Protein AF-A0A1A8VAW1-F1 (afdb_monomer_lite)

InterPro domains:
  IPR058210 Sacsin/Nov domain [PF25794] (513-558)

pLDDT: mean 86.05, std 13.09, range [35.78, 97.5]

Sequence (567 aa):
MKGSYVTAQSKQALVQTSGPVVPRELPMPDSIIQCVTEADRRLLKLLKLTFLCPAEAGIVLVEKIEKGHCSDGETEKIMTWILQNGNILFSQNQSLKRRCQELRFIKVNGELRKTSGCLDPRVKSFKQIFDSDFFPPPVYTETAQMLESLTDLGLLNKESDLEPGHLLRATTLVEKLQVNSKSDAVNKAQVLLKMLDANDLLSKFSNEQLHHLKMVKWVPCAQPGANNKQTSNDLKEMCFYTPDEIRHTQYDAIVGHVMPLMGNLGDKVSYKLGFKRPPSPEKVIENLSVLKLKARKMHDPDTNMDFKIKLHSIYRHMQENLSSFGKLMDKEPCWLWAHNHFVSPKDLVLNYPANLDLSSYIAKAPMEFLPFKKLLQTFGLRTSLTNEDIVRILHSIQLNVDERKPPVASSDEVKVSIEILNWLWREKQEVNDDIPVPVILKNGHFTLTPRSQALLCDVGINKLTELQFSQEELYILHEEIPIATAEFLQIRFLSNYILAPELVGIEQCGQSEPITLRIKNILKEYDEEGDIFKELIQNAEDAGADACKFLVDFRVHRGPPESLIDP

Foldseek 3Di:
DPDDDDQLQQAAEEEQPDAHHDDPPQPQDPSYHYDDDPVSVVVSVVSVHHYDYPLNSLVRSLVCVVVVVDDLVNLLVSLLSCQLRVVPNCVVDVVSLVSLLVDQNFAAPNDTDGLQQAAQPVAPLCPLQDDPRRHGDCSQVVDPSSSVSSVSSNHHYDLLSDALVSLLVSLVVLLVCCVPDLLSSQSNLVSSQVSCQVRVNLVRDDPVSLVSQQVGQRHWFAQAQDPPPDDPPPSVRIGTGRLVQEAACVCCLQQRRPGTYDHPGDPSVCVSSPNHPDDQLVSSVVVLVVLQVVLVVDPALVPDPSSLSSLQSSLVVCLVVVVRCVVVCVVVQQRADDPSHTHGLQQAEQDEPPQADPCVRGNHRDPSCVVSVSNSVSRHNHHYDDLVRLLVVQVVLQVVLVPDVVSFHDPVSLVNQLSSLVVCLVVVPDDPDQGWAWFAFPVRTIHTDGLAQEAEEPPPPVVVVVDPQPDDTRTYGDPPRDPSSNVSVVRHHPVVQVVPCVNSPNPPPDDDDPPVRVVVVVVVVCVDPCVVVVVVVVVCVVVVHPDDDDDDDPDDDPDDDPDDDDD

Radius of gyration: 53.6 Å; chains: 1; bounding box: 115×62×172 Å

Secondary structure (DSSP, 8-state):
--S----GGG-EEEE-SSSSPPPTTS---TTEEEE-SHHHHHHHHHTTPEEEPHHHHHHHHHHHHHTT-S-HHHHHHHHHHHHHTHHHHHHH-HHHHHHHHH---EEETTEEE-GGGSB-TT-HHHHHHS-GGGS--GGGSSSHHHHHHHHHTT-B-SGGG--HHHHHHHHHHHHHHHHH-HHHHHHHHHHHHHHHHHHTGGGG--HHHHHHHHHS--EEEEPTTS-S---TT-GGGEEEE-GGG-EEGGGHHHHTTTS-EE-SS-HHHHHHHTTTSPPPHHHHHHHHHHHHHHHTT-S-STT-HHHHHHHHHHHHHHHHTHHHHHHHHTT----EEETTEEE-GGGEES-PPTT---TTTSEEPPGGGGGGHHHHHHTT-BSS--HHHHHHHHHHHHHHHHTSSS--B-HHHHHHHHHHHHHHHHTT----S--EEEEE-TTS-EEEEETTTEEE--S-GGGTTT----S---EEEPTTS-HHHHHHTTPEEHHHHHT-TTTTT----S----HHHHHHHHHHH--STTHHHHHHHHHHHHTT-S---PPPP----SS--SSPPP-

Structure (mmCIF, N/CA/C/O backbone):
data_AF-A0A1A8VAW1-F1
#
_entry.id   AF-A0A1A8VAW1-F1
#
loop_
_atom_site.group_PDB
_atom_site.id
_atom_site.type_symbol
_atom_site.label_atom_id
_atom_site.label_alt_id
_atom_site.label_comp_id
_atom_site.label_asym_id
_atom_site.label_entity_id
_atom_site.label_seq_id
_atom_site.pdbx_PDB_ins_code
_atom_site.Cartn_x
_atom_site.Cartn_y
_atom_site.Cartn_z
_atom_site.occupancy
_atom_site.B_iso_or_equiv
_atom_site.auth_seq_id
_atom_site.auth_comp_id
_atom_site.auth_asym_id
_atom_site.auth_atom_id
_atom_site.pdbx_PDB_model_num
ATOM 1 N N . MET A 1 1 ? -36.241 5.317 82.085 1.00 38.38 1 MET A N 1
ATOM 2 C CA . MET A 1 1 ? -36.180 5.801 80.689 1.00 38.38 1 MET A CA 1
ATOM 3 C C . MET A 1 1 ? -35.439 7.131 80.679 1.00 38.38 1 MET A C 1
ATOM 5 O O . MET A 1 1 ? -35.964 8.098 81.208 1.00 38.38 1 MET A O 1
ATOM 9 N N . LYS A 1 2 ? -34.200 7.172 80.173 1.00 39.16 2 LYS A N 1
ATOM 10 C CA . LYS A 1 2 ? -33.499 8.427 79.859 1.00 39.16 2 LYS A CA 1
ATOM 11 C C . LYS A 1 2 ? -33.536 8.575 78.341 1.00 39.16 2 LYS A C 1
ATOM 13 O O . LYS A 1 2 ? -32.784 7.906 77.647 1.00 39.16 2 LYS A O 1
ATOM 18 N N . GLY A 1 3 ? -34.469 9.375 77.849 1.00 43.16 3 GLY A N 1
ATOM 19 C CA . GLY A 1 3 ? -34.629 9.697 76.436 1.00 43.16 3 GLY A CA 1
ATOM 20 C C . GLY A 1 3 ? -35.461 10.966 76.319 1.00 43.16 3 GLY A C 1
ATOM 21 O O . GLY A 1 3 ? -36.363 11.183 77.130 1.00 43.16 3 GLY A O 1
ATOM 22 N N . SER A 1 4 ? -35.128 11.828 75.364 1.00 50.41 4 SER A N 1
ATOM 23 C CA . SER A 1 4 ? -35.952 12.984 75.025 1.00 50.41 4 SER A CA 1
ATOM 24 C C . SER A 1 4 ? -37.290 12.499 74.460 1.00 50.41 4 SER A C 1
ATOM 26 O O . SER A 1 4 ? -37.337 11.636 73.583 1.00 50.41 4 SER A O 1
ATOM 28 N N . TYR A 1 5 ? -38.397 13.027 74.982 1.00 57.50 5 TYR A N 1
ATOM 29 C CA . TYR A 1 5 ? -39.721 12.760 74.430 1.00 57.50 5 TYR A CA 1
ATOM 30 C C . TYR A 1 5 ? -39.850 13.500 73.096 1.00 57.50 5 TYR A C 1
ATOM 32 O O . TYR A 1 5 ? -39.676 14.715 73.038 1.00 57.50 5 TYR A O 1
ATOM 40 N N . VAL A 1 6 ? -40.136 12.765 72.022 1.00 58.44 6 VAL A N 1
ATOM 41 C CA . VAL A 1 6 ? -40.332 13.316 70.675 1.00 58.44 6 VAL A CA 1
ATOM 42 C C . VAL A 1 6 ? -41.786 13.095 70.273 1.00 58.44 6 VAL A C 1
ATOM 44 O O . VAL A 1 6 ? -42.356 12.040 70.555 1.00 58.44 6 VAL A O 1
ATOM 47 N N . THR A 1 7 ? -42.396 14.078 69.619 1.00 62.91 7 THR A N 1
ATOM 48 C CA . THR A 1 7 ? -43.778 14.008 69.135 1.00 62.91 7 THR A CA 1
ATOM 49 C C . THR A 1 7 ? -43.955 12.821 68.184 1.00 62.91 7 THR A C 1
ATOM 51 O O . THR A 1 7 ? -43.259 12.722 67.181 1.00 62.91 7 THR A O 1
ATOM 54 N N . ALA A 1 8 ? -44.907 11.923 68.458 1.00 62.28 8 ALA A N 1
ATOM 55 C CA . ALA A 1 8 ? -45.121 10.716 67.644 1.00 62.28 8 ALA A CA 1
ATOM 56 C C . ALA A 1 8 ? -45.444 11.021 66.164 1.00 62.28 8 ALA A C 1
ATOM 58 O O . ALA A 1 8 ? -45.121 10.227 65.288 1.00 62.28 8 ALA A O 1
ATOM 59 N N . GLN A 1 9 ? -46.025 12.192 65.884 1.00 63.56 9 GLN A N 1
ATOM 60 C CA . GLN A 1 9 ? -46.407 12.641 64.540 1.00 63.56 9 GLN A CA 1
ATOM 61 C C . GLN A 1 9 ? -45.219 12.989 63.629 1.00 63.56 9 GLN A C 1
ATOM 63 O O . GLN A 1 9 ? -45.398 13.049 62.417 1.00 63.56 9 GLN A O 1
ATOM 68 N N . SER A 1 10 ? -44.016 13.211 64.175 1.00 67.06 10 SER A N 1
ATOM 69 C CA . SER A 1 10 ? -42.809 13.454 63.366 1.00 67.06 10 SER A CA 1
ATOM 70 C C . SER A 1 10 ? -42.092 12.166 62.947 1.00 67.06 10 SER A C 1
ATOM 72 O O . SER A 1 10 ? -41.075 12.227 62.256 1.00 67.06 10 SER A O 1
ATOM 74 N N . LYS A 1 11 ? -42.602 11.000 63.366 1.00 78.56 11 LYS A N 1
ATOM 75 C CA . LYS A 1 11 ? -42.022 9.686 63.077 1.00 78.56 11 LYS A CA 1
ATOM 76 C C . LYS A 1 11 ? -42.792 8.957 61.976 1.00 78.56 11 LYS A C 1
ATOM 78 O O . LYS A 1 11 ? -43.991 9.159 61.787 1.00 78.56 11 LYS A O 1
ATOM 83 N N . GLN A 1 12 ? -42.093 8.078 61.265 1.00 84.44 12 GLN A N 1
ATOM 84 C CA . GLN A 1 12 ? -42.662 7.215 60.224 1.00 84.44 12 GLN A CA 1
ATOM 85 C C . GLN A 1 12 ? -42.555 5.746 60.652 1.00 84.44 12 GLN A C 1
ATOM 87 O O . GLN A 1 12 ? -41.730 5.408 61.499 1.00 84.44 12 GLN A O 1
ATOM 92 N N . ALA A 1 13 ? -43.389 4.869 60.100 1.00 84.12 13 ALA A N 1
ATOM 93 C CA . ALA A 1 13 ? -43.464 3.460 60.479 1.00 84.12 13 ALA A CA 1
ATOM 94 C C . ALA A 1 13 ? -43.179 2.538 59.286 1.00 84.12 13 ALA A C 1
ATOM 96 O O . ALA A 1 13 ? -43.953 2.503 58.336 1.00 84.12 13 ALA A O 1
ATOM 97 N N . LEU A 1 14 ? -42.103 1.755 59.334 1.00 84.25 14 LEU A N 1
ATOM 98 C CA . LEU A 1 14 ? -41.752 0.800 58.281 1.00 84.25 14 LEU A CA 1
ATOM 99 C C . LEU A 1 14 ? -42.562 -0.492 58.413 1.00 84.25 14 LEU A C 1
ATOM 101 O O . LEU A 1 14 ? -42.395 -1.229 59.387 1.00 84.25 14 LEU A O 1
ATOM 105 N N . VAL A 1 15 ? -43.401 -0.789 57.422 1.00 81.00 15 VAL A N 1
ATOM 106 C CA . VAL A 1 15 ? -44.228 -2.003 57.386 1.00 81.00 15 VAL A CA 1
ATOM 107 C C . VAL A 1 15 ? -43.402 -3.180 56.873 1.00 81.00 15 VAL A C 1
ATOM 109 O O . VAL A 1 15 ? -43.035 -3.213 55.702 1.00 81.00 15 VAL A O 1
ATOM 112 N N . GLN A 1 16 ? -43.140 -4.172 57.732 1.00 74.81 16 GLN A N 1
ATOM 113 C CA . GLN A 1 16 ? -42.404 -5.386 57.339 1.00 74.81 16 GLN A CA 1
ATOM 114 C C . GLN A 1 16 ? -43.301 -6.534 56.847 1.00 74.81 16 GLN A C 1
ATOM 116 O O . GLN A 1 16 ? -42.799 -7.562 56.406 1.00 74.81 16 GLN A O 1
ATOM 121 N N . THR A 1 17 ? -44.626 -6.382 56.901 1.00 64.50 17 THR A N 1
ATOM 122 C CA . THR A 1 17 ? -45.588 -7.454 56.588 1.00 64.50 17 THR A CA 1
ATOM 123 C C . THR A 1 17 ? -45.960 -7.555 55.105 1.00 64.50 17 THR A C 1
ATOM 125 O O . THR A 1 17 ? -46.762 -8.407 54.729 1.00 64.50 17 THR A O 1
ATOM 128 N N . SER A 1 18 ? -45.435 -6.681 54.242 1.00 63.00 18 SER A N 1
ATOM 129 C CA . SER A 1 18 ? -45.800 -6.612 52.821 1.00 63.00 18 SER A CA 1
ATOM 130 C C . SER A 1 18 ? -44.564 -6.319 51.968 1.00 63.00 18 SER A C 1
ATOM 132 O O . SER A 1 18 ? -44.130 -5.173 51.880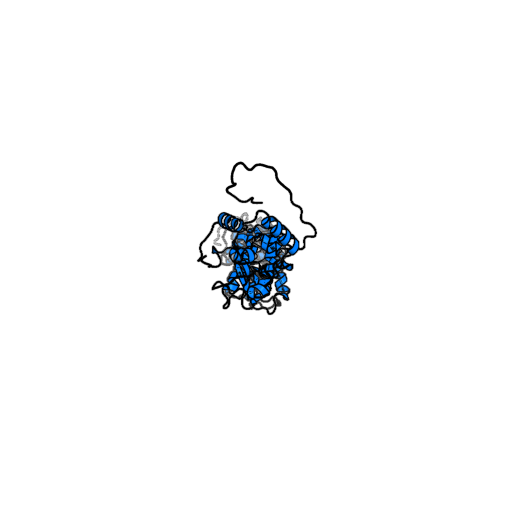 1.00 63.00 18 SER A O 1
ATOM 134 N N . GLY A 1 19 ? -43.999 -7.353 51.337 1.00 73.31 19 GLY A N 1
ATOM 135 C CA . GLY A 1 19 ? -42.811 -7.245 50.481 1.00 73.31 19 GLY A CA 1
ATOM 136 C C . GLY A 1 19 ? -41.519 -7.752 51.140 1.00 73.31 19 GLY A C 1
ATOM 137 O O . GLY A 1 19 ? -41.586 -8.493 52.122 1.00 73.31 19 GLY A O 1
ATOM 138 N N . PRO A 1 20 ? -40.342 -7.411 50.583 1.00 83.06 20 PRO A N 1
ATOM 139 C CA . PRO A 1 20 ? -39.062 -7.882 51.098 1.00 83.06 20 PRO A CA 1
ATOM 140 C C . PRO A 1 20 ? -38.785 -7.299 52.487 1.00 83.06 20 PRO A C 1
ATOM 142 O O . PRO A 1 20 ? -38.931 -6.097 52.717 1.00 83.06 20 PRO A O 1
ATOM 145 N N . VAL A 1 21 ? -38.362 -8.159 53.414 1.00 85.88 21 VAL A N 1
ATOM 146 C CA . VAL A 1 21 ? -38.001 -7.749 54.774 1.00 85.88 21 VAL A CA 1
ATOM 147 C C . VAL A 1 21 ? -36.767 -6.853 54.709 1.00 85.88 21 VAL A C 1
ATOM 149 O O . VAL A 1 21 ? -35.754 -7.228 54.118 1.00 85.88 21 VAL A O 1
ATOM 152 N N . VAL A 1 22 ? -36.851 -5.670 55.320 1.00 85.94 22 VAL A N 1
ATOM 153 C CA . VAL A 1 22 ? -35.713 -4.753 55.461 1.00 85.94 22 VAL A CA 1
ATOM 154 C C . VAL A 1 22 ? -34.837 -5.239 56.628 1.00 85.94 22 VAL A C 1
ATOM 156 O O . VAL A 1 22 ? -35.332 -5.284 57.763 1.00 85.94 22 VAL A O 1
ATOM 159 N N . PRO A 1 23 ? -33.564 -5.616 56.395 1.00 86.44 23 PRO A N 1
ATOM 160 C CA . PRO A 1 23 ? -32.680 -6.113 57.442 1.00 86.44 23 PRO A CA 1
ATOM 161 C C . PRO A 1 23 ? -32.476 -5.087 58.557 1.00 86.44 23 PRO A C 1
ATOM 163 O O . PRO A 1 23 ? -32.299 -3.896 58.304 1.00 86.44 23 PRO A O 1
ATOM 166 N N . ARG A 1 24 ? -32.448 -5.561 59.807 1.00 81.88 24 ARG A N 1
ATOM 167 C CA . ARG A 1 24 ? -32.270 -4.704 60.996 1.00 81.88 24 ARG A CA 1
ATOM 168 C C . ARG A 1 24 ? -30.887 -4.057 61.081 1.00 81.88 24 ARG A C 1
ATOM 170 O O . ARG A 1 24 ? -30.725 -3.079 61.794 1.00 81.88 24 ARG A O 1
ATOM 177 N N . GLU A 1 25 ? -29.914 -4.619 60.373 1.00 84.69 25 GLU A N 1
ATOM 178 C CA . GLU A 1 25 ? -28.537 -4.128 60.311 1.00 84.69 25 GLU A CA 1
ATOM 179 C C . GLU A 1 25 ? -28.366 -2.914 59.394 1.00 84.69 25 GLU A C 1
ATOM 181 O O . GLU A 1 25 ? -27.306 -2.289 59.409 1.00 84.69 25 GLU A O 1
ATOM 186 N N . LEU A 1 26 ? -29.369 -2.593 58.567 1.00 88.44 26 LEU A N 1
ATOM 187 C CA . LEU A 1 26 ? -29.307 -1.409 57.719 1.00 88.44 26 LEU A CA 1
ATOM 188 C C . LEU A 1 26 ? -29.462 -0.151 58.584 1.00 88.44 26 LEU A C 1
ATOM 190 O O . LEU A 1 26 ? -30.307 -0.137 59.483 1.00 88.44 26 LEU A O 1
ATOM 194 N N . PRO A 1 27 ? -28.696 0.922 58.311 1.00 87.81 27 PRO A N 1
ATOM 195 C CA . PRO A 1 27 ? -28.628 2.104 59.166 1.00 87.81 27 PRO A CA 1
ATOM 196 C C . PRO A 1 27 ? -29.862 2.999 58.979 1.00 87.81 27 PRO A C 1
ATOM 198 O O . PRO A 1 27 ? -29.777 4.123 58.476 1.00 87.81 27 PRO A O 1
ATOM 201 N N . MET A 1 28 ? -31.032 2.503 59.371 1.00 87.00 28 MET A N 1
ATOM 202 C CA . MET A 1 28 ? -32.285 3.251 59.344 1.00 87.00 28 MET A CA 1
ATOM 203 C C . MET A 1 28 ? -32.262 4.388 60.383 1.00 87.00 28 MET A C 1
ATOM 205 O O . MET A 1 28 ? -31.786 4.176 61.495 1.00 87.00 28 MET A O 1
ATOM 209 N N . PRO A 1 29 ? -32.759 5.597 60.056 1.00 85.00 29 PRO A N 1
ATOM 210 C CA . PRO A 1 29 ? -32.886 6.688 61.024 1.00 85.00 29 PRO A CA 1
ATOM 211 C C . PRO A 1 29 ? -33.766 6.335 62.235 1.00 85.00 29 PRO A C 1
ATOM 213 O O . PRO A 1 29 ? -34.824 5.732 62.067 1.00 85.00 29 PRO A O 1
ATOM 216 N N . ASP A 1 30 ? -33.422 6.841 63.425 1.00 81.00 30 ASP A N 1
ATOM 217 C CA . ASP A 1 30 ? -34.208 6.678 64.672 1.00 81.00 30 ASP A CA 1
ATOM 218 C C . ASP A 1 30 ? -35.620 7.310 64.620 1.00 81.00 30 ASP A C 1
ATOM 220 O O . ASP A 1 30 ? -36.472 7.111 65.503 1.00 81.00 30 ASP A O 1
ATOM 224 N N . SER A 1 31 ? -35.879 8.118 63.589 1.00 80.62 31 SER A N 1
ATOM 225 C CA . SER A 1 31 ? -37.200 8.655 63.260 1.00 80.62 31 SER A CA 1
ATOM 226 C C . SER A 1 31 ? -38.129 7.617 62.616 1.00 80.62 31 SER A C 1
ATOM 228 O O . SER A 1 31 ? -39.331 7.878 62.522 1.00 80.62 31 SER A O 1
ATOM 230 N N . ILE A 1 32 ? -37.615 6.448 62.213 1.00 83.69 32 ILE A N 1
ATOM 231 C CA . ILE A 1 32 ? -38.381 5.372 61.578 1.00 83.69 32 ILE A CA 1
ATOM 232 C C . ILE A 1 32 ? -38.555 4.202 62.550 1.00 83.69 32 ILE A C 1
ATOM 234 O O . ILE A 1 32 ? -37.601 3.542 62.952 1.00 83.69 32 ILE A O 1
ATOM 238 N N . ILE A 1 33 ? -39.804 3.930 62.920 1.00 85.00 33 ILE A N 1
ATOM 239 C CA . ILE A 1 33 ? -40.197 2.858 63.841 1.00 85.00 33 ILE A CA 1
ATOM 240 C C . ILE A 1 33 ? -40.504 1.586 63.039 1.00 85.00 33 ILE A C 1
ATOM 242 O O . ILE A 1 33 ? -41.158 1.649 62.000 1.00 85.00 33 ILE A O 1
ATOM 246 N N . GLN A 1 34 ? -40.073 0.417 63.516 1.00 83.19 34 GLN A N 1
ATOM 247 C CA . GLN A 1 34 ? -40.417 -0.862 62.884 1.00 83.19 34 GLN A CA 1
ATOM 248 C C . GLN A 1 34 ? -41.857 -1.274 63.224 1.00 83.19 34 GLN A C 1
ATOM 250 O O . GLN A 1 34 ? -42.231 -1.336 64.392 1.00 83.19 34 GLN A O 1
ATOM 255 N N . CYS A 1 35 ? -42.651 -1.588 62.202 1.00 83.88 35 CYS A N 1
ATOM 256 C CA . CYS A 1 35 ? -43.983 -2.173 62.327 1.00 83.88 35 CYS A CA 1
ATOM 257 C C . CYS A 1 35 ? -43.903 -3.649 61.908 1.00 83.88 35 CYS A C 1
ATOM 259 O O . CYS A 1 35 ? -43.989 -3.969 60.717 1.00 83.88 35 CYS A O 1
ATOM 261 N N . VAL A 1 36 ? -43.690 -4.539 62.884 1.00 81.94 36 VAL A N 1
ATOM 262 C CA . VAL A 1 36 ? -43.408 -5.968 62.648 1.00 81.94 36 VAL A CA 1
ATOM 263 C C . VAL A 1 36 ? -44.680 -6.808 62.755 1.00 81.94 36 VAL A C 1
ATOM 265 O O . VAL A 1 36 ? -44.866 -7.750 61.989 1.00 81.94 36 VAL A O 1
ATOM 268 N N . THR A 1 37 ? -45.573 -6.458 63.682 1.00 84.06 37 THR A N 1
ATOM 269 C CA . THR A 1 37 ? -46.804 -7.203 63.965 1.00 84.06 37 THR A CA 1
ATOM 270 C C . THR A 1 37 ? -48.063 -6.414 63.600 1.00 84.06 37 THR A C 1
ATOM 272 O O . THR A 1 37 ? -48.060 -5.188 63.484 1.00 84.06 37 THR A O 1
ATOM 275 N N . GLU A 1 38 ? -49.193 -7.112 63.462 1.00 82.69 38 GLU A N 1
ATOM 276 C CA . GLU A 1 38 ? -50.498 -6.461 63.272 1.00 82.69 38 GLU A CA 1
ATOM 277 C C . GLU A 1 38 ? -50.918 -5.638 64.508 1.00 82.69 38 GLU A C 1
ATOM 279 O O . GLU A 1 38 ? -51.627 -4.639 64.381 1.00 82.69 38 GLU A O 1
ATOM 284 N N . ALA A 1 39 ? -50.439 -6.002 65.704 1.00 84.06 39 ALA A N 1
ATOM 285 C CA . ALA A 1 39 ? -50.624 -5.200 66.912 1.00 84.06 39 ALA A CA 1
ATOM 286 C C . ALA A 1 39 ? -49.882 -3.854 66.810 1.00 84.06 39 ALA A C 1
ATOM 288 O O . ALA A 1 39 ? -50.488 -2.811 67.075 1.00 84.06 39 ALA A O 1
ATOM 289 N N . ASP A 1 40 ? -48.630 -3.861 66.331 1.00 85.62 40 ASP A N 1
ATOM 290 C CA . ASP A 1 40 ? -47.860 -2.636 66.063 1.00 85.62 40 ASP A CA 1
ATOM 291 C C . ASP A 1 40 ? -48.592 -1.764 65.044 1.00 85.62 40 ASP A C 1
ATOM 293 O O . ASP A 1 40 ? -48.774 -0.565 65.251 1.00 85.62 40 ASP A O 1
ATOM 297 N N . ARG A 1 41 ? -49.092 -2.375 63.964 1.00 83.50 41 ARG A N 1
ATOM 298 C CA . ARG A 1 41 ? -49.812 -1.662 62.906 1.00 83.50 41 ARG A CA 1
ATOM 299 C C . ARG A 1 41 ? -51.047 -0.942 63.438 1.00 83.50 41 ARG A C 1
ATOM 301 O O . ARG A 1 41 ? -51.268 0.222 63.101 1.00 83.50 41 ARG A O 1
ATOM 308 N N . ARG A 1 42 ? -51.845 -1.606 64.282 1.00 84.75 42 ARG A N 1
ATOM 309 C CA . ARG A 1 42 ? -53.034 -1.011 64.916 1.00 84.75 42 ARG A CA 1
ATOM 310 C C . ARG A 1 42 ? -52.656 0.157 65.824 1.00 84.75 42 ARG A C 1
ATOM 312 O O . ARG A 1 42 ? -53.270 1.217 65.718 1.00 84.75 42 ARG A O 1
ATOM 319 N N . LEU A 1 43 ? -51.628 -0.008 66.655 1.00 85.94 43 LEU A N 1
ATOM 320 C CA . LEU A 1 43 ? -51.148 1.038 67.561 1.00 85.94 43 LEU A CA 1
ATOM 321 C C . LEU A 1 43 ? -50.610 2.260 66.800 1.00 85.94 43 LEU A C 1
ATOM 323 O O . LEU A 1 43 ? -51.019 3.389 67.067 1.00 85.94 43 LEU A O 1
ATOM 327 N N . LEU A 1 44 ? -49.737 2.050 65.814 1.00 86.19 44 LEU A N 1
ATOM 328 C CA . LEU A 1 44 ? -49.119 3.127 65.032 1.00 86.19 44 LEU A CA 1
ATOM 329 C C . LEU A 1 44 ? -50.151 3.871 64.168 1.00 86.19 44 LEU A C 1
ATOM 331 O O . LEU A 1 44 ? -50.040 5.084 63.978 1.00 86.19 44 LEU A O 1
ATOM 335 N N . LYS A 1 45 ? -51.208 3.177 63.720 1.00 84.69 45 LYS A N 1
ATOM 336 C CA . LYS A 1 45 ? -52.348 3.792 63.028 1.00 84.69 45 LYS A CA 1
ATOM 337 C C . LYS A 1 45 ? -53.170 4.691 63.958 1.00 84.69 45 LYS A C 1
ATOM 339 O O . LYS A 1 45 ? -53.564 5.776 63.536 1.00 84.69 45 LYS A O 1
ATOM 344 N N . LEU A 1 46 ? -53.393 4.289 65.216 1.00 86.25 46 LEU A N 1
ATOM 345 C CA . LEU A 1 46 ? -54.053 5.135 66.227 1.00 86.25 46 LEU A CA 1
ATOM 346 C C . LEU A 1 46 ? -53.242 6.402 66.533 1.00 86.25 46 LEU A C 1
ATOM 348 O O . LEU A 1 46 ? -53.816 7.471 66.728 1.00 86.25 46 LEU A O 1
ATOM 352 N N . LEU A 1 47 ? -51.911 6.297 66.502 1.00 84.38 47 LEU A N 1
ATOM 353 C CA . LEU A 1 47 ? -50.987 7.423 66.665 1.00 84.38 47 LEU A CA 1
ATOM 354 C C . LEU A 1 47 ? -50.855 8.309 65.408 1.00 84.38 47 LEU A C 1
ATOM 356 O O . LEU A 1 47 ? -50.148 9.315 65.450 1.00 84.38 47 LEU A O 1
ATOM 360 N N . LYS A 1 48 ? -51.559 7.975 64.313 1.00 82.88 48 LYS A N 1
ATOM 361 C CA . LYS A 1 48 ? -51.563 8.693 63.024 1.00 82.88 48 LYS A CA 1
ATOM 362 C C . LYS A 1 48 ? -50.180 8.813 62.364 1.00 82.88 48 LYS A C 1
ATOM 364 O O . LYS A 1 48 ? -49.898 9.820 61.718 1.00 82.88 48 LYS A O 1
ATOM 369 N N . LEU A 1 49 ? -49.320 7.802 62.509 1.00 86.00 49 LEU A N 1
ATOM 370 C CA . LEU A 1 49 ? -48.035 7.779 61.802 1.00 86.00 49 LEU A CA 1
ATOM 371 C C . LEU A 1 49 ? -48.222 7.475 60.310 1.00 86.00 49 LEU A C 1
ATOM 373 O O . LEU A 1 49 ? -49.145 6.763 59.909 1.00 86.00 49 LEU A O 1
ATOM 377 N N . THR A 1 50 ? -47.299 7.986 59.494 1.00 84.81 50 THR A N 1
ATOM 378 C CA . THR A 1 50 ? -47.191 7.607 58.080 1.00 84.81 50 THR A CA 1
ATOM 379 C C . THR A 1 50 ? -46.488 6.259 57.963 1.00 84.81 50 THR A C 1
ATOM 381 O O . THR A 1 50 ? -45.473 6.023 58.619 1.00 84.81 50 THR A O 1
ATOM 384 N N . PHE A 1 51 ? -47.039 5.356 57.154 1.00 85.06 51 PHE A N 1
ATOM 385 C CA . PHE A 1 51 ? -46.458 4.038 56.921 1.00 85.06 51 PHE A CA 1
ATOM 386 C C . PHE A 1 51 ? -45.579 4.067 55.674 1.00 85.06 51 PHE A C 1
ATOM 388 O O . PHE A 1 51 ? -46.018 4.559 54.640 1.00 85.06 51 PHE A O 1
ATOM 395 N N . LEU A 1 52 ? -44.372 3.523 55.786 1.00 86.88 52 LEU A N 1
ATOM 396 C CA . LEU A 1 52 ? -43.424 3.351 54.696 1.00 86.88 52 LEU A CA 1
ATOM 397 C C . LEU A 1 52 ? -43.441 1.893 54.243 1.00 86.88 52 LEU A C 1
ATOM 399 O O . LEU A 1 52 ? -43.314 0.977 55.065 1.00 86.88 52 LEU A O 1
ATOM 403 N N . CYS A 1 53 ? -43.566 1.672 52.941 1.00 88.00 53 CYS A N 1
ATOM 404 C CA . CYS A 1 53 ? -43.300 0.373 52.336 1.00 88.00 53 CYS A CA 1
ATOM 405 C C . CYS A 1 53 ? -41.781 0.137 52.186 1.00 88.00 53 CYS A C 1
ATOM 407 O O . CYS A 1 53 ? -40.992 1.086 52.271 1.00 88.00 53 CYS A O 1
ATOM 409 N N . PRO A 1 54 ? -41.333 -1.108 51.931 1.00 89.00 54 PRO A N 1
ATOM 410 C CA . PRO A 1 54 ? -39.911 -1.410 51.752 1.00 89.00 54 PRO A CA 1
ATOM 411 C C . PRO A 1 54 ? -39.220 -0.560 50.673 1.00 89.00 54 PRO A C 1
ATOM 413 O O . PRO A 1 54 ? -38.083 -0.136 50.864 1.00 89.00 54 PRO A O 1
ATOM 416 N N . ALA A 1 55 ? -39.905 -0.242 49.569 1.00 90.06 55 ALA A N 1
ATOM 417 C CA . ALA A 1 55 ? -39.345 0.608 48.518 1.00 90.06 55 ALA A CA 1
ATOM 418 C C . ALA A 1 55 ? -39.138 2.066 48.974 1.00 90.06 55 ALA A C 1
ATOM 420 O O . ALA A 1 55 ? -38.131 2.683 48.634 1.00 90.06 55 ALA A O 1
ATOM 421 N N . GLU A 1 56 ? -40.038 2.614 49.796 1.00 90.62 56 GLU A N 1
ATOM 422 C CA . GLU A 1 56 ? -39.871 3.950 50.388 1.00 90.62 56 GLU A CA 1
ATOM 423 C C . GLU A 1 56 ? -38.758 3.966 51.445 1.00 90.62 56 GLU A C 1
ATOM 425 O O . GLU A 1 56 ? -37.995 4.928 51.515 1.00 90.62 56 GLU A O 1
ATOM 430 N N . ALA A 1 57 ? -38.586 2.879 52.206 1.00 90.19 57 ALA A N 1
ATOM 431 C CA . ALA A 1 57 ? -37.423 2.718 53.081 1.00 90.19 57 ALA A CA 1
ATOM 432 C C . ALA A 1 57 ? -36.109 2.698 52.285 1.00 90.19 57 ALA A C 1
ATOM 434 O O . ALA A 1 57 ? -35.136 3.332 52.692 1.00 90.19 57 ALA A O 1
ATOM 435 N N . GLY A 1 58 ? -36.099 2.046 51.117 1.00 92.00 58 GLY A N 1
ATOM 436 C CA . GLY A 1 58 ? -34.981 2.095 50.176 1.00 92.00 58 GLY A CA 1
ATOM 437 C C . GLY A 1 58 ? -34.614 3.523 49.761 1.00 92.00 58 GLY A C 1
ATOM 438 O O . GLY A 1 58 ? -33.433 3.853 49.726 1.00 92.00 58 GLY A O 1
ATOM 439 N N . ILE A 1 59 ? -35.599 4.402 49.527 1.00 92.75 59 ILE A N 1
ATOM 440 C CA . ILE A 1 59 ? -35.345 5.818 49.195 1.00 92.75 59 ILE A CA 1
ATOM 441 C C . ILE A 1 59 ? -34.634 6.529 50.344 1.00 92.75 59 ILE A C 1
ATOM 443 O O . ILE A 1 59 ? -33.665 7.246 50.101 1.00 92.75 59 ILE A O 1
ATOM 447 N N . VAL A 1 60 ? -35.093 6.322 51.580 1.00 91.81 60 VAL A N 1
ATOM 448 C CA . VAL A 1 60 ? -34.471 6.928 52.766 1.00 91.81 60 VAL A CA 1
ATOM 449 C C . VAL A 1 60 ? -33.022 6.459 52.917 1.00 91.81 60 VAL A C 1
ATOM 451 O O . VAL A 1 60 ? -32.142 7.268 53.201 1.00 91.81 60 VAL A O 1
ATOM 454 N N . LEU A 1 61 ? -32.757 5.170 52.695 1.00 93.12 61 LEU A N 1
ATOM 455 C CA . LEU A 1 61 ? -31.406 4.609 52.756 1.00 93.12 61 LEU A CA 1
ATOM 456 C C . LEU A 1 61 ? -30.497 5.165 51.650 1.00 93.12 61 LEU A C 1
ATOM 458 O O . LEU A 1 61 ? -29.380 5.587 51.941 1.00 93.12 61 LEU A O 1
ATOM 462 N N . VAL A 1 62 ? -30.980 5.234 50.407 1.00 94.31 62 VAL A N 1
ATOM 463 C CA . VAL A 1 62 ? -30.232 5.827 49.285 1.00 94.31 62 VAL A CA 1
ATOM 464 C C . VAL A 1 62 ? -29.943 7.307 49.533 1.00 94.31 62 VAL A C 1
ATOM 466 O O . VAL A 1 62 ? -28.830 7.761 49.293 1.00 94.31 62 VAL A O 1
ATOM 469 N N . GLU A 1 63 ? -30.887 8.053 50.107 1.00 93.50 63 GLU A N 1
ATOM 470 C CA . GLU A 1 63 ? -30.677 9.455 50.475 1.00 93.50 63 GLU A CA 1
ATOM 471 C C . GLU A 1 63 ? -29.573 9.639 51.523 1.00 93.50 63 GLU A C 1
ATOM 473 O O . GLU A 1 63 ? -28.860 10.644 51.497 1.00 93.50 63 GLU A O 1
ATOM 478 N N . LYS A 1 64 ? -29.390 8.675 52.433 1.00 92.25 64 LYS A N 1
ATOM 479 C CA . LYS A 1 64 ? -28.257 8.703 53.366 1.00 92.25 64 LYS A CA 1
ATOM 480 C C . LYS A 1 64 ? -26.923 8.515 52.649 1.00 92.25 64 LYS A C 1
ATOM 482 O O . LYS A 1 64 ? -25.976 9.222 52.993 1.00 92.25 64 LYS A O 1
ATOM 487 N N . ILE A 1 65 ? -26.864 7.623 51.657 1.00 93.38 65 ILE A N 1
ATOM 488 C CA . ILE A 1 65 ? -25.665 7.425 50.830 1.00 93.38 65 ILE A CA 1
ATOM 489 C C . ILE A 1 65 ? -25.357 8.713 50.059 1.00 93.38 65 ILE A C 1
ATOM 491 O O . ILE A 1 65 ? -24.236 9.210 50.116 1.00 93.38 65 ILE A O 1
ATOM 495 N N . GLU A 1 66 ? -26.357 9.306 49.403 1.00 92.31 66 GLU A N 1
ATOM 496 C CA . GLU A 1 66 ? -26.189 10.543 48.628 1.00 92.31 66 GLU A CA 1
ATOM 497 C C . GLU A 1 66 ? -25.701 11.726 49.478 1.00 92.31 66 GLU A C 1
ATOM 499 O O . GLU A 1 66 ? -24.909 12.540 49.007 1.00 92.31 66 GLU A O 1
ATOM 504 N N . LYS A 1 67 ? -26.142 11.815 50.739 1.00 90.94 67 LYS A N 1
ATOM 505 C CA . LYS A 1 67 ? -25.701 12.852 51.686 1.00 90.94 67 LYS A CA 1
ATOM 506 C C . LYS A 1 67 ? -24.344 12.559 52.341 1.00 90.94 67 LYS A C 1
ATOM 508 O O . LYS A 1 67 ? -23.890 13.369 53.143 1.00 90.94 67 LYS A O 1
ATOM 513 N N . GLY A 1 68 ? -23.705 11.426 52.039 1.00 87.62 68 GLY A N 1
ATOM 514 C CA . GLY A 1 68 ? -22.420 11.038 52.630 1.00 87.62 68 GLY A CA 1
ATOM 515 C C . GLY A 1 68 ? -22.506 10.626 54.104 1.00 87.62 68 GLY A C 1
ATOM 516 O O . GLY A 1 68 ? -21.512 10.681 54.819 1.00 87.62 68 GLY A O 1
ATOM 517 N N . HIS A 1 69 ? -23.687 10.219 54.577 1.00 89.62 69 HIS A N 1
ATOM 518 C CA . HIS A 1 69 ? -23.915 9.788 55.963 1.00 89.62 69 HIS A CA 1
ATOM 519 C C . HIS A 1 69 ? -23.760 8.270 56.166 1.00 89.62 69 HIS A C 1
ATOM 521 O O . HIS A 1 69 ? -24.202 7.745 57.189 1.00 89.62 69 HIS A O 1
ATOM 527 N N . CYS A 1 70 ? -23.200 7.560 55.187 1.00 88.44 70 CYS A N 1
ATOM 528 C CA . CYS A 1 70 ? -22.950 6.123 55.240 1.00 88.44 70 CYS A CA 1
ATOM 529 C C . CYS A 1 70 ? -21.463 5.852 55.007 1.00 88.44 70 CYS A C 1
ATOM 531 O O . CYS A 1 70 ? -20.855 6.433 54.111 1.00 88.44 70 CYS A O 1
ATOM 533 N N . SER A 1 71 ? -20.896 4.943 55.795 1.00 90.56 71 SER A N 1
ATOM 534 C CA . SER A 1 71 ? -19.589 4.344 55.521 1.00 90.56 71 SER A CA 1
ATOM 535 C C . SER A 1 71 ? -19.637 3.437 54.284 1.00 90.56 71 SER A C 1
ATOM 537 O O . SER A 1 71 ? -20.713 3.042 53.821 1.00 90.56 71 SER A O 1
ATOM 539 N N . ASP A 1 72 ? -18.467 3.059 53.762 1.00 87.56 72 ASP A N 1
ATOM 540 C CA . ASP A 1 72 ? -18.356 2.139 52.621 1.00 87.56 72 ASP A CA 1
ATOM 541 C C . ASP A 1 72 ? -19.067 0.801 52.899 1.00 87.56 72 ASP A C 1
ATOM 543 O O . ASP A 1 72 ? -19.839 0.325 52.070 1.00 87.56 72 ASP A O 1
ATOM 547 N N . GLY A 1 73 ? -18.882 0.233 54.098 1.00 90.25 73 GLY A N 1
ATOM 548 C CA . GLY A 1 73 ? -19.520 -1.029 54.487 1.00 90.25 73 GLY A CA 1
ATOM 549 C C . GLY A 1 73 ? -21.039 -0.921 54.660 1.00 90.25 73 GLY A C 1
ATOM 550 O O . GLY A 1 73 ? -21.770 -1.856 54.342 1.00 90.25 73 GLY A O 1
ATOM 551 N N . GLU A 1 74 ? -21.547 0.223 55.124 1.00 92.19 74 GLU A N 1
ATOM 552 C CA . GLU A 1 74 ? -22.994 0.468 55.185 1.00 92.19 74 GLU A CA 1
ATOM 553 C C . GLU A 1 74 ? -23.599 0.628 53.789 1.00 92.19 74 GLU A C 1
ATOM 555 O O . GLU A 1 74 ? -24.660 0.069 53.515 1.00 92.19 74 GLU A O 1
ATOM 560 N N . THR A 1 75 ? -22.913 1.354 52.904 1.00 93.12 75 THR A N 1
ATOM 561 C CA . THR A 1 75 ? -23.317 1.531 51.503 1.00 93.12 75 THR A CA 1
ATOM 562 C C . THR A 1 75 ? -23.411 0.185 50.797 1.00 93.12 75 THR A C 1
ATOM 564 O O . THR A 1 75 ? -24.412 -0.089 50.135 1.00 93.12 75 THR A O 1
ATOM 567 N N . GLU A 1 76 ? -22.414 -0.677 50.999 1.00 93.69 76 GLU A N 1
ATOM 568 C CA . GLU A 1 76 ? -22.400 -2.037 50.470 1.00 93.69 76 GLU A CA 1
ATOM 569 C C . GLU A 1 76 ? -23.612 -2.836 50.953 1.00 93.69 76 GLU A C 1
ATOM 571 O O . GLU A 1 76 ? -24.400 -3.296 50.132 1.00 93.69 76 GLU A O 1
ATOM 576 N N . LYS A 1 77 ? -23.853 -2.912 52.268 1.00 94.44 77 LYS A N 1
ATOM 577 C CA . LYS A 1 77 ? -25.013 -3.634 52.822 1.00 94.44 77 LYS A CA 1
ATOM 578 C C . LYS A 1 77 ? -26.351 -3.123 52.283 1.00 94.44 77 LYS A C 1
ATOM 580 O O . LYS A 1 77 ? -27.225 -3.927 51.950 1.00 94.44 77 LYS A O 1
ATOM 585 N N . ILE A 1 78 ? -26.518 -1.800 52.197 1.00 95.06 78 ILE A N 1
ATOM 586 C CA . ILE A 1 78 ? -27.731 -1.175 51.651 1.00 95.06 78 ILE A CA 1
ATOM 587 C C . ILE A 1 78 ? -27.920 -1.599 50.196 1.00 95.06 78 ILE A C 1
ATOM 589 O O . ILE A 1 78 ? -28.989 -2.092 49.832 1.00 95.06 78 ILE A O 1
ATOM 593 N N . MET A 1 79 ? -26.890 -1.425 49.367 1.00 95.94 79 MET A N 1
ATOM 594 C CA . MET A 1 79 ? -26.991 -1.689 47.937 1.00 95.94 79 MET A CA 1
ATOM 595 C C . MET A 1 79 ? -27.126 -3.179 47.636 1.00 95.94 79 MET A C 1
ATOM 597 O O . MET A 1 79 ? -27.928 -3.534 46.781 1.00 95.94 79 MET A O 1
ATOM 601 N N . THR A 1 80 ? -26.463 -4.060 48.383 1.00 95.44 80 THR A N 1
ATOM 602 C CA . THR A 1 80 ? -26.639 -5.516 48.285 1.00 95.44 80 THR A CA 1
ATOM 603 C C . THR A 1 80 ? -28.088 -5.917 48.554 1.00 95.44 80 THR A C 1
ATOM 605 O O . THR A 1 80 ? -28.672 -6.666 47.770 1.00 95.44 80 THR A O 1
ATOM 608 N N . TRP A 1 81 ? -28.724 -5.369 49.597 1.00 95.44 81 TRP A N 1
ATOM 609 C CA . TRP A 1 81 ? -30.144 -5.626 49.863 1.00 95.44 81 TRP A CA 1
ATOM 610 C C . TRP A 1 81 ? -31.056 -5.087 48.751 1.00 95.44 81 TRP A C 1
ATOM 612 O O . TRP A 1 81 ? -31.969 -5.797 48.317 1.00 95.44 81 TRP A O 1
ATOM 622 N N . ILE A 1 82 ? -30.801 -3.865 48.268 1.00 95.38 82 ILE A N 1
ATOM 623 C CA . ILE A 1 82 ? -31.579 -3.261 47.176 1.00 95.38 82 ILE A CA 1
ATOM 624 C C . ILE A 1 82 ? -31.459 -4.107 45.904 1.00 95.38 82 ILE A C 1
ATOM 626 O O . ILE A 1 82 ? -32.476 -4.439 45.302 1.00 95.38 82 ILE A O 1
ATOM 630 N N . LEU A 1 83 ? -30.244 -4.492 45.509 1.00 96.50 83 LEU A N 1
ATOM 631 C CA . LEU A 1 83 ? -29.984 -5.273 44.298 1.00 96.50 83 LEU A CA 1
ATOM 632 C C . LEU A 1 83 ? -30.545 -6.694 44.397 1.00 96.50 83 LEU A C 1
ATOM 634 O O . LEU A 1 83 ? -31.091 -7.202 43.419 1.00 96.50 83 LEU A O 1
ATOM 638 N N . GLN A 1 84 ? -30.485 -7.320 45.572 1.00 95.88 84 GLN A N 1
ATOM 639 C CA . GLN A 1 84 ? -31.067 -8.646 45.788 1.00 95.88 84 GLN A CA 1
ATOM 640 C C . GLN A 1 84 ? -32.598 -8.652 45.624 1.00 95.88 84 GLN A C 1
ATOM 642 O O . GLN A 1 84 ? -33.169 -9.683 45.271 1.00 95.88 84 GLN A O 1
ATOM 647 N N . ASN A 1 85 ? -33.261 -7.515 45.864 1.00 94.69 85 ASN A N 1
ATOM 648 C CA . ASN A 1 85 ? -34.722 -7.374 45.836 1.00 94.69 85 ASN A CA 1
ATOM 649 C C . ASN A 1 85 ? -35.215 -6.382 44.763 1.00 94.69 85 ASN A C 1
ATOM 651 O O . ASN A 1 85 ? -36.357 -5.914 44.822 1.00 94.69 85 ASN A O 1
ATOM 655 N N . GLY A 1 86 ? -34.365 -6.023 43.796 1.00 92.38 86 GLY A N 1
ATOM 656 C CA . GLY A 1 86 ? -34.622 -4.917 42.868 1.00 92.38 86 GLY A CA 1
ATOM 657 C C . GLY A 1 86 ? -35.841 -5.140 41.975 1.00 92.38 86 GLY A C 1
ATOM 658 O O . GLY A 1 86 ? -36.594 -4.200 41.732 1.00 92.38 86 GLY A O 1
ATOM 659 N N . ASN A 1 87 ? -36.117 -6.385 41.582 1.00 91.25 87 ASN A N 1
ATOM 660 C CA . ASN A 1 87 ? -37.312 -6.760 40.817 1.00 91.25 87 ASN A CA 1
ATOM 661 C C . ASN A 1 87 ? -38.628 -6.309 41.482 1.00 91.25 87 ASN A C 1
ATOM 663 O O . ASN A 1 87 ? -39.560 -5.917 40.784 1.00 91.25 87 ASN A O 1
ATOM 667 N N . ILE A 1 88 ? -38.695 -6.335 42.817 1.00 92.06 88 ILE A N 1
ATOM 668 C CA . ILE A 1 88 ? -39.860 -5.900 43.596 1.00 92.06 88 ILE A CA 1
ATOM 669 C C . ILE A 1 88 ? -39.744 -4.411 43.943 1.00 92.06 88 ILE A C 1
ATOM 671 O O . ILE A 1 88 ? -40.701 -3.652 43.794 1.00 92.06 88 ILE A O 1
ATOM 675 N N . LEU A 1 89 ? -38.577 -3.972 44.421 1.00 93.00 89 LEU A N 1
ATOM 676 C CA . LEU A 1 89 ? -38.392 -2.604 44.912 1.00 93.00 89 LEU A CA 1
ATOM 677 C C . LEU A 1 89 ? -38.522 -1.566 43.788 1.00 93.00 89 LEU A C 1
ATOM 679 O O . LEU A 1 89 ? -39.190 -0.545 43.959 1.00 93.00 89 LEU A O 1
ATOM 683 N N . PHE A 1 90 ? -37.928 -1.831 42.623 1.00 94.19 90 PHE A N 1
ATOM 684 C CA . PHE A 1 90 ? -37.966 -0.914 41.486 1.00 94.19 90 PHE A CA 1
ATOM 685 C C . PHE A 1 90 ? -39.324 -0.906 40.786 1.00 94.19 90 PHE A C 1
ATOM 687 O O . PHE A 1 90 ? -39.734 0.142 40.287 1.00 94.19 90 PHE A O 1
ATOM 694 N N . SER A 1 91 ? -40.056 -2.026 40.782 1.00 91.06 91 SER A N 1
ATOM 695 C CA . SER A 1 91 ? -41.421 -2.061 40.247 1.00 91.06 91 SER A CA 1
ATOM 696 C C . SER A 1 91 ? -42.391 -1.274 41.131 1.00 91.06 91 SER A C 1
ATOM 698 O O . SER A 1 91 ? -43.277 -0.596 40.615 1.00 91.06 91 SER A O 1
ATOM 700 N N . GLN A 1 92 ? -42.204 -1.326 42.455 1.00 90.75 92 GLN A N 1
ATOM 701 C CA . GLN A 1 92 ? -43.010 -0.581 43.424 1.00 90.75 92 GLN A CA 1
ATOM 702 C C . GLN A 1 92 ? -42.695 0.918 43.432 1.00 90.75 92 GLN A C 1
ATOM 704 O O . GLN A 1 92 ? -43.588 1.720 43.703 1.00 90.75 92 GLN A O 1
ATOM 709 N N . ASN A 1 93 ? -41.449 1.317 43.147 1.00 91.12 93 ASN A N 1
ATOM 710 C CA . ASN A 1 93 ? -41.057 2.722 43.187 1.00 91.12 93 ASN A CA 1
ATOM 711 C C . ASN A 1 93 ? -40.017 3.105 42.115 1.00 91.12 93 ASN A C 1
ATOM 713 O O . ASN A 1 93 ? -38.814 2.889 42.261 1.00 91.12 93 ASN A O 1
ATOM 717 N N . GLN A 1 94 ? -40.477 3.795 41.067 1.00 93.94 94 GLN A N 1
ATOM 718 C CA . GLN A 1 94 ? -39.617 4.288 39.980 1.00 93.94 94 GLN A CA 1
ATOM 719 C C . GLN A 1 94 ? -38.672 5.425 40.403 1.00 93.94 94 GLN A C 1
ATOM 721 O O . GLN A 1 94 ? -37.668 5.681 39.736 1.00 93.94 94 GLN A O 1
ATOM 726 N N . SER A 1 95 ? -38.976 6.137 41.494 1.00 94.56 95 SER A N 1
ATOM 727 C CA . SER A 1 95 ? -38.073 7.155 42.043 1.00 94.56 95 SER A CA 1
ATOM 728 C C . SER A 1 95 ? -36.830 6.503 42.646 1.00 94.56 95 SER A C 1
ATOM 730 O O . SER A 1 95 ? -35.717 6.938 42.360 1.00 94.56 95 SER A O 1
ATOM 732 N N . LEU A 1 96 ? -37.009 5.402 43.390 1.00 94.75 96 LEU A N 1
ATOM 733 C CA . LEU A 1 96 ? -35.897 4.601 43.907 1.00 94.75 96 LEU A CA 1
ATOM 734 C C . LEU A 1 96 ? -34.994 4.118 42.766 1.00 94.75 96 LEU A C 1
ATOM 736 O O . LEU A 1 96 ? -33.788 4.339 42.823 1.00 94.75 96 LEU A O 1
ATOM 740 N N . LYS A 1 97 ? -35.581 3.541 41.706 1.00 95.50 97 LYS A N 1
ATOM 741 C CA . LYS A 1 97 ? -34.830 3.084 40.523 1.00 95.50 97 LYS A CA 1
ATOM 742 C C . LYS A 1 97 ? -33.968 4.205 39.934 1.00 95.50 97 LYS A C 1
ATOM 744 O O . LYS A 1 97 ? -32.766 4.019 39.775 1.00 95.50 97 LYS A O 1
ATOM 749 N N . ARG A 1 98 ? -34.555 5.379 39.668 1.00 95.25 98 ARG A N 1
ATOM 750 C CA . ARG A 1 98 ? -33.825 6.535 39.112 1.00 95.25 98 ARG A CA 1
ATOM 751 C C . ARG A 1 98 ? -32.705 7.028 40.026 1.00 95.25 98 ARG A C 1
ATOM 753 O O . ARG A 1 98 ? -31.614 7.302 39.539 1.00 95.25 98 ARG A O 1
ATOM 760 N N . ARG A 1 99 ? -32.932 7.105 41.342 1.00 95.44 99 ARG A N 1
ATOM 761 C CA . ARG A 1 99 ? -31.868 7.488 42.289 1.00 95.44 99 ARG A CA 1
ATOM 762 C C . ARG A 1 99 ? -30.729 6.471 42.286 1.00 95.44 99 ARG A C 1
ATOM 764 O O . ARG A 1 99 ? -29.576 6.865 42.179 1.00 95.44 99 ARG A O 1
ATOM 771 N N . CYS A 1 100 ? -31.038 5.173 42.299 1.00 95.38 100 CYS A N 1
ATOM 772 C CA . CYS A 1 100 ? -30.028 4.115 42.213 1.00 95.38 100 CYS A CA 1
ATOM 773 C C . CYS A 1 100 ? -29.255 4.110 40.880 1.00 95.38 100 CYS A C 1
ATOM 775 O O . CYS A 1 100 ? -28.081 3.753 40.881 1.00 95.38 100 CYS A O 1
ATOM 777 N N . GLN A 1 101 ? -29.876 4.509 39.762 1.00 95.06 101 GLN A N 1
ATOM 778 C CA . GLN A 1 101 ? -29.205 4.652 38.458 1.00 95.06 101 GLN A CA 1
ATOM 779 C C . GLN A 1 101 ? -28.156 5.773 38.472 1.00 95.06 101 GLN A C 1
ATOM 781 O O . GLN A 1 101 ? -27.061 5.622 37.928 1.00 95.06 101 GLN A O 1
ATOM 786 N N . GLU A 1 102 ? -28.477 6.893 39.119 1.00 95.06 102 GLU A N 1
ATOM 787 C CA . GLU A 1 102 ? -27.588 8.054 39.206 1.00 95.06 102 GLU A CA 1
ATOM 788 C C . GLU A 1 102 ? -26.539 7.934 40.322 1.00 95.06 102 GLU A C 1
ATOM 790 O O . GLU A 1 102 ? -25.516 8.630 40.296 1.00 95.06 102 GLU A O 1
ATOM 795 N N . LEU A 1 103 ? -26.761 7.034 41.281 1.00 95.12 103 LEU A N 1
ATOM 796 C CA . LEU A 1 103 ? -25.896 6.829 42.433 1.00 95.12 103 LEU A CA 1
ATOM 797 C C . LEU A 1 103 ? -24.540 6.231 42.036 1.00 95.12 103 LEU A C 1
ATOM 799 O O . LEU A 1 103 ? -24.443 5.221 41.338 1.00 95.12 103 LEU A O 1
ATOM 803 N N . ARG A 1 104 ? -23.463 6.821 42.561 1.00 94.69 104 ARG A N 1
ATOM 804 C CA . ARG A 1 104 ? -22.100 6.289 42.441 1.00 94.69 104 ARG A CA 1
ATOM 805 C C . ARG A 1 104 ? -21.772 5.434 43.664 1.00 94.69 104 ARG A C 1
ATOM 807 O O . ARG A 1 104 ? -21.187 5.938 44.614 1.00 94.69 104 ARG A O 1
ATOM 814 N N . PHE A 1 105 ? -22.168 4.164 43.648 1.00 94.75 105 PHE A N 1
ATOM 815 C CA . PHE A 1 105 ? -21.966 3.240 44.778 1.00 94.75 105 PHE A CA 1
ATOM 816 C C . PHE A 1 105 ? -20.998 2.087 44.472 1.00 94.75 105 PHE A C 1
ATOM 818 O O . PHE A 1 105 ? -20.538 1.399 45.381 1.00 94.75 105 PHE A O 1
ATOM 825 N N . ILE A 1 106 ? -20.680 1.856 43.196 1.00 93.38 106 ILE A N 1
ATOM 826 C CA . ILE A 1 106 ? -19.809 0.756 42.787 1.00 93.38 106 ILE A CA 1
ATOM 827 C C . ILE A 1 106 ? -18.360 1.225 42.896 1.00 93.38 106 ILE A C 1
ATOM 829 O O . ILE A 1 106 ? -17.916 2.055 42.104 1.00 93.38 106 ILE A O 1
ATOM 833 N N . LYS A 1 107 ? -17.623 0.715 43.884 1.00 90.62 107 LYS A N 1
ATOM 834 C CA . LYS A 1 107 ? -16.218 1.071 44.106 1.00 90.62 107 LYS A CA 1
ATOM 835 C C . LYS A 1 107 ? -15.302 0.127 43.333 1.00 90.62 107 LYS A C 1
ATOM 837 O O . LYS A 1 107 ? -15.282 -1.069 43.606 1.00 90.62 107 LYS A O 1
ATOM 842 N N . VAL A 1 108 ? -14.524 0.665 42.396 1.00 86.44 108 VAL A N 1
ATOM 843 C CA . VAL A 1 108 ? -13.546 -0.095 41.604 1.00 86.44 108 VAL A CA 1
ATOM 844 C C . VAL A 1 108 ? -12.229 0.672 41.573 1.00 86.44 108 VAL A C 1
ATOM 846 O O . VAL A 1 108 ? -12.213 1.851 41.228 1.00 86.44 108 VAL A O 1
ATOM 849 N N . ASN A 1 109 ? -11.130 0.035 41.989 1.00 82.06 109 ASN A N 1
ATOM 850 C CA . ASN A 1 109 ? -9.817 0.674 42.185 1.00 82.06 109 ASN A CA 1
ATOM 851 C C . ASN A 1 109 ? -9.852 1.958 43.030 1.00 82.06 109 ASN A C 1
ATOM 853 O O . ASN A 1 109 ? -9.142 2.921 42.759 1.00 82.06 109 ASN A O 1
ATOM 857 N N . GLY A 1 110 ? -10.706 1.989 44.053 1.00 81.56 110 GLY A N 1
ATOM 858 C CA . GLY A 1 110 ? -10.853 3.150 44.932 1.00 81.56 110 GLY A CA 1
ATOM 859 C C . GLY A 1 110 ? -11.756 4.261 44.387 1.00 81.56 110 GLY A C 1
ATOM 860 O O . GLY A 1 110 ? -12.137 5.136 45.160 1.00 81.56 110 GLY A O 1
ATOM 861 N N . GLU A 1 111 ? -12.172 4.205 43.120 1.00 88.19 111 GLU A N 1
ATOM 862 C CA . GLU A 1 111 ? -13.090 5.177 42.522 1.00 88.19 111 GLU A CA 1
ATOM 863 C C . GLU A 1 111 ? -14.541 4.686 42.552 1.00 88.19 111 GLU A C 1
ATOM 865 O O . GLU A 1 111 ? -14.839 3.547 42.191 1.00 88.19 111 GLU A O 1
ATOM 870 N N . LEU A 1 112 ? -15.469 5.572 42.922 1.00 91.31 112 LEU A N 1
ATOM 871 C CA . LEU A 1 112 ? -16.905 5.298 42.867 1.00 91.31 112 LEU A CA 1
ATOM 872 C C . LEU A 1 112 ? -17.461 5.545 41.461 1.00 91.31 112 LEU A C 1
ATOM 874 O O . LEU A 1 112 ? -17.302 6.629 40.887 1.00 91.31 112 LEU A O 1
ATOM 878 N N . ARG A 1 113 ? -18.177 4.565 40.913 1.00 92.19 113 ARG A N 1
ATOM 879 C CA . ARG A 1 113 ? -18.803 4.607 39.587 1.00 92.19 113 ARG A CA 1
ATOM 880 C C . ARG A 1 113 ? -20.307 4.372 39.673 1.00 92.19 113 ARG A C 1
ATOM 882 O O . ARG A 1 113 ? -20.808 3.767 40.621 1.00 92.19 113 ARG A O 1
ATOM 889 N N . LYS A 1 114 ? -21.013 4.889 38.666 1.00 94.12 114 LYS A N 1
ATOM 890 C CA . LYS A 1 114 ? -22.407 4.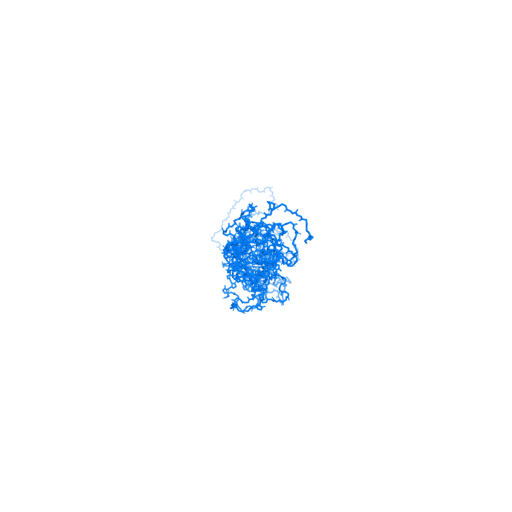527 38.387 1.00 94.12 114 LYS A CA 1
ATOM 891 C C . LYS A 1 114 ? -22.449 3.141 37.753 1.00 94.12 114 LYS A C 1
ATOM 893 O O . LYS A 1 114 ? -21.473 2.727 37.125 1.00 94.12 114 LYS A O 1
ATOM 898 N N . THR A 1 115 ? -23.601 2.486 37.819 1.00 93.69 115 THR A N 1
ATOM 899 C CA . THR A 1 115 ? -23.820 1.186 37.171 1.00 93.69 115 THR A CA 1
ATOM 900 C C . THR A 1 115 ? -23.583 1.227 35.658 1.00 93.69 115 THR A C 1
ATOM 902 O O . THR A 1 115 ? -22.985 0.306 35.112 1.00 93.69 115 THR A O 1
ATOM 905 N N . SER A 1 116 ? -23.938 2.334 34.995 1.00 92.00 116 SER A N 1
ATOM 906 C CA . SER A 1 116 ? -23.693 2.558 33.559 1.00 92.00 116 SER A CA 1
ATOM 907 C C . SER A 1 116 ? -22.224 2.711 33.161 1.00 92.00 116 SER A C 1
ATOM 909 O O . SER A 1 116 ? -21.900 2.665 31.978 1.00 92.00 116 SER A O 1
ATOM 911 N N . GLY A 1 117 ? -21.322 2.873 34.131 1.00 90.12 117 GLY A N 1
ATOM 912 C CA . GLY A 1 117 ? -19.874 2.871 33.910 1.00 90.12 117 GLY A CA 1
ATOM 913 C C . GLY A 1 117 ? -19.221 1.495 34.073 1.00 90.12 117 GLY A C 1
ATOM 914 O O . GLY A 1 117 ? -17.992 1.414 34.059 1.00 90.12 117 GLY A O 1
ATOM 915 N N . CYS A 1 118 ? -20.014 0.441 34.285 1.00 94.12 118 CYS A N 1
ATOM 916 C CA . CYS A 1 118 ? -19.551 -0.924 34.507 1.00 94.12 118 CYS A CA 1
ATOM 917 C C . CYS A 1 118 ? -20.077 -1.873 33.423 1.00 94.12 118 CYS A C 1
ATOM 919 O O . CYS A 1 118 ? -21.146 -1.667 32.844 1.00 94.12 118 CYS A O 1
ATOM 921 N N . LEU A 1 119 ? -19.314 -2.934 33.176 1.00 95.31 119 LEU A N 1
ATOM 922 C CA . LEU A 1 119 ? -19.614 -3.971 32.195 1.00 95.31 119 LEU A CA 1
ATOM 923 C C . LEU A 1 119 ? -20.232 -5.195 32.867 1.00 95.31 119 LEU A C 1
ATOM 925 O O . LEU A 1 119 ? -19.877 -5.547 33.993 1.00 95.31 119 LEU A O 1
ATOM 929 N N . ASP A 1 120 ? -21.132 -5.873 32.162 1.00 94.94 120 ASP A N 1
ATOM 930 C CA . ASP A 1 120 ? -21.754 -7.102 32.641 1.00 94.94 120 ASP A CA 1
ATOM 931 C C . ASP A 1 120 ? -20.776 -8.291 32.552 1.00 94.94 120 ASP A C 1
ATOM 933 O O . ASP A 1 120 ? -20.359 -8.672 31.451 1.00 94.94 120 ASP A O 1
ATOM 937 N N . PRO A 1 121 ? -20.425 -8.940 33.680 1.00 93.75 121 PRO A N 1
ATOM 938 C CA . PRO A 1 121 ? -19.524 -10.089 33.681 1.00 93.75 121 PRO A CA 1
ATOM 939 C C . PRO A 1 121 ? -20.128 -11.339 33.016 1.00 93.75 121 PRO A C 1
ATOM 941 O O . PRO A 1 121 ? -19.416 -12.319 32.794 1.00 93.75 121 PRO A O 1
ATOM 944 N N . ARG A 1 122 ? -21.422 -11.379 32.693 1.00 93.56 122 ARG A N 1
ATOM 945 C CA . ARG A 1 122 ? -22.029 -12.502 31.954 1.00 93.56 122 ARG A CA 1
ATOM 946 C C . ARG A 1 122 ? -21.663 -12.481 30.468 1.00 93.56 122 ARG A C 1
ATOM 948 O O . ARG A 1 122 ? -21.713 -13.525 29.815 1.00 93.56 122 ARG A O 1
ATOM 955 N N . VAL A 1 123 ? -21.253 -11.328 29.940 1.00 94.19 123 VAL A N 1
ATOM 956 C CA . VAL A 1 123 ? -20.875 -11.164 28.533 1.00 94.19 123 VAL A CA 1
ATOM 957 C C . VAL A 1 123 ? -19.446 -11.670 28.319 1.00 94.19 123 VAL A C 1
ATOM 959 O O . VAL A 1 123 ? -18.474 -11.115 28.834 1.00 94.19 123 VAL A O 1
ATOM 962 N N . LYS A 1 124 ? -19.308 -12.752 27.541 1.00 94.00 124 LYS A N 1
ATOM 963 C CA . LYS A 1 124 ? -18.020 -13.438 27.327 1.00 94.00 124 LYS A CA 1
ATOM 964 C C . LYS A 1 124 ? -16.963 -12.541 26.677 1.00 94.00 124 LYS A C 1
ATOM 966 O O . LYS A 1 124 ? -15.815 -12.563 27.109 1.00 94.00 124 LYS A O 1
ATOM 971 N N . SER A 1 125 ? -17.341 -11.755 25.672 1.00 93.88 125 SER A N 1
ATOM 972 C CA . SER A 1 125 ? -16.431 -10.838 24.973 1.00 93.88 125 SER A CA 1
ATOM 973 C C . SER A 1 125 ? -15.887 -9.754 25.902 1.00 93.88 125 SER A C 1
ATOM 975 O O . SER A 1 125 ? -14.687 -9.487 25.882 1.00 93.88 125 SER A O 1
ATOM 977 N N . PHE A 1 126 ? -16.716 -9.201 26.796 1.00 94.94 126 PHE A N 1
ATOM 978 C CA . PHE A 1 126 ? -16.258 -8.232 27.793 1.00 94.94 126 PHE A CA 1
ATOM 979 C C . PHE A 1 126 ? -15.206 -8.839 28.713 1.00 94.94 126 PHE A C 1
ATOM 981 O O . PHE A 1 126 ? -14.147 -8.244 28.880 1.00 94.94 126 PHE A O 1
ATOM 988 N N . LYS A 1 127 ? -15.443 -10.045 29.241 1.00 93.19 127 LYS A N 1
ATOM 989 C CA . LYS A 1 127 ? -14.464 -10.758 30.082 1.00 93.19 127 LYS A CA 1
ATOM 990 C C . LYS A 1 127 ? -13.147 -11.069 29.370 1.00 93.19 127 LYS A C 1
ATOM 992 O O . LYS A 1 127 ? -12.114 -11.155 30.020 1.00 93.19 127 LYS A O 1
ATOM 997 N N . GLN A 1 128 ? -13.179 -11.271 28.055 1.00 93.06 128 GLN A N 1
ATOM 998 C CA . GLN A 1 128 ? -11.972 -11.508 27.259 1.00 93.06 128 GLN A CA 1
ATOM 999 C C . GLN A 1 128 ? -11.195 -10.212 26.975 1.00 93.06 128 GLN A C 1
ATOM 1001 O O . GLN A 1 128 ? -9.978 -10.256 26.799 1.00 93.06 128 GLN A O 1
ATOM 1006 N N . ILE A 1 129 ? -11.881 -9.064 26.923 1.00 93.25 129 ILE A N 1
ATOM 1007 C CA . ILE A 1 129 ? -11.292 -7.771 26.552 1.00 93.25 129 ILE A CA 1
ATOM 1008 C C . ILE A 1 129 ? -10.859 -6.932 27.752 1.00 93.25 129 ILE A C 1
ATOM 1010 O O . ILE A 1 129 ? -9.807 -6.288 27.710 1.00 93.25 129 ILE A O 1
ATOM 1014 N N . PHE A 1 130 ? -11.654 -6.905 28.809 1.00 93.06 130 PHE A N 1
ATOM 1015 C CA . PHE A 1 130 ? -11.476 -5.995 29.929 1.00 93.06 130 PHE A CA 1
ATOM 1016 C C . PHE A 1 130 ? -11.016 -6.742 31.174 1.00 93.06 130 PHE A C 1
ATOM 1018 O O . PHE A 1 130 ? -11.354 -7.905 31.380 1.00 93.06 130 PHE A O 1
ATOM 1025 N N . ASP A 1 131 ? -10.243 -6.051 32.002 1.00 90.38 131 ASP A N 1
ATOM 1026 C CA . ASP A 1 131 ? -9.759 -6.595 33.267 1.00 90.38 131 ASP A CA 1
ATOM 1027 C C . ASP A 1 131 ? -10.833 -6.421 34.360 1.00 90.38 131 ASP A C 1
ATOM 1029 O O . ASP A 1 131 ? -11.870 -5.790 34.127 1.00 90.38 131 ASP A O 1
ATOM 1033 N N . SER A 1 132 ? -10.594 -6.950 35.567 1.00 89.31 132 SER A N 1
ATOM 1034 C CA . SER A 1 132 ? -11.540 -6.904 36.702 1.00 89.31 132 SER A CA 1
ATOM 1035 C C . SER A 1 132 ? -12.098 -5.508 36.991 1.00 89.31 132 SER A C 1
ATOM 1037 O O . SER A 1 132 ? -13.236 -5.368 37.428 1.00 89.31 132 SER A O 1
ATOM 1039 N N . ASP A 1 133 ? -11.326 -4.473 36.674 1.00 89.62 133 ASP A N 1
ATOM 1040 C CA . ASP A 1 133 ? -11.579 -3.084 37.055 1.00 89.62 133 ASP A CA 1
ATOM 1041 C C . ASP A 1 133 ? -12.671 -2.392 36.213 1.00 89.62 133 ASP A C 1
ATOM 1043 O O . ASP A 1 133 ? -12.953 -1.193 36.357 1.00 89.62 133 ASP A O 1
ATOM 1047 N N . PHE A 1 134 ? -13.277 -3.135 35.291 1.00 91.69 134 PHE A N 1
ATOM 1048 C CA . PHE A 1 134 ? -14.420 -2.701 34.493 1.00 91.69 134 PHE A CA 1
ATOM 1049 C C . PHE A 1 134 ? -15.730 -3.349 34.948 1.00 91.69 134 PHE A C 1
ATOM 1051 O O . PHE A 1 134 ? -16.796 -2.928 34.501 1.00 91.69 134 PHE A O 1
ATOM 1058 N N . PHE A 1 135 ? -15.670 -4.333 35.846 1.00 94.38 135 PHE A N 1
ATOM 1059 C CA . PHE A 1 135 ? -16.827 -5.091 36.309 1.00 94.38 135 PHE A CA 1
ATOM 1060 C C . PHE A 1 135 ? -17.229 -4.672 37.730 1.00 94.38 135 PHE A C 1
ATOM 1062 O O . PHE A 1 135 ? -16.388 -4.194 38.498 1.00 94.38 135 PHE A O 1
ATOM 1069 N N . PRO A 1 136 ? -18.507 -4.837 38.111 1.00 94.25 136 PRO A N 1
ATOM 1070 C CA . PRO A 1 136 ? -18.920 -4.664 39.496 1.00 94.25 136 PRO A CA 1
ATOM 1071 C C . PRO A 1 136 ? -18.184 -5.652 40.427 1.00 94.25 136 PRO A C 1
ATOM 1073 O O . PRO A 1 136 ? -17.932 -6.790 40.019 1.00 94.25 136 PRO A O 1
ATOM 1076 N N . PRO A 1 137 ? -17.861 -5.257 41.674 1.00 92.81 137 PRO A N 1
ATOM 1077 C CA . PRO A 1 137 ? -17.276 -6.142 42.675 1.00 92.81 137 PRO A CA 1
ATOM 1078 C C . PRO A 1 137 ? -18.116 -7.403 42.937 1.00 92.81 137 PRO A C 1
ATOM 1080 O O . PRO A 1 137 ? -19.346 -7.337 42.840 1.00 92.81 137 PRO A O 1
ATOM 1083 N N . PRO A 1 138 ? -17.485 -8.517 43.364 1.00 91.88 138 PRO A N 1
ATOM 1084 C CA . PRO A 1 138 ? -18.165 -9.789 43.603 1.00 91.88 138 PRO A CA 1
ATOM 1085 C C . PRO A 1 138 ? -19.415 -9.685 44.481 1.00 91.88 138 PRO A C 1
ATOM 1087 O O . PRO A 1 138 ? -20.425 -10.282 44.125 1.00 91.88 138 PRO A O 1
ATOM 1090 N N . VAL A 1 139 ? -19.382 -8.848 45.527 1.00 92.69 139 VAL A N 1
ATOM 1091 C CA . VAL A 1 139 ? -20.495 -8.613 46.469 1.00 92.69 139 VAL A CA 1
ATOM 1092 C C . VAL A 1 139 ? -21.802 -8.197 45.778 1.00 92.69 139 VAL A C 1
ATOM 1094 O O . VAL A 1 139 ? -22.885 -8.537 46.243 1.00 92.69 139 VAL A O 1
ATOM 1097 N N . TYR A 1 140 ? -21.729 -7.496 44.642 1.00 94.44 140 TYR A N 1
ATOM 1098 C CA . TYR A 1 140 ? -22.915 -7.079 43.883 1.00 94.44 140 TYR A CA 1
ATOM 1099 C C . TYR A 1 140 ? -23.279 -8.043 42.747 1.00 94.44 140 TYR A C 1
ATOM 1101 O O . TYR A 1 140 ? -24.161 -7.748 41.944 1.00 94.44 140 TYR A O 1
ATOM 1109 N N . THR A 1 141 ? -22.586 -9.175 42.630 1.00 93.31 141 THR A N 1
ATOM 1110 C CA . THR A 1 141 ? -22.738 -10.125 41.515 1.00 93.31 141 THR A CA 1
ATOM 1111 C C . THR A 1 141 ? -22.924 -11.572 41.976 1.00 93.31 141 THR A C 1
ATOM 1113 O O . THR A 1 141 ? -22.880 -12.482 41.151 1.00 93.31 141 THR A O 1
ATOM 1116 N N . GLU A 1 142 ? -23.147 -11.795 43.275 1.00 92.94 142 GLU A N 1
ATOM 1117 C CA . GLU A 1 142 ? -23.256 -13.133 43.874 1.00 92.94 142 GLU A CA 1
ATOM 1118 C C . GLU A 1 142 ? -24.479 -13.911 43.375 1.00 92.94 142 GLU A C 1
ATOM 1120 O O . GLU A 1 142 ? -24.423 -15.132 43.223 1.00 92.94 142 GLU A O 1
ATOM 1125 N N . THR A 1 143 ? -25.585 -13.214 43.099 1.00 93.94 143 THR A N 1
ATOM 1126 C CA . THR A 1 143 ? -26.842 -13.831 42.661 1.00 93.94 143 THR A CA 1
ATOM 1127 C C . THR A 1 143 ? -27.277 -13.340 41.284 1.00 93.94 143 THR A C 1
ATOM 1129 O O . THR A 1 143 ? -26.967 -12.225 40.854 1.00 93.94 143 THR A O 1
ATOM 1132 N N . ALA A 1 144 ? -28.052 -14.172 40.580 1.00 93.06 144 ALA A N 1
ATOM 1133 C CA . ALA A 1 144 ? -28.637 -13.799 39.293 1.00 93.06 144 ALA A CA 1
ATOM 1134 C C . ALA A 1 144 ? -29.556 -12.571 39.422 1.00 93.06 144 ALA A C 1
ATOM 1136 O O . ALA A 1 144 ? -29.528 -11.697 38.557 1.00 93.06 144 ALA A O 1
ATOM 1137 N N . GLN A 1 145 ? -30.294 -12.465 40.533 1.00 93.69 145 GLN A N 1
ATOM 1138 C CA . GLN A 1 145 ? -31.174 -11.332 40.824 1.00 93.69 145 GLN A CA 1
ATOM 1139 C C . GLN A 1 145 ? -30.401 -10.019 40.961 1.00 93.69 145 GLN A C 1
ATOM 1141 O O . GLN A 1 145 ? -30.855 -8.998 40.453 1.00 93.69 145 GLN A O 1
ATOM 1146 N N . MET A 1 146 ? -29.223 -10.025 41.594 1.00 95.56 146 MET A N 1
ATOM 1147 C CA . MET A 1 146 ? -28.399 -8.816 41.677 1.00 95.56 146 MET A CA 1
ATOM 1148 C C . MET A 1 146 ? -27.943 -8.349 40.292 1.00 95.56 146 MET A C 1
ATOM 1150 O O . MET A 1 146 ? -28.018 -7.159 39.995 1.00 95.56 146 MET A O 1
ATOM 1154 N N . LEU A 1 147 ? -27.524 -9.273 39.422 1.00 95.00 147 LEU A N 1
ATOM 1155 C CA . LEU A 1 147 ? -27.111 -8.952 38.052 1.00 95.00 147 LEU A CA 1
ATOM 1156 C C . LEU A 1 147 ? -28.279 -8.452 37.190 1.00 95.00 147 LEU A C 1
ATOM 1158 O O . LEU A 1 147 ? -28.096 -7.531 36.392 1.00 95.00 147 LEU A O 1
ATOM 1162 N N . GLU A 1 148 ? -29.477 -9.016 37.354 1.00 95.19 148 GLU A N 1
ATOM 1163 C CA . GLU A 1 148 ? -30.704 -8.502 36.729 1.00 95.19 148 GLU A CA 1
ATOM 1164 C C . GLU A 1 148 ? -31.025 -7.089 37.220 1.00 95.19 148 GLU A C 1
ATOM 1166 O O . GLU A 1 148 ? -31.208 -6.188 36.406 1.00 95.19 148 GLU A O 1
ATOM 1171 N N . SER A 1 149 ? -30.977 -6.854 38.531 1.00 96.19 149 SER A N 1
ATOM 1172 C CA . SER A 1 149 ? -31.170 -5.525 39.113 1.00 96.19 149 SER A CA 1
ATOM 1173 C C . SER A 1 149 ? -30.129 -4.516 38.622 1.00 96.19 149 SER A C 1
ATOM 1175 O O . SER A 1 149 ? -30.486 -3.395 38.277 1.00 96.19 149 SER A O 1
ATOM 1177 N N . LEU A 1 150 ? -28.849 -4.894 38.535 1.00 96.44 150 LEU A N 1
ATOM 1178 C CA . LEU A 1 150 ? -27.799 -4.037 37.974 1.00 96.44 150 LEU A CA 1
ATOM 1179 C C . LEU A 1 150 ? -28.049 -3.736 36.491 1.00 96.44 150 LEU A C 1
ATOM 1181 O O . LEU A 1 150 ? -27.865 -2.600 36.060 1.00 96.44 150 LEU A O 1
ATOM 1185 N N . THR A 1 151 ? -28.513 -4.721 35.720 1.00 95.31 151 THR A N 1
ATOM 1186 C CA . THR A 1 151 ? -28.929 -4.522 34.321 1.00 95.31 151 THR A CA 1
ATOM 1187 C C . THR A 1 151 ? -30.046 -3.486 34.229 1.00 95.31 151 THR A C 1
ATOM 1189 O O . THR A 1 151 ? -29.962 -2.548 33.439 1.00 95.31 151 THR A O 1
ATOM 1192 N N . ASP A 1 152 ? -31.044 -3.589 35.104 1.00 94.00 152 ASP A N 1
ATOM 1193 C CA . ASP A 1 152 ? -32.147 -2.636 35.234 1.00 94.00 152 ASP A CA 1
ATOM 1194 C C . ASP A 1 152 ? -31.686 -1.217 35.610 1.00 94.00 152 ASP A C 1
ATOM 1196 O O . ASP A 1 152 ? -32.325 -0.223 35.240 1.00 94.00 152 ASP A O 1
ATOM 1200 N N . LEU A 1 153 ? -30.568 -1.116 36.332 1.00 95.44 153 LEU A N 1
ATOM 1201 C CA . LEU A 1 153 ? -29.905 0.136 36.690 1.00 95.44 153 LEU A CA 1
ATOM 1202 C C . LEU A 1 153 ? -28.922 0.646 35.618 1.00 95.44 153 LEU A C 1
ATOM 1204 O O . LEU A 1 153 ? -28.296 1.685 35.822 1.00 95.44 153 LEU A O 1
ATOM 1208 N N . GLY A 1 154 ? -28.798 -0.038 34.477 1.00 93.94 154 GLY A N 1
ATOM 1209 C CA . GLY A 1 154 ? -28.004 0.410 33.332 1.00 93.94 154 GLY A CA 1
ATOM 1210 C C . GLY A 1 154 ? -26.636 -0.254 33.178 1.00 93.94 154 GLY A C 1
ATOM 1211 O O . GLY A 1 154 ? -25.793 0.308 32.487 1.00 93.94 154 GLY A O 1
ATOM 1212 N N . LEU A 1 155 ? -26.393 -1.415 33.799 1.00 95.38 155 LEU A N 1
ATOM 1213 C CA . LEU A 1 155 ? -25.174 -2.201 33.565 1.00 95.38 155 LEU A CA 1
ATOM 1214 C C . LEU A 1 155 ? -25.056 -2.548 32.076 1.00 95.38 155 LEU A C 1
ATOM 1216 O O . LEU A 1 155 ? -25.985 -3.111 31.493 1.00 95.38 155 LEU A O 1
ATOM 1220 N N . LEU A 1 156 ? -23.911 -2.235 31.467 1.00 95.00 156 LEU A N 1
ATOM 1221 C CA . LEU A 1 156 ? -23.706 -2.453 30.037 1.00 95.00 156 LEU A CA 1
ATOM 1222 C C . LEU A 1 156 ? -23.640 -3.953 29.744 1.00 95.00 156 LEU A C 1
ATOM 1224 O O . LEU A 1 156 ? -22.697 -4.625 30.158 1.00 95.00 156 LEU A O 1
ATOM 1228 N N . ASN A 1 157 ? -24.630 -4.472 29.016 1.00 93.75 157 ASN A N 1
ATOM 1229 C CA . ASN A 1 157 ? -24.783 -5.904 28.732 1.00 93.75 157 ASN A CA 1
ATOM 1230 C C . ASN A 1 157 ? -24.797 -6.253 27.232 1.00 93.75 157 ASN A C 1
ATOM 1232 O O . ASN A 1 157 ? -24.876 -7.429 26.878 1.00 93.75 157 ASN A O 1
ATOM 1236 N N . LYS A 1 158 ? -24.699 -5.253 26.348 1.00 93.25 158 LYS A N 1
ATOM 1237 C CA . LYS A 1 158 ? -24.605 -5.426 24.894 1.00 93.25 158 LYS A CA 1
ATOM 1238 C C . LYS A 1 158 ? -23.347 -4.765 24.360 1.00 93.25 158 LYS A C 1
ATOM 1240 O O . LYS A 1 158 ? -23.008 -3.649 24.740 1.00 93.25 158 LYS A O 1
ATOM 1245 N N . GLU A 1 159 ? -22.686 -5.438 23.425 1.00 93.25 159 GLU A N 1
ATOM 1246 C CA . GLU A 1 159 ? -21.476 -4.931 22.767 1.00 93.25 159 GLU A CA 1
ATOM 1247 C C . GLU A 1 159 ? -21.722 -3.623 22.005 1.00 93.25 159 GLU A C 1
ATOM 1249 O O . GLU A 1 159 ? -20.872 -2.736 22.024 1.00 93.25 159 GLU A O 1
ATOM 1254 N N . SER A 1 160 ? -22.908 -3.470 21.404 1.00 92.31 160 SER A N 1
ATOM 1255 C CA . SER A 1 160 ? -23.349 -2.260 20.697 1.00 92.31 160 SER A CA 1
ATOM 1256 C C . SER A 1 160 ? -23.377 -1.006 21.567 1.00 92.31 160 SER A C 1
ATOM 1258 O O . SER A 1 160 ? -23.313 0.104 21.040 1.00 92.31 160 SER A O 1
ATOM 1260 N N . ASP A 1 161 ? -23.466 -1.163 22.886 1.00 91.50 161 ASP A N 1
ATOM 1261 C CA . ASP A 1 161 ? -23.635 -0.059 23.834 1.00 91.50 161 ASP A CA 1
ATOM 1262 C C . ASP A 1 161 ? -22.284 0.445 24.361 1.00 91.50 161 ASP A C 1
ATOM 1264 O O . ASP A 1 161 ? -22.222 1.403 25.126 1.00 91.50 161 ASP A O 1
ATOM 1268 N N . LEU A 1 162 ? -21.173 -0.153 23.913 1.00 93.06 162 LEU A N 1
ATOM 1269 C CA . LEU A 1 162 ? -19.844 0.330 24.255 1.00 93.06 162 LEU A CA 1
ATOM 1270 C C . LEU A 1 162 ? -19.579 1.713 23.652 1.00 93.06 162 LEU A C 1
ATOM 1272 O O . LEU A 1 162 ? -19.752 1.956 22.455 1.00 93.06 162 LEU A O 1
ATOM 1276 N N . GLU A 1 163 ? -19.096 2.600 24.515 1.00 92.81 163 GLU A N 1
ATOM 1277 C CA . GLU A 1 163 ? -18.594 3.921 24.141 1.00 92.81 163 GLU A CA 1
ATOM 1278 C C . GLU A 1 163 ? -17.125 3.898 23.671 1.00 92.81 163 GLU A C 1
ATOM 1280 O O . GLU A 1 163 ? -16.344 3.056 24.138 1.00 92.81 163 GLU A O 1
ATOM 1285 N N . PRO A 1 164 ? -16.695 4.859 22.823 1.00 94.12 164 PRO A N 1
ATOM 1286 C CA . PRO A 1 164 ? -15.322 4.942 22.309 1.00 94.12 164 PRO A CA 1
ATOM 1287 C C . PRO A 1 164 ? -14.239 4.888 23.393 1.00 94.12 164 PRO A C 1
ATOM 1289 O O . PRO A 1 164 ? -13.193 4.267 23.205 1.00 94.12 164 PRO A O 1
ATOM 1292 N N . GLY A 1 165 ? -14.500 5.478 24.564 1.00 92.62 165 GLY A N 1
ATOM 1293 C CA . GLY A 1 165 ? -13.571 5.461 25.695 1.00 92.62 165 GLY A CA 1
ATOM 1294 C C . GLY A 1 165 ? -13.259 4.056 26.223 1.00 92.62 165 GLY A C 1
ATOM 1295 O O . GLY A 1 165 ? -12.125 3.803 26.631 1.00 92.62 165 GLY A O 1
ATOM 1296 N N . HIS A 1 166 ? -14.217 3.123 26.177 1.00 93.06 166 HIS A N 1
ATOM 1297 C CA . HIS A 1 166 ? -13.975 1.727 26.555 1.00 93.06 166 HIS A CA 1
ATOM 1298 C C . HIS A 1 166 ? -13.051 1.047 25.545 1.00 93.06 166 HIS A C 1
ATOM 1300 O O . HIS A 1 166 ? -12.094 0.378 25.921 1.00 93.06 166 HIS A O 1
ATOM 1306 N N . LEU A 1 167 ? -13.300 1.271 24.257 1.00 94.50 167 LEU A N 1
ATOM 1307 C CA . LEU A 1 167 ? -12.547 0.659 23.166 1.00 94.50 167 LEU A CA 1
ATOM 1308 C C . LEU A 1 167 ? -11.100 1.166 23.123 1.00 94.50 167 LEU A C 1
ATOM 1310 O O . LEU A 1 167 ? -10.181 0.370 22.963 1.00 94.50 167 LEU A O 1
ATOM 1314 N N . LEU A 1 168 ? -10.877 2.462 23.364 1.00 95.12 168 LEU A N 1
ATOM 1315 C CA . LEU A 1 168 ? -9.526 3.016 23.499 1.00 95.12 168 LEU A CA 1
ATOM 1316 C C . LEU A 1 168 ? -8.772 2.375 24.670 1.00 95.12 168 LEU A C 1
ATOM 1318 O O . LEU A 1 168 ? -7.652 1.900 24.487 1.00 95.12 168 LEU A O 1
ATOM 1322 N N . ARG A 1 169 ? -9.404 2.254 25.846 1.00 93.38 169 ARG A N 1
ATOM 1323 C CA . ARG A 1 169 ? -8.795 1.544 26.985 1.00 93.38 169 ARG A CA 1
ATOM 1324 C C . ARG A 1 169 ? -8.483 0.088 26.643 1.00 93.38 169 ARG A C 1
ATOM 1326 O O . ARG A 1 169 ? -7.402 -0.378 26.984 1.00 93.38 169 ARG A O 1
ATOM 1333 N N . ALA A 1 170 ? -9.376 -0.606 25.936 1.00 94.31 170 ALA A N 1
ATOM 1334 C CA . ALA A 1 170 ? -9.136 -1.972 25.476 1.00 94.31 170 ALA A CA 1
ATOM 1335 C C . ALA A 1 170 ? -7.885 -2.072 24.588 1.00 94.31 170 ALA A C 1
ATOM 1337 O O . ALA A 1 170 ? -7.073 -2.973 24.793 1.00 94.31 170 ALA A O 1
ATOM 1338 N N . THR A 1 171 ? -7.671 -1.125 23.666 1.00 95.19 171 THR A N 1
ATOM 1339 C CA . THR A 1 171 ? -6.440 -1.097 22.853 1.00 95.19 171 THR A CA 1
ATOM 1340 C C . THR A 1 171 ? -5.183 -0.863 23.685 1.00 95.19 171 THR A C 1
ATOM 1342 O O . THR A 1 171 ? -4.179 -1.535 23.465 1.00 95.19 171 THR A O 1
ATOM 1345 N N . THR A 1 172 ? -5.244 -0.004 24.707 1.00 92.75 172 THR A N 1
ATOM 1346 C CA . THR A 1 172 ? -4.132 0.199 25.647 1.00 92.75 172 THR A CA 1
ATOM 1347 C C . THR A 1 172 ? -3.843 -1.056 26.473 1.00 92.75 172 THR A C 1
ATOM 1349 O O . THR A 1 172 ? -2.685 -1.353 26.759 1.00 92.75 172 THR A O 1
ATOM 1352 N N . LEU A 1 173 ? -4.875 -1.813 26.863 1.00 92.56 173 LEU A N 1
ATOM 1353 C CA . LEU A 1 173 ? -4.695 -3.094 27.551 1.00 92.56 173 LEU A CA 1
ATOM 1354 C C . LEU A 1 173 ? -4.015 -4.119 26.643 1.00 92.56 173 LEU A C 1
ATOM 1356 O O . LEU A 1 173 ? -3.105 -4.805 27.098 1.00 92.56 173 LEU A O 1
ATOM 1360 N N . VAL A 1 174 ? -4.421 -4.199 25.370 1.00 94.19 174 VAL A N 1
ATOM 1361 C CA . VAL A 1 174 ? -3.745 -5.044 24.374 1.00 94.19 174 VAL A CA 1
ATOM 1362 C C . VAL A 1 174 ? -2.275 -4.652 24.269 1.00 94.19 174 VAL A C 1
ATOM 1364 O O . VAL A 1 174 ? -1.425 -5.521 24.407 1.00 94.19 174 VAL A O 1
ATOM 1367 N N . GLU A 1 175 ? -1.971 -3.367 24.079 1.00 92.56 175 GLU A N 1
ATOM 1368 C CA . GLU A 1 175 ? -0.599 -2.863 23.940 1.00 92.56 175 GLU A CA 1
ATOM 1369 C C . GLU A 1 175 ? 0.278 -3.196 25.154 1.00 92.56 175 GLU A C 1
ATOM 1371 O O . GLU A 1 175 ? 1.374 -3.733 25.001 1.00 92.56 175 GLU A O 1
ATOM 1376 N N . LYS A 1 176 ? -0.232 -2.986 26.373 1.00 91.25 176 LYS A N 1
ATOM 1377 C CA . LYS A 1 176 ? 0.477 -3.349 27.611 1.00 91.25 176 LYS A CA 1
ATOM 1378 C C . LYS A 1 176 ? 0.691 -4.856 27.753 1.00 91.25 176 LYS A C 1
ATOM 1380 O O . LYS A 1 176 ? 1.733 -5.284 28.247 1.00 91.25 176 LYS A O 1
ATOM 1385 N N . LEU A 1 177 ? -0.283 -5.665 27.335 1.00 91.38 177 LEU A N 1
ATOM 1386 C CA . LEU A 1 177 ? -0.235 -7.120 27.484 1.00 91.38 177 LEU A CA 1
ATOM 1387 C C . LEU A 1 177 ? 0.783 -7.774 26.542 1.00 91.38 177 LEU A C 1
ATOM 1389 O O . LEU A 1 177 ? 1.272 -8.856 26.853 1.00 91.38 177 LEU A O 1
ATOM 1393 N N . GLN A 1 178 ? 1.168 -7.109 25.447 1.00 87.50 178 GLN A N 1
ATOM 1394 C CA . GLN A 1 178 ? 2.149 -7.628 24.482 1.00 87.50 178 GLN A CA 1
ATOM 1395 C C . GLN A 1 178 ? 3.495 -7.986 25.112 1.00 87.50 178 GLN A C 1
ATOM 1397 O O . GLN A 1 178 ? 4.135 -8.934 24.661 1.00 87.50 178 GLN A O 1
ATOM 1402 N N . VAL A 1 179 ? 3.913 -7.248 26.145 1.00 82.62 179 VAL A N 1
ATOM 1403 C CA . VAL A 1 179 ? 5.184 -7.478 26.849 1.00 82.62 179 VAL A CA 1
ATOM 1404 C C . VAL A 1 179 ? 5.131 -8.749 27.698 1.00 82.62 179 VAL A C 1
ATOM 1406 O O . VAL A 1 179 ? 6.118 -9.471 27.794 1.00 82.62 179 VAL A O 1
ATOM 1409 N N . ASN A 1 180 ? 3.971 -9.035 28.291 1.00 84.19 180 ASN A N 1
ATOM 1410 C CA . ASN A 1 180 ? 3.818 -10.085 29.297 1.00 84.19 180 ASN A CA 1
ATOM 1411 C C . ASN A 1 180 ? 3.295 -11.400 28.705 1.00 84.19 180 ASN A C 1
ATOM 1413 O O . ASN A 1 180 ? 3.732 -12.474 29.108 1.00 84.19 180 ASN A O 1
ATOM 1417 N N . SER A 1 181 ? 2.349 -11.328 27.764 1.00 89.19 181 SER A N 1
ATOM 1418 C CA . SER A 1 181 ? 1.728 -12.495 27.133 1.00 89.19 181 SER A CA 1
ATOM 1419 C C . SER A 1 181 ? 1.248 -12.171 25.718 1.00 89.19 181 SER A C 1
ATOM 1421 O O . SER A 1 181 ? 0.179 -11.596 25.493 1.00 89.19 181 SER A O 1
ATOM 1423 N N . LYS A 1 182 ? 2.042 -12.584 24.728 1.00 87.38 182 LYS A N 1
ATOM 1424 C CA . LYS A 1 182 ? 1.746 -12.346 23.310 1.00 87.38 182 LYS A CA 1
ATOM 1425 C C . LYS A 1 182 ? 0.476 -13.072 22.848 1.00 87.38 182 LYS A C 1
ATOM 1427 O O . LYS A 1 182 ? -0.316 -12.490 22.112 1.00 87.38 182 LYS A O 1
ATOM 1432 N N . SER A 1 183 ? 0.259 -14.316 23.282 1.00 88.38 183 SER A N 1
ATOM 1433 C CA . SER A 1 183 ? -0.927 -15.104 22.910 1.00 88.38 183 SER A CA 1
ATOM 1434 C C . SER A 1 183 ? -2.218 -14.476 23.425 1.00 88.38 183 SER A C 1
ATOM 1436 O O . SER A 1 183 ? -3.192 -14.373 22.680 1.00 88.38 183 SER A O 1
ATOM 1438 N N . ASP A 1 184 ? -2.218 -13.998 24.670 1.00 89.75 184 ASP A N 1
ATOM 1439 C CA . ASP A 1 184 ? -3.408 -13.395 25.269 1.00 89.75 184 ASP A CA 1
ATOM 1440 C C . ASP A 1 184 ? -3.705 -12.031 24.647 1.00 89.75 184 ASP A C 1
ATOM 1442 O O . ASP A 1 184 ? -4.864 -11.718 24.380 1.00 89.75 184 ASP A O 1
ATOM 1446 N N . ALA A 1 185 ? -2.665 -11.254 24.323 1.00 92.44 185 ALA A N 1
ATOM 1447 C CA . ALA A 1 185 ? -2.812 -10.009 23.575 1.00 92.44 185 ALA A CA 1
ATOM 1448 C C . ALA A 1 185 ? -3.435 -10.247 22.188 1.00 92.44 185 ALA A C 1
ATOM 1450 O O . ALA A 1 185 ? -4.323 -9.495 21.782 1.00 92.44 185 ALA A O 1
ATOM 1451 N N . VAL A 1 186 ? -3.021 -11.307 21.477 1.00 92.62 186 VAL A N 1
ATOM 1452 C CA . VAL A 1 186 ? -3.589 -11.654 20.162 1.00 92.62 186 VAL A CA 1
ATOM 1453 C C . VAL A 1 186 ? -5.056 -12.048 20.306 1.00 92.62 186 VAL A C 1
ATOM 1455 O O . VAL A 1 186 ? -5.897 -11.510 19.586 1.00 92.62 186 VAL A O 1
ATOM 1458 N N . ASN A 1 187 ? -5.384 -12.920 21.264 1.00 91.44 187 ASN A N 1
ATOM 1459 C CA . ASN A 1 187 ? -6.766 -13.318 21.537 1.00 91.44 187 ASN A CA 1
ATOM 1460 C C . ASN A 1 187 ? -7.640 -12.098 21.867 1.00 91.44 187 ASN A C 1
ATOM 1462 O O . ASN A 1 187 ? -8.693 -11.907 21.256 1.00 91.44 187 ASN A O 1
ATOM 1466 N N . LYS A 1 188 ? -7.175 -11.228 22.774 1.00 94.44 188 LYS A N 1
ATOM 1467 C CA . LYS A 1 188 ? -7.870 -9.998 23.176 1.00 94.44 188 LYS A CA 1
ATOM 1468 C C . LYS A 1 188 ? -8.130 -9.078 21.976 1.00 94.44 188 LYS A C 1
ATOM 1470 O O . LYS A 1 188 ? -9.257 -8.623 21.774 1.00 94.44 188 LYS A O 1
ATOM 1475 N N . ALA A 1 189 ? -7.116 -8.848 21.143 1.00 95.19 189 ALA A N 1
ATOM 1476 C CA . ALA A 1 189 ? -7.234 -8.000 19.962 1.00 95.19 189 ALA A CA 1
ATOM 1477 C C . ALA A 1 189 ? -8.163 -8.585 18.888 1.00 95.19 189 ALA A C 1
ATOM 1479 O O . ALA A 1 189 ? -8.932 -7.848 18.274 1.00 95.19 189 ALA A O 1
ATOM 1480 N N . GLN A 1 190 ? -8.148 -9.904 18.678 1.00 93.81 190 GLN A N 1
ATOM 1481 C CA . GLN A 1 190 ? -9.053 -10.566 17.735 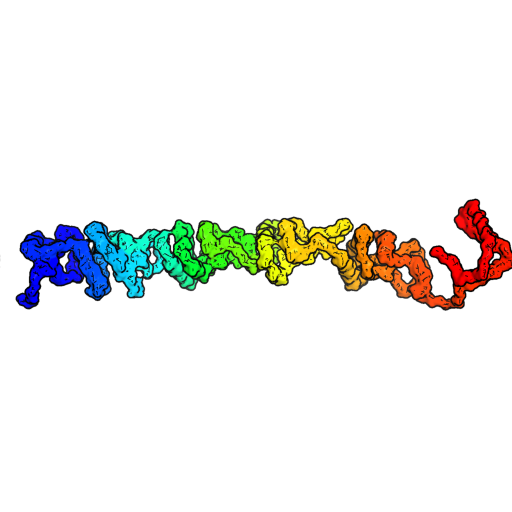1.00 93.81 190 GLN A CA 1
ATOM 1482 C C . GLN A 1 190 ? -10.521 -10.450 18.163 1.00 93.81 190 GLN A C 1
ATOM 1484 O O . GLN A 1 190 ? -11.382 -10.204 17.318 1.00 93.81 190 GLN A O 1
ATOM 1489 N N . VAL A 1 191 ? -10.818 -10.604 19.458 1.00 94.94 191 VAL A N 1
ATOM 1490 C CA . VAL A 1 191 ? -12.182 -10.412 19.986 1.00 94.94 191 VAL A CA 1
ATOM 1491 C C . VAL A 1 191 ? -12.608 -8.952 19.816 1.00 94.94 191 VAL A C 1
ATOM 1493 O O . VAL A 1 191 ? -13.714 -8.698 19.346 1.00 94.94 191 VAL A O 1
ATOM 1496 N N . LEU A 1 192 ? -11.714 -7.997 20.100 1.00 95.62 192 LEU A N 1
ATOM 1497 C CA . LEU A 1 192 ? -11.970 -6.570 19.888 1.00 95.62 192 LEU A CA 1
ATOM 1498 C C . LEU A 1 192 ? -12.267 -6.247 18.414 1.00 95.62 192 LEU A C 1
ATOM 1500 O O . LEU A 1 192 ? -13.247 -5.564 18.131 1.00 95.62 192 LEU A O 1
ATOM 1504 N N . LEU A 1 193 ? -11.479 -6.769 17.471 1.00 94.94 193 LEU A N 1
ATOM 1505 C CA . LEU A 1 193 ? -11.710 -6.581 16.034 1.00 94.94 193 LEU A CA 1
ATOM 1506 C C . LEU A 1 193 ? -13.066 -7.133 15.586 1.00 94.94 193 LEU A C 1
ATOM 1508 O O . LEU A 1 193 ? -13.806 -6.433 14.897 1.00 94.94 193 LEU A O 1
ATOM 1512 N N . LYS A 1 194 ? -13.415 -8.354 16.012 1.00 93.50 194 LYS A N 1
ATOM 1513 C CA . LYS A 1 194 ? -14.723 -8.962 15.714 1.00 93.50 194 LYS A CA 1
ATOM 1514 C C . LYS A 1 194 ? -15.872 -8.120 16.260 1.00 93.50 194 LYS A C 1
ATOM 1516 O O . LYS A 1 194 ? -16.864 -7.916 15.569 1.00 93.50 194 LYS A O 1
ATOM 1521 N N . MET A 1 195 ? -15.721 -7.603 17.476 1.00 94.00 195 MET A N 1
ATOM 1522 C CA . MET A 1 195 ? -16.726 -6.764 18.122 1.00 94.00 195 MET A CA 1
ATOM 1523 C C . MET A 1 195 ? -16.912 -5.424 17.394 1.00 94.00 195 MET A C 1
ATOM 1525 O O . MET A 1 195 ? -18.047 -4.983 17.215 1.00 94.00 195 MET A O 1
ATOM 1529 N N . LEU A 1 196 ? -15.820 -4.792 16.945 1.00 93.75 196 LEU A N 1
ATOM 1530 C CA . LEU A 1 196 ? -15.874 -3.564 16.143 1.00 93.75 196 LEU A CA 1
ATOM 1531 C C . LEU A 1 196 ? -16.589 -3.786 14.804 1.00 93.75 196 LEU A C 1
ATOM 1533 O O . LEU A 1 196 ? -17.366 -2.926 14.392 1.00 93.75 196 LEU A O 1
ATOM 1537 N N . ASP A 1 197 ? -16.333 -4.921 14.152 1.00 93.00 197 ASP A N 1
ATOM 1538 C CA . ASP A 1 197 ? -16.914 -5.267 12.851 1.00 93.00 197 ASP A CA 1
ATOM 1539 C C . ASP A 1 197 ? -18.399 -5.634 12.942 1.00 93.00 197 ASP A C 1
ATOM 1541 O O . ASP A 1 197 ? -19.204 -5.175 12.133 1.00 93.00 197 ASP A O 1
ATOM 1545 N N . ALA A 1 198 ? -18.791 -6.380 13.977 1.00 92.81 198 ALA A N 1
ATOM 1546 C CA . ALA A 1 198 ? -20.173 -6.817 14.163 1.00 92.81 198 ALA A CA 1
ATOM 1547 C C . ALA A 1 198 ? -21.134 -5.691 14.591 1.00 92.81 198 ALA A C 1
ATOM 1549 O O . ALA A 1 198 ? -22.322 -5.759 14.281 1.00 92.81 198 ALA A O 1
ATOM 1550 N N . ASN A 1 199 ? -20.645 -4.667 15.303 1.00 91.31 199 ASN A N 1
ATOM 1551 C CA . ASN A 1 199 ? -21.502 -3.696 15.999 1.00 91.31 199 ASN A CA 1
ATOM 1552 C C . ASN A 1 199 ? -21.381 -2.239 15.491 1.00 91.31 199 ASN A C 1
ATOM 1554 O O . ASN A 1 199 ? -21.916 -1.336 16.127 1.00 91.31 199 ASN A O 1
ATOM 1558 N N . ASP A 1 200 ? -20.669 -1.981 14.383 1.00 87.06 200 ASP A N 1
ATOM 1559 C CA . ASP A 1 200 ? -20.459 -0.637 13.789 1.00 87.06 200 ASP A CA 1
ATOM 1560 C C . ASP A 1 200 ? -19.995 0.433 14.811 1.00 87.06 200 ASP A C 1
ATOM 1562 O O . ASP A 1 200 ? -20.341 1.615 14.738 1.00 87.06 200 ASP A O 1
ATOM 1566 N N . LEU A 1 201 ? -19.191 0.024 15.802 1.00 91.44 201 LEU A N 1
ATOM 1567 C CA . LEU A 1 201 ? -18.813 0.865 16.950 1.00 91.44 201 LEU A CA 1
ATOM 1568 C C . LEU A 1 201 ? -17.945 2.066 16.557 1.00 91.44 201 LEU A C 1
ATOM 1570 O O . LEU A 1 201 ? -17.945 3.090 17.237 1.00 91.44 201 LEU A O 1
ATOM 1574 N N . LEU A 1 202 ? -17.229 1.967 15.434 1.00 92.50 202 LEU A N 1
ATOM 1575 C CA . LEU A 1 202 ? -16.399 3.050 14.900 1.00 92.50 202 LEU A CA 1
ATOM 1576 C C . LEU A 1 202 ? -17.221 4.243 14.390 1.00 92.50 202 LEU A C 1
ATOM 1578 O O . LEU A 1 202 ? -16.661 5.320 14.179 1.00 92.50 202 LEU A O 1
ATOM 1582 N N . SER A 1 203 ? -18.533 4.081 14.195 1.00 91.50 203 SER A N 1
ATOM 1583 C CA . SER A 1 203 ? -19.433 5.186 13.846 1.00 91.50 203 SER A CA 1
ATOM 1584 C C . SER A 1 203 ? -19.593 6.206 14.981 1.00 91.50 203 SER A C 1
ATOM 1586 O O . SER A 1 203 ? -19.797 7.385 14.699 1.00 91.50 203 SER A O 1
ATOM 1588 N N . LYS A 1 204 ? -19.423 5.779 16.242 1.00 93.19 204 LYS A N 1
ATOM 1589 C CA . LYS A 1 204 ? -19.544 6.624 17.443 1.00 93.19 204 LYS A CA 1
ATOM 1590 C C . LYS A 1 204 ? -18.300 7.470 17.748 1.00 93.19 204 LYS A C 1
ATOM 1592 O O . LYS A 1 204 ? -18.347 8.327 18.623 1.00 93.19 204 LYS A O 1
ATOM 1597 N N . PHE A 1 205 ? -17.170 7.209 17.089 1.00 95.31 205 PHE A N 1
ATOM 1598 C CA . PHE A 1 205 ? -15.900 7.874 17.397 1.00 95.31 205 PHE A CA 1
ATOM 1599 C C . PHE A 1 205 ? -15.861 9.303 16.855 1.00 95.31 205 PHE A C 1
ATOM 1601 O O . PHE A 1 205 ? -16.202 9.546 15.695 1.00 95.31 205 PHE A O 1
ATOM 1608 N N . SER A 1 206 ? -15.329 10.229 17.657 1.00 95.75 206 SER A N 1
ATOM 1609 C CA . SER A 1 206 ? -14.874 11.523 17.143 1.00 95.75 206 SER A CA 1
ATOM 1610 C C . SER A 1 206 ? -13.616 11.358 16.278 1.00 95.75 206 SER A C 1
ATOM 1612 O O . SER A 1 206 ? -12.910 10.348 16.354 1.00 95.75 206 SER A O 1
ATOM 1614 N N . ASN A 1 207 ? -13.291 12.369 15.466 1.00 94.19 207 ASN A N 1
ATOM 1615 C CA . ASN A 1 207 ? -12.082 12.344 14.634 1.00 94.19 207 ASN A CA 1
ATOM 1616 C C . ASN A 1 207 ? -10.798 12.205 15.472 1.00 94.19 207 ASN A C 1
ATOM 1618 O O . ASN A 1 207 ? -9.905 11.452 15.092 1.00 94.19 207 ASN A O 1
ATOM 1622 N N . GLU A 1 208 ? -10.724 12.875 16.625 1.00 95.25 208 GLU A N 1
ATOM 1623 C CA . GLU A 1 208 ? -9.580 12.803 17.545 1.00 95.25 208 GLU A CA 1
ATOM 1624 C C . GLU A 1 208 ? -9.436 11.413 18.173 1.00 95.25 208 GLU A C 1
ATOM 1626 O O . GLU A 1 208 ? -8.343 10.850 18.211 1.00 95.25 208 GLU A O 1
ATOM 1631 N N . GLN A 1 209 ? -10.550 10.817 18.610 1.00 95.81 209 GLN A N 1
ATOM 1632 C CA . GLN A 1 209 ? -10.556 9.467 19.175 1.00 95.81 209 GLN A CA 1
ATOM 1633 C C . GLN A 1 209 ? -10.162 8.425 18.127 1.00 95.81 209 GLN A C 1
ATOM 1635 O O . GLN A 1 209 ? -9.388 7.514 18.418 1.00 95.81 209 GLN A O 1
ATOM 1640 N N . LEU A 1 210 ? -10.675 8.557 16.900 1.00 94.94 210 LEU A N 1
ATOM 1641 C CA . LEU A 1 210 ? -10.333 7.653 15.807 1.00 94.94 210 LEU A CA 1
ATOM 1642 C C . LEU A 1 210 ? -8.861 7.802 15.412 1.00 94.94 210 LEU A C 1
ATOM 1644 O O . LEU A 1 210 ? -8.206 6.804 15.128 1.00 94.94 210 LEU A O 1
ATOM 1648 N N . HIS A 1 211 ? -8.329 9.026 15.419 1.00 94.12 211 HIS A N 1
ATOM 1649 C CA . HIS A 1 211 ? -6.904 9.266 15.220 1.00 94.12 211 HIS A CA 1
ATOM 1650 C C . HIS A 1 211 ? -6.073 8.585 16.314 1.00 94.12 211 HIS A C 1
ATOM 1652 O O . HIS A 1 211 ? -5.137 7.860 15.998 1.00 94.12 211 HIS A O 1
ATOM 1658 N N . HIS A 1 212 ? -6.448 8.728 17.588 1.00 94.56 212 HIS A N 1
ATOM 1659 C CA . HIS A 1 212 ? -5.754 8.046 18.682 1.00 94.56 212 HIS A CA 1
ATOM 1660 C C . HIS A 1 212 ? -5.777 6.517 18.518 1.00 94.56 212 HIS A C 1
ATOM 1662 O O . HIS A 1 212 ? -4.729 5.884 18.598 1.00 94.56 212 HIS A O 1
ATOM 1668 N N . LEU A 1 213 ? -6.933 5.934 18.176 1.00 95.19 213 LEU A N 1
ATOM 1669 C CA . LEU A 1 213 ? -7.071 4.498 17.894 1.00 95.19 213 LEU A CA 1
ATOM 1670 C C . LEU A 1 213 ? -6.118 4.018 16.782 1.00 95.19 213 LEU A C 1
ATOM 1672 O O . LEU A 1 213 ? -5.619 2.893 16.835 1.00 95.19 213 LEU A O 1
ATOM 1676 N N . LYS A 1 214 ? -5.874 4.865 15.774 1.00 94.88 214 LYS A N 1
ATOM 1677 C CA . LYS A 1 214 ? -4.978 4.574 14.646 1.00 94.88 214 LYS A CA 1
ATOM 1678 C C . LYS A 1 214 ? -3.499 4.657 14.986 1.00 94.88 214 LYS A C 1
ATOM 1680 O O . LYS A 1 214 ? -2.708 4.118 14.225 1.00 94.88 214 LYS A O 1
ATOM 1685 N N . MET A 1 215 ? -3.130 5.295 16.092 1.00 93.12 215 MET A N 1
ATOM 1686 C CA . MET A 1 215 ? -1.732 5.475 16.501 1.00 93.12 215 MET A CA 1
ATOM 1687 C C . MET A 1 215 ? -1.244 4.409 17.492 1.00 93.12 215 MET A C 1
ATOM 1689 O O . MET A 1 215 ? -0.047 4.317 17.745 1.00 93.12 215 MET A O 1
ATOM 1693 N N . VAL A 1 216 ? -2.147 3.598 18.051 1.00 94.62 216 VAL A N 1
ATOM 1694 C CA . VAL A 1 216 ? -1.813 2.535 19.014 1.00 94.62 216 VAL A CA 1
ATOM 1695 C C . VAL A 1 216 ? -1.483 1.237 18.275 1.00 94.62 216 VAL A C 1
ATOM 1697 O O . VAL A 1 216 ? -2.185 0.857 17.333 1.00 94.62 216 VAL A O 1
ATOM 1700 N N . LYS A 1 217 ? -0.444 0.513 18.709 1.00 94.88 217 LYS A N 1
ATOM 1701 C CA . LYS A 1 217 ? -0.060 -0.776 18.110 1.00 94.88 217 LYS A CA 1
ATOM 1702 C C . LYS A 1 217 ? -0.876 -1.908 18.711 1.00 94.88 217 LYS A C 1
ATOM 1704 O O . LYS A 1 217 ? -0.397 -2.608 19.590 1.00 94.88 217 LYS A O 1
ATOM 1709 N N . TRP A 1 218 ? -2.111 -2.104 18.263 1.00 95.50 218 TRP A N 1
ATOM 1710 C CA . TRP A 1 218 ? -3.010 -3.110 18.853 1.00 95.50 218 TRP A CA 1
ATOM 1711 C C . TRP A 1 218 ? -3.554 -4.135 17.856 1.00 95.50 218 TRP A C 1
ATOM 1713 O O . TRP A 1 218 ? -4.159 -5.117 18.283 1.00 95.50 218 TRP A O 1
ATOM 1723 N N . VAL A 1 219 ? -3.339 -3.952 16.550 1.00 95.25 219 VAL A N 1
ATOM 1724 C CA . VAL A 1 219 ? -3.887 -4.851 15.528 1.00 95.25 219 VAL A CA 1
ATOM 1725 C C . VAL A 1 219 ? -2.883 -5.967 15.219 1.00 95.25 219 VAL A C 1
ATOM 1727 O O . VAL A 1 219 ? -1.774 -5.666 14.773 1.00 95.25 219 VAL A O 1
ATOM 1730 N N . PRO A 1 220 ? -3.235 -7.248 15.439 1.00 93.75 220 PRO A N 1
ATOM 1731 C CA . PRO A 1 220 ? -2.358 -8.365 15.130 1.00 93.75 220 PRO A CA 1
ATOM 1732 C C . PRO A 1 220 ? -2.426 -8.707 13.636 1.00 93.75 220 PRO A C 1
ATOM 1734 O O . PRO A 1 220 ? -3.489 -9.050 13.118 1.00 93.75 220 PRO A O 1
ATOM 1737 N N . CYS A 1 221 ? -1.280 -8.689 12.959 1.00 91.44 221 CYS A N 1
ATOM 1738 C CA . CYS A 1 221 ? -1.134 -9.130 11.570 1.00 91.44 221 CYS A CA 1
ATOM 1739 C C . CYS A 1 221 ? 0.100 -10.026 11.410 1.00 91.44 221 CYS A C 1
ATOM 1741 O O . CYS A 1 221 ? 1.026 -9.975 12.220 1.00 91.44 221 CYS A O 1
ATOM 1743 N N . ALA A 1 222 ? 0.120 -10.845 10.359 1.00 87.62 222 ALA A N 1
ATOM 1744 C CA . ALA A 1 222 ? 1.319 -11.586 9.980 1.00 87.62 222 ALA A CA 1
ATOM 1745 C C . ALA A 1 222 ? 2.442 -10.623 9.563 1.00 87.62 222 ALA A C 1
ATOM 1747 O O . ALA A 1 222 ? 2.176 -9.525 9.060 1.00 87.62 222 ALA A O 1
ATOM 1748 N N . GLN A 1 223 ? 3.694 -11.038 9.765 1.00 86.69 223 GLN A N 1
ATOM 1749 C CA . GLN A 1 223 ? 4.833 -10.262 9.290 1.00 86.69 223 GLN A CA 1
ATOM 1750 C C . GLN A 1 223 ? 4.839 -10.178 7.753 1.00 86.69 223 GLN A C 1
ATOM 1752 O O . GLN A 1 223 ? 4.584 -11.185 7.083 1.00 86.69 223 GLN A O 1
ATOM 1757 N N . PRO A 1 224 ? 5.154 -9.004 7.174 1.00 86.50 224 PRO A N 1
ATOM 1758 C CA . PRO A 1 224 ? 5.254 -8.855 5.727 1.00 86.50 224 PRO A CA 1
ATOM 1759 C C . PRO A 1 224 ? 6.260 -9.839 5.128 1.00 86.50 224 PRO A C 1
ATOM 1761 O O . PRO A 1 224 ? 7.340 -10.053 5.676 1.00 86.50 224 PRO A O 1
ATOM 1764 N N . GLY A 1 225 ? 5.918 -10.433 3.985 1.00 73.25 225 GLY A N 1
ATOM 1765 C CA . GLY A 1 225 ? 6.815 -11.350 3.280 1.00 73.25 225 GLY A CA 1
ATOM 1766 C C . GLY A 1 225 ? 6.945 -12.759 3.872 1.00 73.25 225 GLY A C 1
ATOM 1767 O O . GLY A 1 225 ? 7.627 -13.576 3.247 1.00 73.25 225 GLY A O 1
ATOM 1768 N N . ALA A 1 226 ? 6.278 -13.080 4.988 1.00 65.88 226 ALA A N 1
ATOM 1769 C CA . ALA A 1 226 ? 6.074 -14.468 5.400 1.00 65.88 226 ALA A CA 1
ATOM 1770 C C . ALA A 1 226 ? 5.310 -15.209 4.286 1.00 65.88 226 ALA A C 1
ATOM 1772 O O . ALA A 1 226 ? 4.362 -14.675 3.710 1.00 65.88 226 ALA A O 1
ATOM 1773 N N . ASN A 1 227 ? 5.759 -16.407 3.903 1.00 54.97 227 ASN A N 1
ATOM 1774 C CA . ASN A 1 227 ? 5.150 -17.140 2.794 1.00 54.97 227 ASN A CA 1
ATOM 1775 C C . ASN A 1 227 ? 3.651 -17.358 3.073 1.00 54.97 227 ASN A C 1
ATOM 1777 O O . ASN A 1 227 ? 3.305 -17.993 4.065 1.00 54.97 227 ASN A O 1
ATOM 1781 N N . ASN A 1 228 ? 2.786 -16.907 2.153 1.00 47.38 228 ASN A N 1
ATOM 1782 C CA . ASN A 1 228 ? 1.311 -16.986 2.182 1.00 47.38 228 ASN A CA 1
ATOM 1783 C C . ASN A 1 228 ? 0.726 -18.425 2.243 1.00 47.38 228 ASN A C 1
ATOM 1785 O O . ASN A 1 228 ? -0.435 -18.643 1.912 1.00 47.38 228 ASN A O 1
ATOM 1789 N N . LYS A 1 229 ? 1.505 -19.432 2.657 1.00 44.09 229 LYS A N 1
ATOM 1790 C CA . LYS A 1 229 ? 1.063 -20.813 2.907 1.00 44.09 229 LYS A CA 1
ATOM 1791 C C . LYS A 1 229 ? 0.662 -21.064 4.368 1.00 44.09 229 LYS A C 1
ATOM 1793 O O . LYS A 1 229 ? 0.686 -22.209 4.810 1.00 44.09 229 LYS A O 1
ATOM 1798 N N . GLN A 1 23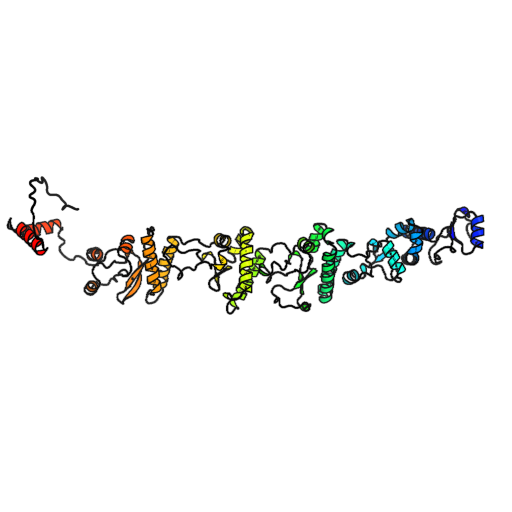0 ? 0.310 -20.034 5.136 1.00 45.31 230 GLN A N 1
ATOM 1799 C CA . GLN A 1 230 ? -0.044 -20.221 6.542 1.00 45.31 230 GLN A CA 1
ATOM 1800 C C . GLN A 1 230 ? -1.527 -20.519 6.735 1.00 45.31 230 GLN A C 1
ATOM 1802 O O . GLN A 1 230 ? -2.404 -19.669 6.594 1.00 45.31 230 GLN A O 1
ATOM 1807 N N . THR A 1 231 ? -1.774 -21.768 7.118 1.00 38.38 231 THR A N 1
ATOM 1808 C CA . THR A 1 231 ? -2.917 -22.190 7.922 1.00 38.38 231 THR A CA 1
ATOM 1809 C C . THR A 1 231 ? -2.999 -21.357 9.203 1.00 38.38 231 THR A C 1
ATOM 1811 O O . THR A 1 231 ? -1.978 -21.019 9.794 1.00 38.38 231 THR A O 1
ATOM 1814 N N . SER A 1 232 ? -4.218 -21.084 9.656 1.00 44.81 232 SER A N 1
ATOM 1815 C CA . SER A 1 232 ? -4.640 -20.207 10.762 1.00 44.81 232 SER A CA 1
ATOM 1816 C C . SER A 1 232 ? -4.012 -20.405 12.159 1.00 44.81 232 SER A C 1
ATOM 1818 O O . SER A 1 232 ? -4.507 -19.807 13.111 1.00 44.81 232 SER A O 1
ATOM 1820 N N . ASN A 1 233 ? -2.979 -21.234 12.332 1.00 42.56 233 ASN A N 1
ATOM 1821 C CA . ASN A 1 233 ? -2.600 -21.774 13.642 1.00 42.56 233 ASN A CA 1
ATOM 1822 C C . ASN A 1 233 ? -1.220 -21.360 14.183 1.00 42.56 233 ASN A C 1
ATOM 1824 O O . ASN A 1 233 ? -0.957 -21.631 15.354 1.00 42.56 233 ASN A O 1
ATOM 1828 N N . ASP A 1 234 ? -0.372 -20.647 13.436 1.00 54.06 234 ASP A N 1
ATOM 1829 C CA . ASP A 1 234 ? 0.933 -20.211 13.961 1.00 54.06 234 ASP A CA 1
ATOM 1830 C C . ASP A 1 234 ? 0.874 -18.809 14.587 1.00 54.06 234 ASP A C 1
ATOM 1832 O O . ASP A 1 234 ? 1.419 -17.825 14.089 1.00 54.06 234 ASP A O 1
ATOM 1836 N N . LEU A 1 235 ? 0.256 -18.732 15.773 1.00 56.47 235 LEU A N 1
ATOM 1837 C CA . LEU A 1 235 ? 0.236 -17.543 16.650 1.00 56.47 235 LEU A CA 1
ATOM 1838 C C . LEU A 1 235 ? 1.638 -16.953 16.928 1.00 56.47 235 LEU A C 1
ATOM 1840 O O . LEU A 1 235 ? 1.758 -15.798 17.341 1.00 56.47 235 LEU A O 1
ATOM 1844 N N . LYS A 1 236 ? 2.709 -17.732 16.716 1.00 55.66 236 LYS A N 1
ATOM 1845 C CA . LYS A 1 236 ? 4.099 -17.317 16.950 1.00 55.66 236 LYS A CA 1
ATOM 1846 C C . LYS A 1 236 ? 4.557 -16.201 16.002 1.00 55.66 236 LYS A C 1
ATOM 1848 O O . LYS A 1 236 ? 5.345 -15.355 16.434 1.00 55.66 236 LYS A O 1
ATOM 1853 N N . GLU A 1 237 ? 4.014 -16.127 14.787 1.00 69.75 237 GLU A N 1
ATOM 1854 C CA . GLU A 1 237 ? 4.462 -15.177 13.754 1.00 69.75 237 GLU A CA 1
ATOM 1855 C C . GLU A 1 237 ? 3.671 -13.862 13.687 1.00 69.75 237 GLU A C 1
ATOM 1857 O O . GLU A 1 237 ? 4.049 -12.950 12.953 1.00 69.75 237 GLU A O 1
ATOM 1862 N N . MET A 1 238 ? 2.602 -13.704 14.475 1.00 83.56 238 MET A N 1
ATOM 1863 C CA . MET A 1 238 ? 1.838 -12.452 14.461 1.00 83.56 238 MET A CA 1
ATOM 1864 C C . MET A 1 238 ? 2.610 -11.318 15.145 1.00 83.56 238 MET A C 1
ATOM 1866 O O . MET A 1 238 ? 3.174 -11.498 16.223 1.00 83.56 238 MET A O 1
ATOM 1870 N N . CYS A 1 239 ? 2.605 -10.131 14.555 1.00 89.38 239 CYS A N 1
ATOM 1871 C CA . CYS A 1 239 ? 3.122 -8.895 15.135 1.00 89.38 239 CYS A CA 1
ATOM 1872 C C . CYS A 1 239 ? 1.993 -7.874 15.289 1.00 89.38 239 CYS A C 1
ATOM 1874 O O . CYS A 1 239 ? 0.965 -7.967 14.620 1.00 89.38 239 CYS A O 1
ATOM 1876 N N . PHE A 1 240 ? 2.181 -6.911 16.189 1.00 93.50 240 PHE A N 1
ATOM 1877 C CA . PHE A 1 240 ? 1.214 -5.845 16.420 1.00 93.50 240 PHE A CA 1
ATOM 1878 C C . PHE A 1 240 ? 1.623 -4.587 15.672 1.00 93.50 240 PHE A C 1
ATOM 1880 O O . PHE A 1 240 ? 2.765 -4.133 15.772 1.00 93.50 240 PHE A O 1
ATOM 1887 N N . TYR A 1 241 ? 0.662 -4.027 14.951 1.00 95.06 241 TYR A N 1
ATOM 1888 C CA . TYR A 1 241 ? 0.842 -2.846 14.127 1.00 95.06 241 TYR A CA 1
ATOM 1889 C C . TYR A 1 241 ? -0.208 -1.799 14.472 1.00 95.06 241 TYR A C 1
ATOM 1891 O O . TYR A 1 241 ? -1.287 -2.096 15.005 1.00 95.06 241 TYR A O 1
ATOM 1899 N N . THR A 1 242 ? 0.128 -0.555 14.164 1.00 95.94 242 THR A N 1
ATOM 1900 C CA . THR A 1 242 ? -0.854 0.521 14.107 1.00 95.94 242 THR A CA 1
ATOM 1901 C C . THR A 1 242 ? -1.766 0.318 12.895 1.00 95.94 242 THR A C 1
ATOM 1903 O O . THR A 1 242 ? -1.318 -0.186 11.860 1.00 95.94 242 THR A O 1
ATOM 1906 N N . PRO A 1 243 ? -3.046 0.720 12.963 1.00 95.75 243 PRO A N 1
ATOM 1907 C CA . PRO A 1 243 ? -3.916 0.651 11.798 1.00 95.75 243 PRO A CA 1
ATOM 1908 C C . PRO A 1 243 ? -3.381 1.348 10.534 1.00 95.75 243 PRO A C 1
ATOM 1910 O O . PRO A 1 243 ? -3.627 0.862 9.430 1.00 95.75 243 PRO A O 1
ATOM 1913 N N . ASP A 1 244 ? -2.625 2.442 10.672 1.00 92.94 244 ASP A N 1
ATOM 1914 C CA . ASP A 1 244 ? -2.060 3.172 9.526 1.00 92.94 244 ASP A CA 1
ATOM 1915 C C . ASP A 1 244 ? -0.888 2.433 8.844 1.00 92.94 244 ASP A C 1
ATOM 1917 O O . ASP A 1 244 ? -0.637 2.656 7.653 1.00 92.94 244 ASP A O 1
ATOM 1921 N N . GLU A 1 245 ? -0.217 1.506 9.538 1.00 94.81 245 GLU A N 1
ATOM 1922 C CA . GLU A 1 245 ? 0.815 0.626 8.965 1.00 94.81 245 GLU A CA 1
ATOM 1923 C C . GLU A 1 245 ? 0.224 -0.526 8.131 1.00 94.81 245 GLU A C 1
ATOM 1925 O O . GLU A 1 245 ? 0.947 -1.149 7.356 1.00 94.81 245 GLU A O 1
ATOM 1930 N N . ILE A 1 246 ? -1.076 -0.808 8.254 1.00 95.75 246 ILE A N 1
ATOM 1931 C CA . ILE A 1 246 ? -1.738 -1.966 7.635 1.00 95.75 246 ILE A CA 1
ATOM 1932 C C . ILE A 1 246 ? -2.448 -1.573 6.341 1.00 95.75 246 ILE A C 1
ATOM 1934 O O . ILE A 1 246 ? -3.006 -0.479 6.203 1.00 95.75 246 ILE A O 1
ATOM 1938 N N . ARG A 1 247 ? -2.474 -2.493 5.374 1.00 96.25 247 ARG A N 1
ATOM 1939 C CA . ARG A 1 247 ? -3.281 -2.364 4.156 1.00 96.25 247 ARG A CA 1
ATOM 1940 C C . ARG A 1 247 ? -4.206 -3.550 3.948 1.00 96.25 247 ARG A C 1
ATOM 1942 O O . ARG A 1 247 ? -4.039 -4.617 4.523 1.00 96.25 247 ARG A O 1
ATOM 1949 N N . HIS A 1 248 ? -5.233 -3.346 3.138 1.00 96.19 248 HIS A N 1
ATOM 1950 C CA . HIS A 1 248 ? -6.150 -4.411 2.778 1.00 96.19 248 HIS A CA 1
ATOM 1951 C C . HIS A 1 248 ? -5.444 -5.432 1.876 1.00 96.19 248 HIS A C 1
ATOM 1953 O O . HIS A 1 248 ? -4.605 -5.048 1.059 1.00 96.19 248 HIS A O 1
ATOM 1959 N N . THR A 1 249 ? -5.809 -6.713 1.966 1.00 94.31 249 THR A N 1
ATOM 1960 C CA . THR A 1 249 ? -5.212 -7.806 1.162 1.00 94.31 249 THR A CA 1
ATOM 1961 C C . THR A 1 249 ? -5.300 -7.582 -0.349 1.00 94.31 249 THR A C 1
ATOM 1963 O O . THR A 1 249 ? -4.492 -8.119 -1.098 1.00 94.31 249 THR A O 1
ATOM 1966 N N . GLN A 1 250 ? -6.206 -6.714 -0.809 1.00 94.12 250 GLN A N 1
ATOM 1967 C CA . GLN A 1 250 ? -6.269 -6.260 -2.208 1.00 94.12 250 GLN A CA 1
ATOM 1968 C C . GLN A 1 250 ? -4.959 -5.621 -2.708 1.00 94.12 250 GLN A C 1
ATOM 1970 O O . GLN A 1 250 ? -4.716 -5.582 -3.909 1.00 94.12 250 GLN A O 1
ATOM 1975 N N . TYR A 1 251 ? -4.124 -5.107 -1.800 1.00 95.69 251 TYR A N 1
ATOM 1976 C CA . TYR A 1 251 ? -2.835 -4.499 -2.119 1.00 95.69 251 TYR A CA 1
ATOM 1977 C C . TYR A 1 251 ? -1.657 -5.484 -1.994 1.00 95.69 251 TYR A C 1
ATOM 1979 O O . TYR A 1 251 ? -0.510 -5.052 -2.109 1.00 95.69 251 TYR A O 1
ATOM 1987 N N . ASP A 1 252 ? -1.899 -6.791 -1.800 1.00 93.94 252 ASP A N 1
ATOM 1988 C CA . ASP A 1 252 ? -0.834 -7.807 -1.677 1.00 93.94 252 ASP A CA 1
ATOM 1989 C C . ASP A 1 252 ? 0.158 -7.762 -2.839 1.00 93.94 252 ASP A C 1
ATOM 1991 O O . ASP A 1 252 ? 1.374 -7.795 -2.643 1.00 93.94 252 ASP A O 1
ATOM 1995 N N . ALA A 1 253 ? -0.356 -7.605 -4.057 1.00 95.06 253 ALA A N 1
ATOM 1996 C CA . ALA A 1 253 ? 0.483 -7.578 -5.241 1.00 95.06 253 ALA A CA 1
ATOM 1997 C C . ALA A 1 253 ? 1.440 -6.369 -5.279 1.00 95.06 253 ALA A C 1
ATOM 1999 O O . ALA A 1 253 ? 2.488 -6.438 -5.915 1.00 95.06 253 ALA A O 1
ATOM 2000 N N . ILE A 1 254 ? 1.097 -5.280 -4.580 1.00 96.69 254 ILE A N 1
ATOM 2001 C CA . ILE A 1 254 ? 1.792 -3.989 -4.648 1.00 96.69 254 ILE A CA 1
ATOM 2002 C C . ILE A 1 254 ? 2.703 -3.767 -3.430 1.00 96.69 254 ILE A C 1
ATOM 2004 O O . ILE A 1 254 ? 3.767 -3.174 -3.580 1.00 96.69 254 ILE A O 1
ATOM 2008 N N . VAL A 1 255 ? 2.314 -4.240 -2.238 1.00 96.44 255 VAL A N 1
ATOM 2009 C CA . VAL A 1 255 ? 3.060 -4.019 -0.979 1.00 96.44 255 VAL A CA 1
ATOM 2010 C C . VAL A 1 255 ? 3.157 -5.241 -0.059 1.00 96.44 255 VAL A C 1
ATOM 2012 O O . VAL A 1 255 ? 3.652 -5.122 1.060 1.00 96.44 255 VAL A O 1
ATOM 2015 N N . GLY A 1 256 ? 2.712 -6.425 -0.486 1.00 93.50 256 GLY A N 1
ATOM 2016 C CA . GLY A 1 256 ? 2.606 -7.599 0.392 1.00 93.50 256 GLY A CA 1
ATOM 2017 C C . GLY A 1 256 ? 3.929 -8.131 0.958 1.00 93.50 256 GLY A C 1
ATOM 2018 O O . GLY A 1 256 ? 3.920 -8.911 1.909 1.00 93.50 256 GLY A O 1
ATOM 2019 N N . HIS A 1 257 ? 5.086 -7.714 0.432 1.00 93.44 257 HIS A N 1
ATOM 2020 C CA . HIS A 1 257 ? 6.379 -8.068 1.028 1.00 93.44 257 HIS A CA 1
ATOM 2021 C C . HIS A 1 257 ? 6.871 -7.085 2.093 1.00 93.44 257 HIS A C 1
ATOM 2023 O O . HIS A 1 257 ? 7.818 -7.415 2.799 1.00 93.44 257 HIS A O 1
ATOM 2029 N N . VAL A 1 258 ? 6.256 -5.906 2.219 1.00 95.00 258 VAL A N 1
ATOM 2030 C CA . VAL A 1 258 ? 6.774 -4.806 3.058 1.00 95.00 258 VAL A CA 1
ATOM 2031 C C . VAL A 1 258 ? 5.729 -4.177 3.980 1.00 95.00 258 VAL A C 1
ATOM 2033 O O . VAL A 1 258 ? 6.092 -3.444 4.900 1.00 95.00 258 VAL A O 1
ATOM 2036 N N . MET A 1 259 ? 4.440 -4.453 3.764 1.00 95.25 259 MET A N 1
ATOM 2037 C CA . MET A 1 259 ? 3.347 -4.002 4.627 1.00 95.25 259 MET A CA 1
ATOM 2038 C C . MET A 1 259 ? 2.516 -5.182 5.148 1.00 95.25 259 MET A C 1
ATOM 2040 O O . MET A 1 259 ? 2.265 -6.125 4.395 1.00 95.25 259 MET A O 1
ATOM 2044 N N . PRO A 1 260 ? 2.063 -5.139 6.414 1.00 94.62 260 PRO A N 1
ATOM 2045 C CA . PRO A 1 260 ? 1.124 -6.116 6.947 1.00 94.62 260 PRO A CA 1
ATOM 2046 C C . PRO A 1 260 ? -0.245 -5.958 6.276 1.00 94.62 260 PRO A C 1
ATOM 2048 O O . PRO A 1 260 ? -0.693 -4.839 5.997 1.00 94.62 260 PRO A O 1
ATOM 2051 N N . LEU A 1 261 ? -0.916 -7.086 6.032 1.00 94.06 261 LEU A N 1
ATOM 2052 C CA . LEU A 1 261 ? -2.183 -7.124 5.304 1.00 94.06 261 LEU A CA 1
ATOM 2053 C C . LEU A 1 261 ? -3.333 -7.674 6.151 1.00 94.06 261 LEU A C 1
ATOM 2055 O O . LEU A 1 261 ? -3.155 -8.626 6.909 1.00 94.06 261 LEU A O 1
ATOM 2059 N N . MET A 1 262 ? -4.525 -7.102 5.971 1.00 92.31 262 MET A N 1
ATOM 2060 C CA . MET A 1 262 ? -5.753 -7.508 6.660 1.00 92.31 262 MET A CA 1
ATOM 2061 C C . MET A 1 262 ? -6.939 -7.545 5.692 1.00 92.31 262 MET A C 1
ATOM 2063 O O . MET A 1 262 ? -7.186 -6.573 4.987 1.00 92.31 262 MET A O 1
ATOM 2067 N N . GLY A 1 263 ? -7.673 -8.658 5.637 1.00 88.62 263 GLY A N 1
ATOM 2068 C CA . GLY A 1 263 ? -8.753 -8.849 4.650 1.00 88.62 263 GLY A CA 1
ATOM 2069 C C . GLY A 1 263 ? -10.010 -9.540 5.174 1.00 88.62 263 GLY A C 1
ATOM 2070 O O . GLY A 1 263 ? -10.908 -9.840 4.400 1.00 88.62 263 GLY A O 1
ATOM 2071 N N . ASN A 1 264 ? -10.075 -9.829 6.471 1.00 88.31 264 ASN A N 1
ATOM 2072 C CA . ASN A 1 264 ? -11.170 -10.567 7.109 1.00 88.31 264 ASN A CA 1
ATOM 2073 C C . ASN A 1 264 ? -12.166 -9.658 7.856 1.00 88.31 264 ASN A C 1
ATOM 2075 O O . ASN A 1 264 ? -12.945 -10.167 8.658 1.00 88.31 264 ASN A O 1
ATOM 2079 N N . LEU A 1 265 ? -12.120 -8.342 7.631 1.00 91.12 265 LEU A N 1
ATOM 2080 C CA . LEU A 1 265 ? -13.044 -7.373 8.226 1.00 91.12 265 LEU A CA 1
ATOM 2081 C C . LEU A 1 265 ? -13.979 -6.807 7.163 1.00 91.12 265 LEU A C 1
ATOM 2083 O O . LEU A 1 265 ? -13.588 -6.642 6.006 1.00 91.12 265 LEU A O 1
ATOM 2087 N N . GLY A 1 266 ? -15.181 -6.424 7.580 1.00 92.31 266 GLY A N 1
ATOM 2088 C CA . GLY A 1 266 ? -16.133 -5.715 6.745 1.00 92.31 266 GLY A CA 1
ATOM 2089 C C . GLY A 1 266 ? -15.595 -4.390 6.196 1.00 92.31 266 GLY A C 1
ATOM 2090 O O . GLY A 1 266 ? -14.705 -3.730 6.750 1.00 92.31 266 GLY A O 1
ATOM 2091 N N . ASP A 1 267 ? -16.184 -3.962 5.080 1.00 92.56 267 ASP A N 1
ATOM 2092 C CA . ASP A 1 267 ? -15.759 -2.770 4.345 1.00 92.56 267 ASP A CA 1
ATOM 2093 C C . ASP A 1 267 ? -15.829 -1.495 5.188 1.00 92.56 267 ASP A C 1
ATOM 2095 O O . ASP A 1 267 ? -14.892 -0.697 5.175 1.00 92.56 267 ASP A O 1
ATOM 2099 N N . LYS A 1 268 ? -16.906 -1.318 5.964 1.00 91.94 268 LYS A N 1
ATOM 2100 C CA . LYS A 1 268 ? -17.108 -0.135 6.814 1.00 91.94 268 LYS A CA 1
ATOM 2101 C C . LYS A 1 268 ? -15.948 0.072 7.791 1.00 91.94 268 LYS A C 1
ATOM 2103 O O . LYS A 1 268 ? -15.375 1.164 7.850 1.00 91.94 268 LYS A O 1
ATOM 2108 N N . VAL A 1 269 ? -15.578 -0.982 8.521 1.00 94.00 269 VAL A N 1
ATOM 2109 C CA . VAL A 1 269 ? -14.470 -0.953 9.482 1.00 94.00 269 VAL A CA 1
ATOM 2110 C C . VAL A 1 269 ? -13.142 -0.773 8.762 1.00 94.00 269 VAL A C 1
ATOM 2112 O O . VAL A 1 269 ? -12.356 0.092 9.148 1.00 94.00 269 VAL A O 1
ATOM 2115 N N . SER A 1 270 ? -12.923 -1.496 7.663 1.00 94.75 270 SER A N 1
ATOM 2116 C CA . SER A 1 270 ? -11.701 -1.388 6.859 1.00 94.75 270 SER A CA 1
ATOM 2117 C C . SER A 1 270 ? -11.464 0.031 6.322 1.00 94.75 270 SER A C 1
ATOM 2119 O O . SER A 1 270 ? -10.333 0.523 6.348 1.00 94.75 270 SER A O 1
ATOM 2121 N N . TYR A 1 271 ? -12.513 0.735 5.881 1.00 94.06 271 TYR A N 1
ATOM 2122 C CA . TYR A 1 271 ? -12.418 2.141 5.470 1.00 94.06 271 TYR A CA 1
ATOM 2123 C C . TYR A 1 271 ? -12.133 3.073 6.653 1.00 94.06 271 TYR A C 1
ATOM 2125 O O . TYR A 1 271 ? -11.256 3.935 6.553 1.00 94.06 271 TYR A O 1
ATOM 2133 N N . LYS A 1 272 ? -12.838 2.901 7.780 1.00 94.19 272 LYS A N 1
ATOM 2134 C CA . LYS A 1 272 ? -12.660 3.741 8.976 1.00 94.19 272 LYS A CA 1
ATOM 2135 C C . LYS A 1 272 ? -11.264 3.598 9.575 1.00 94.19 272 LYS A C 1
ATOM 2137 O O . LYS A 1 272 ? -10.649 4.620 9.880 1.00 94.19 272 LYS A O 1
ATOM 2142 N N . LEU A 1 273 ? -10.741 2.376 9.678 1.00 94.50 273 LEU A N 1
ATOM 2143 C CA . LEU A 1 273 ? -9.382 2.100 10.155 1.00 94.50 273 LEU A CA 1
ATOM 2144 C C . LEU A 1 273 ? -8.305 2.500 9.140 1.00 94.50 273 LEU A C 1
ATOM 2146 O O . LEU A 1 273 ? -7.204 2.840 9.547 1.00 94.50 273 LEU A O 1
ATOM 2150 N N . GLY A 1 274 ? -8.643 2.587 7.851 1.00 94.19 274 GLY A N 1
ATOM 2151 C CA . GLY A 1 274 ? -7.743 3.079 6.806 1.00 94.19 274 GLY A CA 1
ATOM 2152 C C . GLY A 1 274 ? -7.069 1.987 5.977 1.00 94.19 274 GLY A C 1
ATOM 2153 O O . GLY A 1 274 ? -6.285 2.316 5.094 1.00 94.19 274 GLY A O 1
ATOM 2154 N N . PHE A 1 275 ? -7.418 0.713 6.169 1.00 95.31 275 PHE A N 1
ATOM 2155 C CA . PHE A 1 275 ? -6.810 -0.417 5.455 1.00 95.31 275 PHE A CA 1
ATOM 2156 C C . PHE A 1 275 ? -7.014 -0.337 3.939 1.00 95.31 275 PHE A C 1
ATOM 2158 O O . PHE A 1 275 ? -6.144 -0.737 3.168 1.00 95.31 275 PHE A O 1
ATOM 2165 N N . LYS A 1 276 ? -8.143 0.221 3.489 1.00 95.06 276 LYS A N 1
ATOM 2166 C CA . LYS A 1 276 ? -8.432 0.400 2.058 1.00 95.06 276 LYS A CA 1
ATOM 2167 C C . LYS A 1 276 ? -7.784 1.637 1.429 1.00 95.06 276 LYS A C 1
ATOM 2169 O O . LYS A 1 276 ? -7.872 1.790 0.211 1.00 95.06 276 LYS A O 1
ATOM 2174 N N . ARG A 1 277 ? -7.119 2.502 2.205 1.00 94.25 277 ARG A N 1
ATOM 2175 C CA . ARG A 1 277 ? -6.356 3.631 1.643 1.00 94.25 277 ARG A CA 1
ATOM 2176 C C . ARG A 1 277 ? -5.231 3.101 0.747 1.00 94.25 277 ARG A C 1
ATOM 2178 O O . ARG A 1 277 ? -4.691 2.039 1.053 1.00 94.25 277 ARG A O 1
ATOM 2185 N N . PRO A 1 278 ? -4.859 3.807 -0.330 1.00 93.88 278 PRO A N 1
ATOM 2186 C CA . PRO A 1 278 ? -3.728 3.390 -1.147 1.00 93.88 278 PRO A CA 1
ATOM 2187 C C . PRO A 1 278 ? -2.439 3.310 -0.302 1.00 93.88 278 PRO A C 1
ATOM 2189 O O . PRO A 1 278 ? -2.289 4.040 0.691 1.00 93.88 278 PRO A O 1
ATOM 2192 N N . PRO A 1 279 ? -1.521 2.382 -0.620 1.00 95.56 279 PRO A N 1
ATOM 2193 C CA . PRO A 1 279 ? -0.194 2.358 -0.012 1.00 95.56 279 PRO A CA 1
ATOM 2194 C C . PRO A 1 279 ? 0.589 3.631 -0.357 1.00 95.56 279 PRO A C 1
ATOM 2196 O O . PRO A 1 279 ? 0.298 4.295 -1.351 1.00 95.56 279 PRO A O 1
ATOM 2199 N N . SER A 1 280 ? 1.577 3.986 0.470 1.00 94.56 280 SER A N 1
ATOM 2200 C CA . SER A 1 280 ? 2.439 5.126 0.149 1.00 94.56 280 SER A CA 1
ATOM 2201 C C . SER A 1 280 ? 3.395 4.766 -0.998 1.00 94.56 280 SER A C 1
ATOM 2203 O O . SER A 1 280 ? 3.817 3.606 -1.086 1.00 94.56 280 SER A O 1
ATOM 2205 N N . PRO A 1 281 ? 3.772 5.726 -1.859 1.00 95.12 281 PRO A N 1
ATOM 2206 C CA . PRO A 1 281 ? 4.709 5.486 -2.956 1.00 95.12 281 PRO A CA 1
ATOM 2207 C C . PRO A 1 281 ? 6.029 4.858 -2.493 1.00 95.12 281 PRO A C 1
ATOM 2209 O O . PRO A 1 281 ? 6.543 3.953 -3.143 1.00 95.12 281 PRO A O 1
ATOM 2212 N N . GLU A 1 282 ? 6.539 5.267 -1.329 1.00 95.25 282 GLU A N 1
ATOM 2213 C CA . GLU A 1 282 ? 7.772 4.739 -0.739 1.00 95.25 282 GLU A CA 1
ATOM 2214 C C . GLU A 1 282 ? 7.660 3.239 -0.467 1.00 95.25 282 GLU A C 1
ATOM 2216 O O . GLU A 1 282 ? 8.579 2.489 -0.786 1.00 95.25 282 GLU A O 1
ATOM 2221 N N . LYS A 1 283 ? 6.516 2.784 0.063 1.00 96.00 283 LYS A N 1
ATOM 2222 C CA . LYS A 1 283 ? 6.270 1.361 0.319 1.00 96.00 283 LYS A CA 1
ATOM 2223 C C . LYS A 1 283 ? 6.122 0.554 -0.964 1.00 96.00 283 LYS A C 1
ATOM 2225 O O . LYS A 1 283 ? 6.571 -0.587 -1.009 1.00 96.00 283 LYS A O 1
ATOM 2230 N N . VAL A 1 284 ? 5.552 1.128 -2.020 1.00 96.75 284 VAL A N 1
ATOM 2231 C CA . VAL A 1 284 ? 5.490 0.456 -3.329 1.00 96.75 284 VAL A CA 1
ATOM 2232 C C . VAL A 1 284 ? 6.892 0.263 -3.914 1.00 96.75 284 VAL A C 1
ATOM 2234 O O . VAL A 1 284 ? 7.208 -0.825 -4.394 1.00 96.75 284 VAL A O 1
ATOM 2237 N N . ILE A 1 285 ? 7.751 1.283 -3.827 1.00 95.25 285 ILE A N 1
ATOM 2238 C CA . ILE A 1 285 ? 9.143 1.190 -4.290 1.00 95.25 285 ILE A CA 1
ATOM 2239 C C . ILE A 1 285 ? 9.953 0.215 -3.430 1.00 95.25 285 ILE A C 1
ATOM 2241 O O . ILE A 1 285 ? 10.645 -0.635 -3.980 1.00 95.25 285 ILE A O 1
ATOM 2245 N N . GLU A 1 286 ? 9.800 0.246 -2.103 1.00 95.38 286 GLU A N 1
ATOM 2246 C CA . GLU A 1 286 ? 10.426 -0.730 -1.199 1.00 95.38 286 GLU A CA 1
ATOM 2247 C C . GLU A 1 286 ? 10.038 -2.172 -1.580 1.00 95.38 286 GLU A C 1
ATOM 2249 O O . GLU A 1 286 ? 10.896 -3.053 -1.665 1.00 95.38 286 GLU A O 1
ATOM 2254 N N . ASN A 1 287 ? 8.758 -2.412 -1.893 1.00 95.62 287 ASN A N 1
ATOM 2255 C CA . ASN A 1 287 ? 8.277 -3.715 -2.356 1.00 95.62 287 ASN A CA 1
ATOM 2256 C C . ASN A 1 287 ? 8.907 -4.124 -3.696 1.00 95.62 287 ASN A C 1
ATOM 2258 O O . ASN A 1 287 ? 9.287 -5.285 -3.869 1.00 95.62 287 ASN A O 1
ATOM 2262 N N . LEU A 1 288 ? 9.055 -3.182 -4.631 1.00 95.31 288 LEU A N 1
ATOM 2263 C CA . LEU A 1 288 ? 9.715 -3.422 -5.914 1.00 95.31 288 LEU A CA 1
ATOM 2264 C C . LEU A 1 288 ? 11.200 -3.773 -5.732 1.00 95.31 288 LEU A C 1
ATOM 2266 O O . LEU A 1 288 ? 11.687 -4.711 -6.367 1.00 95.31 288 LEU A O 1
ATOM 2270 N N . SER A 1 289 ? 11.903 -3.111 -4.811 1.00 94.00 289 SER A N 1
ATOM 2271 C CA . SER A 1 289 ? 13.288 -3.447 -4.461 1.00 94.00 289 SER A CA 1
ATOM 2272 C C . SER A 1 289 ? 13.396 -4.864 -3.878 1.00 94.00 289 SER A C 1
ATOM 2274 O O . SER A 1 289 ? 14.318 -5.607 -4.228 1.00 94.00 289 SER A O 1
ATOM 2276 N N . VAL A 1 290 ? 12.422 -5.307 -3.071 1.00 94.44 290 VAL A N 1
ATOM 2277 C CA . VAL A 1 290 ? 12.352 -6.708 -2.608 1.00 94.44 290 VAL A CA 1
ATOM 2278 C C . VAL A 1 290 ? 12.123 -7.675 -3.775 1.00 94.44 290 VAL A C 1
ATOM 2280 O O . VAL A 1 290 ? 12.791 -8.710 -3.846 1.00 94.44 290 VAL A O 1
ATOM 2283 N N . LEU A 1 291 ? 11.226 -7.356 -4.714 1.00 94.06 291 LEU A N 1
ATOM 2284 C CA . LEU A 1 291 ? 11.003 -8.177 -5.912 1.00 94.06 291 LEU A CA 1
ATOM 2285 C C . LEU A 1 291 ? 12.265 -8.292 -6.773 1.00 94.06 291 LEU A C 1
ATOM 2287 O O . LEU A 1 291 ? 12.584 -9.386 -7.235 1.00 94.06 291 LEU A O 1
ATOM 2291 N N . LYS A 1 292 ? 13.034 -7.210 -6.911 1.00 93.69 292 LYS A N 1
ATOM 2292 C CA . LYS A 1 292 ? 14.330 -7.198 -7.604 1.00 93.69 292 LYS A CA 1
ATOM 2293 C C . LYS A 1 292 ? 15.345 -8.139 -6.963 1.00 93.69 292 LYS A C 1
ATOM 2295 O O . LYS A 1 292 ? 16.029 -8.880 -7.668 1.00 93.69 292 LYS A O 1
ATOM 2300 N N . LEU A 1 293 ? 15.415 -8.170 -5.633 1.00 92.50 293 LEU A N 1
ATOM 2301 C CA . LEU A 1 293 ? 16.267 -9.119 -4.909 1.00 92.50 293 LEU A CA 1
ATOM 2302 C C . LEU A 1 293 ? 15.793 -10.568 -5.061 1.00 92.50 293 LEU A C 1
ATOM 2304 O O . LEU A 1 293 ? 16.624 -11.471 -5.160 1.00 92.50 293 LEU A O 1
ATOM 2308 N N . LYS A 1 294 ? 14.475 -10.801 -5.082 1.00 91.75 294 LYS A N 1
ATOM 2309 C CA . LYS A 1 294 ? 13.904 -12.139 -5.287 1.00 91.75 294 LYS A CA 1
ATOM 2310 C C . LYS A 1 294 ? 14.150 -12.653 -6.703 1.00 91.75 294 LYS A C 1
ATOM 2312 O O . LYS A 1 294 ? 14.555 -13.801 -6.834 1.00 91.75 294 LYS A O 1
ATOM 2317 N N . ALA A 1 295 ? 13.986 -11.812 -7.724 1.00 93.00 295 ALA A N 1
ATOM 2318 C CA . ALA A 1 295 ? 14.208 -12.176 -9.124 1.00 93.00 295 ALA A CA 1
ATOM 2319 C C . ALA A 1 295 ? 15.624 -12.730 -9.360 1.00 93.00 295 ALA A C 1
ATOM 2321 O O . ALA A 1 295 ? 15.776 -13.755 -10.009 1.00 93.00 295 ALA A O 1
ATOM 2322 N N . ARG A 1 296 ? 16.651 -12.145 -8.723 1.00 91.00 296 ARG A N 1
ATOM 2323 C CA . ARG A 1 296 ? 18.047 -12.632 -8.798 1.00 91.00 296 ARG A CA 1
ATOM 2324 C C . ARG A 1 296 ? 18.259 -14.054 -8.267 1.00 91.00 296 ARG A C 1
ATOM 2326 O O . ARG A 1 296 ? 19.284 -14.658 -8.554 1.00 91.00 296 ARG A O 1
ATOM 2333 N N . LYS A 1 297 ? 17.346 -14.552 -7.430 1.00 90.25 297 LYS A N 1
ATOM 2334 C CA . LYS A 1 297 ? 17.407 -15.895 -6.832 1.00 90.25 297 LYS A CA 1
ATOM 2335 C C . LYS A 1 297 ? 16.499 -16.896 -7.547 1.00 90.25 297 LYS A C 1
ATOM 2337 O O . LYS A 1 297 ? 16.525 -18.075 -7.205 1.00 90.25 297 LYS A O 1
ATOM 2342 N N . MET A 1 298 ? 15.654 -16.437 -8.467 1.00 90.62 298 MET A N 1
ATOM 2343 C CA . MET A 1 298 ? 14.778 -17.308 -9.242 1.00 90.62 298 MET A CA 1
ATOM 2344 C C . MET A 1 298 ? 15.573 -17.940 -10.384 1.00 90.62 298 MET A C 1
ATOM 2346 O O . MET A 1 298 ? 16.428 -17.291 -10.974 1.00 90.62 298 MET A O 1
ATOM 2350 N N . HIS A 1 299 ? 15.269 -19.200 -10.701 1.00 86.25 299 HIS A N 1
ATOM 2351 C CA . HIS A 1 299 ? 15.846 -19.873 -11.867 1.00 86.25 299 HIS A CA 1
ATOM 2352 C C . HIS A 1 299 ? 15.390 -19.204 -13.169 1.00 86.25 299 HIS A C 1
ATOM 2354 O O . HIS A 1 299 ? 16.187 -18.985 -14.072 1.00 86.25 299 HIS A O 1
ATOM 2360 N N . ASP A 1 300 ? 14.100 -18.875 -13.243 1.00 89.50 300 ASP A N 1
ATOM 2361 C CA . ASP A 1 300 ? 13.491 -18.198 -14.380 1.00 89.50 300 ASP A CA 1
ATOM 2362 C C . ASP A 1 300 ? 12.325 -17.309 -13.894 1.00 89.50 300 ASP A C 1
ATOM 2364 O O . ASP A 1 300 ? 11.235 -17.803 -13.588 1.00 89.50 300 ASP A O 1
ATOM 2368 N N . PRO A 1 301 ? 12.560 -15.998 -13.726 1.00 90.31 301 PRO A N 1
ATOM 2369 C CA . PRO A 1 301 ? 11.516 -15.047 -13.362 1.00 90.31 301 PRO A CA 1
ATOM 2370 C C . PRO A 1 301 ? 10.448 -14.856 -14.448 1.00 90.31 301 PRO A C 1
ATOM 2372 O O . PRO A 1 301 ? 9.320 -14.494 -14.111 1.00 90.31 301 PRO A O 1
ATOM 2375 N N . ASP A 1 302 ? 10.764 -15.081 -15.729 1.00 88.38 302 ASP A N 1
ATOM 2376 C CA . ASP A 1 302 ? 9.824 -14.829 -16.826 1.00 88.38 302 ASP A CA 1
ATOM 2377 C C . ASP A 1 302 ? 8.711 -15.884 -16.895 1.00 88.38 302 ASP A C 1
ATOM 2379 O O . ASP A 1 302 ? 7.581 -15.554 -17.260 1.00 88.38 302 ASP A O 1
ATOM 2383 N N . THR A 1 303 ? 8.971 -17.111 -16.436 1.00 89.88 303 THR A N 1
ATOM 2384 C CA . THR A 1 303 ? 7.937 -18.153 -16.277 1.00 89.88 303 THR A CA 1
ATOM 2385 C C . THR A 1 303 ? 7.185 -18.083 -14.941 1.00 89.88 303 THR A C 1
ATOM 2387 O O . THR A 1 303 ? 6.191 -18.790 -14.743 1.00 89.88 303 THR A O 1
ATOM 2390 N N . ASN A 1 304 ? 7.592 -17.208 -14.014 1.00 92.38 304 ASN A N 1
ATOM 2391 C CA . ASN A 1 304 ? 6.944 -17.067 -12.713 1.00 92.38 304 ASN A CA 1
ATOM 2392 C C . ASN A 1 304 ? 5.697 -16.163 -12.782 1.00 92.38 304 ASN A C 1
ATOM 2394 O O . ASN A 1 304 ? 5.778 -14.933 -12.764 1.00 92.38 304 ASN A O 1
ATOM 2398 N N . MET A 1 305 ? 4.517 -16.787 -12.793 1.00 91.25 305 MET A N 1
ATOM 2399 C CA . MET A 1 305 ? 3.234 -16.083 -12.903 1.00 91.25 305 MET A CA 1
ATOM 2400 C C . MET A 1 305 ? 2.962 -15.104 -11.745 1.00 91.25 305 MET A C 1
ATOM 2402 O O . MET A 1 305 ? 2.471 -14.004 -11.987 1.00 91.25 305 MET A O 1
ATOM 2406 N N . ASP A 1 306 ? 3.295 -15.464 -10.499 1.00 91.19 306 ASP A N 1
ATOM 2407 C CA . ASP A 1 306 ? 3.091 -14.589 -9.331 1.00 91.19 306 ASP A CA 1
ATOM 2408 C C . ASP A 1 306 ? 3.948 -13.321 -9.434 1.00 91.19 306 ASP A C 1
ATOM 2410 O O . ASP A 1 306 ? 3.450 -12.205 -9.270 1.00 91.19 306 ASP A O 1
ATOM 2414 N N . PHE A 1 307 ? 5.220 -13.479 -9.807 1.00 94.00 307 PHE A N 1
ATOM 2415 C CA . PHE A 1 307 ? 6.134 -12.367 -10.047 1.00 94.00 307 PHE A CA 1
ATOM 2416 C C . PHE A 1 307 ? 5.595 -11.414 -11.122 1.00 94.00 307 PHE A C 1
ATOM 2418 O O . PHE A 1 307 ? 5.520 -10.203 -10.895 1.00 94.00 307 PHE A O 1
ATOM 2425 N N . LYS A 1 308 ? 5.133 -11.951 -12.259 1.00 93.62 308 LYS A N 1
ATOM 2426 C CA . LYS A 1 308 ? 4.548 -11.151 -13.345 1.00 93.62 308 LYS A CA 1
ATOM 2427 C C . LYS A 1 308 ? 3.272 -10.432 -12.918 1.00 93.62 308 LYS A C 1
ATOM 2429 O O . LYS A 1 308 ? 3.137 -9.240 -13.197 1.00 93.62 308 LYS A O 1
ATOM 2434 N N . ILE A 1 309 ? 2.358 -11.095 -12.206 1.00 94.75 309 ILE A N 1
ATOM 2435 C CA . ILE A 1 309 ? 1.128 -10.468 -11.688 1.00 94.75 309 ILE A CA 1
ATOM 2436 C C . ILE A 1 309 ? 1.464 -9.304 -10.745 1.00 94.75 309 ILE A C 1
ATOM 2438 O O . ILE A 1 309 ? 0.850 -8.233 -10.841 1.00 94.75 309 ILE A O 1
ATOM 2442 N N . LYS A 1 310 ? 2.456 -9.485 -9.863 1.00 96.31 310 LYS A N 1
ATOM 2443 C CA . LYS A 1 310 ? 2.929 -8.434 -8.952 1.00 96.31 310 LYS A CA 1
ATOM 2444 C C . LYS A 1 310 ? 3.485 -7.238 -9.723 1.00 96.31 310 LYS A C 1
ATOM 2446 O O . LYS A 1 310 ? 3.043 -6.117 -9.478 1.00 96.31 310 LYS A O 1
ATOM 2451 N N . LEU A 1 311 ? 4.350 -7.460 -10.717 1.00 96.81 311 LEU A N 1
ATOM 2452 C CA . LEU A 1 311 ? 4.873 -6.387 -11.573 1.00 96.81 311 LEU A CA 1
ATOM 2453 C C . LEU A 1 311 ? 3.764 -5.612 -12.295 1.00 96.81 311 LEU A C 1
ATOM 2455 O O . LEU A 1 311 ? 3.734 -4.385 -12.224 1.00 96.81 311 LEU A O 1
ATOM 2459 N N . HIS A 1 312 ? 2.808 -6.306 -12.919 1.00 97.06 312 HIS A N 1
ATOM 2460 C CA . HIS A 1 312 ? 1.677 -5.650 -13.585 1.00 97.06 312 HIS A CA 1
ATOM 2461 C C . HIS A 1 312 ? 0.848 -4.802 -12.626 1.00 97.06 312 HIS A C 1
ATOM 2463 O O . HIS A 1 312 ? 0.424 -3.703 -12.978 1.00 97.06 312 HIS A O 1
ATOM 2469 N N . SER A 1 313 ? 0.608 -5.308 -11.418 1.00 97.50 313 SER A N 1
ATOM 2470 C CA . SER A 1 313 ? -0.172 -4.596 -10.405 1.00 97.50 313 SER A CA 1
ATOM 2471 C C . SER A 1 313 ? 0.560 -3.344 -9.922 1.00 97.50 313 SER A C 1
ATOM 2473 O O . SER A 1 313 ? -0.059 -2.289 -9.785 1.00 97.50 313 SER A O 1
ATOM 2475 N N . ILE A 1 314 ? 1.878 -3.437 -9.728 1.00 97.38 314 ILE A N 1
ATOM 2476 C CA . ILE A 1 314 ? 2.735 -2.308 -9.352 1.00 97.38 314 ILE A CA 1
ATOM 2477 C C . ILE A 1 314 ? 2.751 -1.254 -10.462 1.00 97.38 314 ILE A C 1
ATOM 2479 O O . ILE A 1 314 ? 2.440 -0.095 -10.197 1.00 97.38 314 ILE A O 1
ATOM 2483 N N . TYR A 1 315 ? 3.041 -1.635 -11.709 1.00 97.25 315 TYR A N 1
ATOM 2484 C CA . TYR A 1 315 ? 3.110 -0.686 -12.826 1.00 97.25 315 TYR A CA 1
ATOM 2485 C C . TYR A 1 315 ? 1.758 -0.040 -13.127 1.00 97.25 315 TYR A C 1
ATOM 2487 O O . TYR A 1 315 ? 1.699 1.163 -13.387 1.00 97.25 315 TYR A O 1
ATOM 2495 N N . ARG A 1 316 ? 0.655 -0.790 -13.002 1.00 97.31 316 ARG A N 1
ATOM 2496 C CA . ARG A 1 316 ? -0.698 -0.226 -13.072 1.00 97.31 316 ARG A CA 1
ATOM 2497 C C . ARG A 1 316 ? -0.902 0.843 -12.002 1.00 97.31 316 ARG A C 1
ATOM 2499 O O . ARG A 1 316 ? -1.270 1.967 -12.331 1.00 97.31 316 ARG A O 1
ATOM 2506 N N . HIS A 1 317 ? -0.604 0.514 -10.747 1.00 96.62 317 HIS A N 1
ATOM 2507 C CA . HIS A 1 317 ? -0.773 1.431 -9.624 1.00 96.62 317 HIS A CA 1
ATOM 2508 C C . HIS A 1 317 ? 0.088 2.695 -9.762 1.00 96.62 317 HIS A C 1
ATOM 2510 O O . HIS A 1 317 ? -0.392 3.803 -9.521 1.00 96.62 317 HIS A O 1
ATOM 2516 N N . MET A 1 318 ? 1.341 2.548 -10.198 1.00 95.81 318 MET A N 1
ATOM 2517 C CA . MET A 1 318 ? 2.237 3.676 -10.463 1.00 95.81 318 MET A CA 1
ATOM 2518 C C . MET A 1 318 ? 1.709 4.563 -11.597 1.00 95.81 318 MET A C 1
ATOM 2520 O O . MET A 1 318 ? 1.734 5.786 -11.476 1.00 95.81 318 MET A O 1
ATOM 2524 N N . GLN A 1 319 ? 1.190 3.970 -12.679 1.00 95.88 319 GLN A N 1
ATOM 2525 C CA . GLN A 1 319 ? 0.600 4.723 -13.790 1.00 95.88 319 GLN A CA 1
ATOM 2526 C C . GLN A 1 319 ? -0.655 5.505 -13.379 1.00 95.88 319 GLN A C 1
ATOM 2528 O O . GLN A 1 319 ? -0.888 6.609 -13.873 1.00 95.88 319 GLN A O 1
ATOM 2533 N N . GLU A 1 320 ? -1.469 4.952 -12.484 1.00 95.38 320 GLU A N 1
ATOM 2534 C CA . GLU A 1 320 ? -2.656 5.629 -11.951 1.00 95.38 320 GLU A CA 1
ATOM 2535 C C . GLU A 1 320 ? -2.292 6.797 -11.015 1.00 95.38 320 GLU A C 1
ATOM 2537 O O . GLU A 1 320 ? -3.092 7.713 -10.846 1.00 95.38 320 GLU A O 1
ATOM 2542 N N . ASN A 1 321 ? -1.071 6.815 -10.462 1.00 94.38 321 ASN A N 1
ATOM 2543 C CA . ASN A 1 321 ? -0.630 7.764 -9.433 1.00 94.38 321 ASN A CA 1
ATOM 2544 C C . ASN A 1 321 ? 0.698 8.477 -9.785 1.00 94.38 321 ASN A C 1
ATOM 2546 O O . ASN A 1 321 ? 1.497 8.780 -8.907 1.00 94.38 321 ASN A O 1
ATOM 2550 N N . LEU A 1 322 ? 0.961 8.776 -11.064 1.00 92.94 322 LEU A N 1
ATOM 2551 C CA . LEU A 1 322 ? 2.269 9.267 -11.556 1.00 92.94 322 LEU A CA 1
ATOM 2552 C C . LEU A 1 322 ? 2.893 10.415 -10.748 1.00 92.94 322 LEU A C 1
ATOM 2554 O O . LEU A 1 322 ? 4.098 10.410 -10.491 1.00 92.94 322 LEU A O 1
ATOM 2558 N N . SER A 1 323 ? 2.084 11.398 -10.345 1.00 90.75 323 SER A N 1
ATOM 2559 C CA . SER A 1 323 ? 2.560 12.599 -9.648 1.00 90.75 323 SER A CA 1
ATOM 2560 C C . SER A 1 323 ? 3.216 12.293 -8.301 1.00 90.75 323 SER A C 1
ATOM 2562 O O . SER A 1 323 ? 4.087 13.047 -7.871 1.00 90.75 323 SER A O 1
ATOM 2564 N N . SER A 1 324 ? 2.852 11.184 -7.650 1.00 91.06 324 SER A N 1
ATOM 2565 C CA . SER A 1 324 ? 3.401 10.806 -6.348 1.00 91.06 324 SER A CA 1
ATOM 2566 C C . SER A 1 324 ? 4.736 10.060 -6.435 1.00 91.06 324 SER A C 1
ATOM 2568 O O . SER A 1 324 ? 5.424 9.941 -5.426 1.00 91.06 324 SER A O 1
ATOM 2570 N N . PHE A 1 325 ? 5.123 9.569 -7.618 1.00 91.12 325 PHE A N 1
ATOM 2571 C CA . PHE A 1 325 ? 6.337 8.761 -7.802 1.00 91.12 325 PHE A CA 1
ATOM 2572 C C . PHE A 1 325 ? 7.547 9.552 -8.320 1.00 91.12 325 PHE A C 1
ATOM 2574 O O . PHE A 1 325 ? 8.668 9.076 -8.172 1.00 91.12 325 PHE A O 1
ATOM 2581 N N . GLY A 1 326 ? 7.355 10.767 -8.853 1.00 84.19 326 GLY A N 1
ATOM 2582 C CA . GLY A 1 326 ? 8.385 11.578 -9.529 1.00 84.19 326 GLY A CA 1
ATOM 2583 C C . GLY A 1 326 ? 9.790 11.508 -8.912 1.00 84.19 326 GLY A C 1
ATOM 2584 O O . GLY A 1 326 ? 10.693 10.911 -9.485 1.00 84.19 326 GLY A O 1
ATOM 2585 N N . LYS A 1 327 ? 9.952 12.057 -7.700 1.00 84.38 327 LYS A N 1
ATOM 2586 C CA . LYS A 1 327 ? 11.251 12.141 -7.000 1.00 84.38 327 LYS A CA 1
ATOM 2587 C C . LYS A 1 327 ? 11.797 10.794 -6.512 1.00 84.38 327 LYS A C 1
ATOM 2589 O O . LYS A 1 327 ? 12.972 10.698 -6.166 1.00 84.38 327 LYS A O 1
ATOM 2594 N N . LEU A 1 328 ? 10.942 9.780 -6.383 1.00 87.00 328 LEU A N 1
ATOM 2595 C CA . LEU A 1 328 ? 11.348 8.461 -5.893 1.00 87.00 328 LEU A CA 1
ATOM 2596 C C . LEU A 1 328 ? 12.000 7.647 -7.008 1.00 87.00 328 LEU A C 1
ATOM 2598 O O . LEU A 1 328 ? 12.982 6.956 -6.751 1.00 87.00 328 LEU A O 1
ATOM 2602 N N . MET A 1 329 ? 11.510 7.788 -8.241 1.00 84.88 329 MET A N 1
ATOM 2603 C CA . MET A 1 329 ? 12.065 7.073 -9.392 1.00 84.88 329 MET A CA 1
ATOM 2604 C C . MET A 1 329 ? 13.482 7.526 -9.748 1.00 84.88 329 MET A C 1
ATOM 2606 O O . MET A 1 329 ? 14.254 6.729 -10.267 1.00 84.88 329 MET A O 1
ATOM 2610 N N . ASP A 1 330 ? 13.862 8.759 -9.405 1.00 83.06 330 ASP A N 1
ATOM 2611 C CA . ASP A 1 330 ? 15.245 9.226 -9.566 1.00 83.06 330 ASP A CA 1
ATOM 2612 C C . ASP A 1 330 ? 16.231 8.448 -8.678 1.00 83.06 330 ASP A C 1
ATOM 2614 O O . ASP A 1 330 ? 17.396 8.285 -9.037 1.00 83.06 330 ASP A O 1
ATOM 2618 N N . LYS A 1 331 ? 15.771 7.945 -7.522 1.00 85.50 331 LYS A N 1
ATOM 2619 C CA . LYS A 1 331 ? 16.588 7.143 -6.595 1.00 85.50 331 LYS A CA 1
ATOM 2620 C C . LYS A 1 331 ? 16.648 5.665 -6.980 1.00 85.50 331 LYS A C 1
ATOM 2622 O O . LYS A 1 331 ? 17.604 4.989 -6.618 1.00 85.50 331 LYS A O 1
ATOM 2627 N N . GLU A 1 332 ? 15.646 5.174 -7.703 1.00 85.75 332 GLU A N 1
ATOM 2628 C CA . GLU A 1 332 ? 15.546 3.789 -8.175 1.00 85.75 332 GLU A CA 1
ATOM 2629 C C . GLU A 1 332 ? 15.351 3.773 -9.700 1.00 85.75 332 GLU A C 1
ATOM 2631 O O . GLU A 1 332 ? 14.257 3.477 -10.187 1.00 85.75 332 GLU A O 1
ATOM 2636 N N . PRO A 1 333 ? 16.399 4.104 -10.484 1.00 88.06 333 PRO A N 1
ATOM 2637 C CA . PRO A 1 333 ? 16.277 4.253 -11.932 1.00 88.06 333 PRO A CA 1
ATOM 2638 C C . PRO A 1 333 ? 16.017 2.919 -12.639 1.00 88.06 333 PRO A C 1
ATOM 2640 O O . PRO A 1 333 ? 15.313 2.891 -13.642 1.00 88.06 333 PRO A O 1
ATOM 2643 N N . CYS A 1 334 ? 16.534 1.805 -12.108 1.00 93.38 334 CYS A N 1
ATOM 2644 C CA . CYS A 1 334 ? 16.401 0.478 -12.712 1.00 93.38 334 CYS A CA 1
ATOM 2645 C C . CYS A 1 334 ? 15.240 -0.303 -12.082 1.00 93.38 334 CYS A C 1
ATOM 2647 O O . CYS A 1 334 ? 15.460 -1.141 -11.196 1.00 93.38 334 CYS A O 1
ATOM 2649 N N . TRP A 1 335 ? 14.023 -0.001 -12.535 1.00 94.56 335 TRP A N 1
ATOM 2650 C CA . TRP A 1 335 ? 12.759 -0.493 -11.972 1.00 94.56 335 TRP A CA 1
ATOM 2651 C C . TRP A 1 335 ? 11.876 -1.243 -12.981 1.00 94.56 335 TRP A C 1
ATOM 2653 O O . TRP A 1 335 ? 10.939 -1.943 -12.580 1.00 94.56 335 TRP A O 1
ATOM 2663 N N . LEU A 1 336 ? 12.165 -1.129 -14.279 1.00 95.75 336 LEU A N 1
ATOM 2664 C CA . LEU A 1 336 ? 11.408 -1.788 -15.338 1.00 95.75 336 LEU A CA 1
ATOM 2665 C C . LEU A 1 336 ? 11.975 -3.181 -15.602 1.00 95.75 336 LEU A C 1
ATOM 2667 O O . LEU A 1 336 ? 13.167 -3.323 -15.853 1.00 95.75 336 LEU A O 1
ATOM 2671 N N . TRP A 1 337 ? 11.132 -4.207 -15.571 1.00 95.94 337 TRP A N 1
ATOM 2672 C CA . TRP A 1 337 ? 11.528 -5.558 -15.952 1.00 95.94 337 TRP A CA 1
ATOM 2673 C C . TRP A 1 337 ? 11.629 -5.676 -17.476 1.00 95.94 337 TRP A C 1
ATOM 2675 O O . TRP A 1 337 ? 10.636 -5.483 -18.174 1.00 95.94 337 TRP A O 1
ATOM 2685 N N . ALA A 1 338 ? 12.812 -5.998 -17.994 1.00 92.88 338 ALA A N 1
ATOM 2686 C CA . ALA A 1 338 ? 13.043 -6.266 -19.408 1.00 92.88 338 ALA A CA 1
ATOM 2687 C C . ALA A 1 338 ? 14.214 -7.241 -19.589 1.00 92.88 338 ALA A C 1
ATOM 2689 O O . ALA A 1 338 ? 15.207 -7.157 -18.873 1.00 92.88 338 ALA A O 1
ATOM 2690 N N . HIS A 1 339 ? 14.108 -8.151 -20.561 1.00 85.75 339 HIS A N 1
ATOM 2691 C CA . HIS A 1 339 ? 15.190 -9.077 -20.935 1.00 85.75 339 HIS A CA 1
ATOM 2692 C C . HIS A 1 339 ? 15.799 -9.826 -19.732 1.00 85.75 339 HIS A C 1
ATOM 2694 O O . HIS A 1 339 ? 17.017 -9.878 -19.568 1.00 85.75 339 HIS A O 1
ATOM 2700 N N . ASN A 1 340 ? 14.950 -10.379 -18.861 1.00 88.12 340 ASN A N 1
ATOM 2701 C CA . ASN A 1 340 ? 15.342 -11.121 -17.660 1.00 88.12 340 ASN A CA 1
ATOM 2702 C C . ASN A 1 340 ? 16.107 -10.319 -16.576 1.00 88.12 340 ASN A C 1
ATOM 2704 O O . ASN A 1 340 ? 16.793 -10.888 -15.724 1.00 88.12 340 ASN A O 1
ATOM 2708 N N . HIS A 1 341 ? 16.017 -8.988 -16.577 1.00 92.31 341 HIS A N 1
ATOM 2709 C CA . HIS A 1 341 ? 16.568 -8.156 -15.508 1.00 92.31 341 HIS A CA 1
ATOM 2710 C C . HIS A 1 341 ? 15.807 -6.832 -15.348 1.00 92.31 341 HIS A C 1
ATOM 2712 O O . HIS A 1 341 ? 14.896 -6.504 -16.102 1.00 92.31 341 HIS A O 1
ATOM 2718 N N . PHE A 1 342 ? 16.152 -6.069 -14.309 1.00 95.00 342 PHE A N 1
ATOM 2719 C CA . PHE A 1 342 ? 15.600 -4.733 -14.090 1.00 95.00 342 PHE A CA 1
ATOM 2720 C C . PHE A 1 342 ? 16.499 -3.673 -14.729 1.00 95.00 342 PHE A C 1
ATOM 2722 O O . PHE A 1 342 ? 17.661 -3.548 -14.338 1.00 95.00 342 PHE A O 1
ATOM 2729 N N . VAL A 1 343 ? 15.941 -2.885 -15.646 1.00 94.88 343 VAL A N 1
ATOM 2730 C CA . VAL A 1 343 ? 16.615 -1.823 -16.409 1.00 94.88 343 VAL A CA 1
ATOM 2731 C C . VAL A 1 343 ? 15.971 -0.464 -16.172 1.00 94.88 343 VAL A C 1
ATOM 2733 O O . VAL A 1 343 ? 14.862 -0.362 -15.630 1.00 94.88 343 VAL A O 1
ATOM 2736 N N . SER A 1 344 ? 16.672 0.594 -16.574 1.00 94.56 344 SER A N 1
ATOM 2737 C CA . SER A 1 344 ? 16.082 1.924 -16.654 1.00 94.56 344 SER A CA 1
ATOM 2738 C C . SER A 1 344 ? 15.254 2.055 -17.932 1.00 94.56 344 SER A C 1
ATOM 2740 O O . SER A 1 344 ? 15.731 1.680 -19.002 1.00 94.56 344 SER A O 1
ATOM 2742 N N . PRO A 1 345 ? 14.042 2.640 -17.881 1.00 94.19 345 PRO A N 1
ATOM 2743 C CA . PRO A 1 345 ? 13.292 2.972 -19.092 1.00 94.19 345 PRO A CA 1
ATOM 2744 C C . PRO A 1 345 ? 14.073 3.861 -20.072 1.00 94.19 345 PRO A C 1
ATOM 2746 O O . PRO A 1 345 ? 13.804 3.812 -21.267 1.00 94.19 345 PRO A O 1
ATOM 2749 N N . LYS A 1 346 ? 15.043 4.650 -19.582 1.00 92.31 346 LYS A N 1
ATOM 2750 C CA . LYS A 1 346 ? 15.910 5.516 -20.405 1.00 92.31 346 LYS A CA 1
ATOM 2751 C C . LYS A 1 346 ? 16.830 4.723 -21.340 1.00 92.31 346 LYS A C 1
ATOM 2753 O O . LYS A 1 346 ? 17.192 5.217 -22.410 1.00 92.31 346 LYS A O 1
ATOM 2758 N N . ASP A 1 347 ? 17.151 3.490 -20.957 1.00 91.69 347 ASP A N 1
ATOM 2759 C CA . ASP A 1 347 ? 18.038 2.592 -21.702 1.00 91.69 347 ASP A CA 1
ATOM 2760 C C . ASP A 1 347 ? 17.279 1.806 -22.785 1.00 91.69 347 ASP A C 1
ATOM 2762 O O . ASP A 1 347 ? 17.875 1.033 -23.528 1.00 91.69 347 ASP A O 1
ATOM 2766 N N . LEU A 1 348 ? 15.959 1.999 -22.883 1.00 94.19 348 LEU A N 1
ATOM 2767 C CA . LEU A 1 348 ? 15.095 1.329 -23.845 1.00 94.19 348 LEU A CA 1
ATOM 2768 C C . LEU A 1 348 ? 14.479 2.321 -24.834 1.00 94.19 348 LEU A C 1
ATOM 2770 O O . LEU A 1 348 ? 14.394 3.531 -24.596 1.00 94.19 348 LEU A O 1
ATOM 2774 N N . VAL A 1 349 ? 13.968 1.774 -25.933 1.00 94.44 349 VAL A N 1
ATOM 2775 C CA . VAL A 1 349 ? 13.161 2.508 -26.911 1.00 94.44 349 VAL A CA 1
ATOM 2776 C C . VAL A 1 349 ? 11.831 1.799 -27.155 1.00 94.44 349 VAL A C 1
ATOM 2778 O O . VAL A 1 349 ? 11.716 0.582 -27.019 1.00 94.44 349 VAL A O 1
ATOM 2781 N N . LEU A 1 350 ? 10.789 2.552 -27.494 1.00 92.56 350 LEU A N 1
ATOM 2782 C CA . LEU A 1 350 ? 9.505 1.964 -27.863 1.00 92.56 350 LEU A CA 1
ATOM 2783 C C . LEU A 1 350 ? 9.562 1.329 -29.258 1.00 92.56 350 LEU A C 1
ATOM 2785 O O . LEU A 1 350 ? 9.150 0.186 -29.429 1.00 92.56 350 LEU A O 1
ATOM 2789 N N . ASN A 1 351 ? 10.080 2.063 -30.245 1.00 91.06 351 ASN A N 1
ATOM 2790 C CA . ASN A 1 351 ? 10.176 1.624 -31.633 1.00 91.06 351 ASN A CA 1
ATOM 2791 C C . ASN A 1 351 ? 11.549 1.964 -32.218 1.00 91.06 351 ASN A C 1
ATOM 2793 O O . ASN A 1 351 ? 12.146 2.976 -31.859 1.00 91.06 351 ASN A O 1
ATOM 2797 N N . TYR A 1 352 ? 12.013 1.138 -33.155 1.00 91.19 352 TYR A N 1
ATOM 2798 C CA . TYR A 1 352 ? 13.125 1.519 -34.024 1.00 91.19 352 TYR A CA 1
ATOM 2799 C C . TYR A 1 352 ? 12.604 2.354 -35.195 1.00 91.19 352 TYR A C 1
ATOM 2801 O O . TYR A 1 352 ? 11.414 2.243 -35.524 1.00 91.19 352 TYR A O 1
ATOM 2809 N N . PRO A 1 353 ? 13.468 3.163 -35.830 1.00 89.00 353 PRO A N 1
ATOM 2810 C CA . PRO A 1 353 ? 13.156 3.759 -37.120 1.00 89.00 353 PRO A CA 1
ATOM 2811 C C . PRO A 1 353 ? 12.734 2.697 -38.142 1.00 89.00 353 PRO A C 1
ATOM 2813 O O . PRO A 1 353 ? 13.107 1.525 -38.045 1.00 89.00 353 PRO A O 1
ATOM 2816 N N . ALA A 1 354 ? 11.932 3.100 -39.128 1.00 85.62 354 ALA A N 1
ATOM 2817 C CA . ALA A 1 354 ? 11.496 2.186 -40.175 1.00 85.62 354 ALA A CA 1
ATOM 2818 C C . ALA A 1 354 ? 12.710 1.602 -40.919 1.00 85.62 354 ALA A C 1
ATOM 2820 O O . ALA A 1 354 ? 13.614 2.336 -41.313 1.00 85.62 354 ALA A O 1
ATOM 2821 N N . ASN A 1 355 ? 12.708 0.282 -41.130 1.00 84.25 355 ASN A N 1
ATOM 2822 C CA . ASN A 1 355 ? 13.757 -0.445 -41.855 1.00 84.25 355 ASN A CA 1
ATOM 2823 C C . ASN A 1 355 ? 15.172 -0.312 -41.254 1.00 84.25 355 ASN A C 1
ATOM 2825 O O . ASN A 1 355 ? 16.152 -0.338 -42.001 1.00 84.25 355 ASN A O 1
ATOM 2829 N N . LEU A 1 356 ? 15.280 -0.150 -39.932 1.00 90.56 356 LEU A N 1
ATOM 2830 C CA . LEU A 1 356 ? 16.549 -0.165 -39.206 1.00 90.56 356 LEU A CA 1
ATOM 2831 C C . LEU A 1 356 ? 16.410 -1.030 -37.947 1.00 90.56 356 LEU A C 1
ATOM 2833 O O . LEU A 1 356 ? 15.592 -0.719 -37.076 1.00 90.56 356 LEU A O 1
ATOM 2837 N N . ASP A 1 357 ? 17.182 -2.114 -37.848 1.00 89.12 357 ASP A N 1
ATOM 2838 C CA . ASP A 1 357 ? 17.247 -2.925 -36.631 1.00 89.12 357 ASP A CA 1
ATOM 2839 C C . ASP A 1 357 ? 18.444 -2.504 -35.773 1.00 89.12 357 ASP A C 1
ATOM 2841 O O . ASP A 1 357 ? 19.579 -2.459 -36.230 1.00 89.12 357 ASP A O 1
ATOM 2845 N N . LEU A 1 358 ? 18.178 -2.181 -34.508 1.00 90.38 358 LEU A N 1
ATOM 2846 C CA . LEU A 1 358 ? 19.191 -1.759 -33.536 1.00 90.38 358 LEU A CA 1
ATOM 2847 C C . LEU A 1 358 ? 19.177 -2.645 -32.285 1.00 90.38 358 LEU A C 1
ATOM 2849 O O . LEU A 1 358 ? 19.681 -2.244 -31.233 1.00 90.38 358 LEU A O 1
ATOM 2853 N N . SER A 1 359 ? 18.598 -3.845 -32.388 1.00 88.75 359 SER A N 1
ATOM 2854 C CA . SER A 1 359 ? 18.434 -4.795 -31.281 1.00 88.75 359 SER A CA 1
ATOM 2855 C C . SER A 1 359 ? 19.733 -5.181 -30.576 1.00 88.75 359 SER A C 1
ATOM 2857 O O . SER A 1 359 ? 19.713 -5.389 -29.362 1.00 88.75 359 SER A O 1
ATOM 2859 N N . SER A 1 360 ? 20.862 -5.173 -31.286 1.00 86.94 360 SER A N 1
ATOM 2860 C CA . SER A 1 360 ? 22.194 -5.439 -30.725 1.00 86.94 360 SER A CA 1
ATOM 2861 C C . SER A 1 360 ? 22.745 -4.320 -29.830 1.00 86.94 360 SER A C 1
ATOM 2863 O O . SER A 1 360 ? 23.649 -4.575 -29.039 1.00 86.94 360 SER A O 1
ATOM 2865 N N . TYR A 1 361 ? 22.217 -3.093 -29.929 1.00 87.00 361 TYR A N 1
ATOM 2866 C CA . TYR A 1 361 ? 22.758 -1.914 -29.231 1.00 87.00 361 TYR A CA 1
ATOM 2867 C C . TYR A 1 361 ? 21.770 -1.276 -28.263 1.00 87.00 361 TYR A C 1
ATOM 2869 O O . TYR A 1 361 ? 22.164 -0.776 -27.210 1.00 87.00 361 TYR A O 1
ATOM 2877 N N . ILE A 1 362 ? 20.483 -1.279 -28.603 1.00 89.75 362 ILE A N 1
ATOM 2878 C CA . ILE A 1 362 ? 19.436 -0.720 -27.756 1.00 89.75 362 ILE A CA 1
ATOM 2879 C C . ILE A 1 362 ? 18.186 -1.576 -27.829 1.00 89.75 362 ILE A C 1
ATOM 2881 O O . ILE A 1 362 ? 17.601 -1.803 -28.887 1.00 89.75 362 ILE A O 1
ATOM 2885 N N . ALA A 1 363 ? 17.745 -2.047 -26.670 1.00 92.12 363 ALA A N 1
ATOM 2886 C CA . ALA A 1 363 ? 16.637 -2.974 -26.598 1.00 92.12 363 ALA A CA 1
ATOM 2887 C C . ALA A 1 363 ? 15.277 -2.253 -26.611 1.00 92.12 363 ALA A C 1
ATOM 2889 O O . ALA A 1 363 ? 15.139 -1.102 -26.179 1.0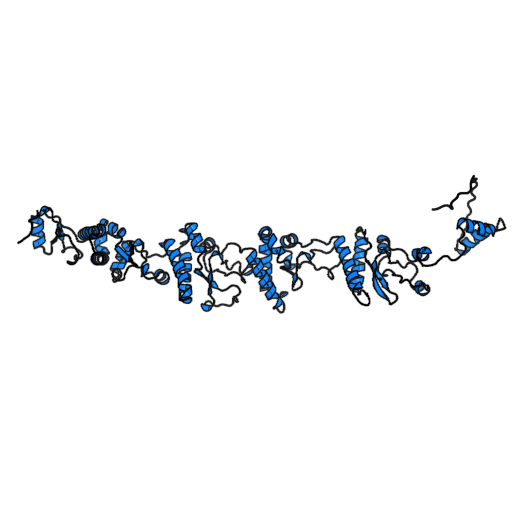0 92.12 363 ALA A O 1
ATOM 2890 N N . LYS A 1 364 ? 14.241 -2.946 -27.093 1.00 93.06 364 LYS A N 1
ATOM 2891 C CA . LYS A 1 364 ? 12.867 -2.435 -27.047 1.00 93.06 364 LYS A CA 1
ATOM 2892 C C . LYS A 1 364 ? 12.233 -2.640 -25.677 1.00 93.06 364 LYS A C 1
ATOM 2894 O O . LYS A 1 364 ? 12.519 -3.610 -24.978 1.00 93.06 364 LYS A O 1
ATOM 2899 N N . ALA A 1 365 ? 11.312 -1.755 -25.310 1.00 93.75 365 ALA A N 1
ATOM 2900 C CA . ALA A 1 365 ? 10.421 -2.014 -24.186 1.00 93.75 365 ALA A CA 1
ATOM 2901 C C . ALA A 1 365 ? 9.628 -3.318 -24.429 1.00 93.75 365 ALA A C 1
ATOM 2903 O O . ALA A 1 365 ? 9.065 -3.481 -25.515 1.00 93.75 365 ALA A O 1
ATOM 2904 N N . PRO A 1 366 ? 9.544 -4.239 -23.448 1.00 93.38 366 PRO A N 1
ATOM 2905 C CA . PRO A 1 366 ? 8.784 -5.471 -23.615 1.00 93.38 366 PRO A CA 1
ATOM 2906 C C . PRO A 1 366 ? 7.317 -5.191 -23.943 1.00 93.38 366 PRO A C 1
ATOM 2908 O O . PRO A 1 366 ? 6.661 -4.400 -23.259 1.00 93.38 366 PRO A O 1
ATOM 2911 N N . MET A 1 367 ? 6.789 -5.894 -24.951 1.00 92.56 367 MET A N 1
ATOM 2912 C CA . MET A 1 367 ? 5.401 -5.740 -25.411 1.00 92.56 367 MET A CA 1
ATOM 2913 C C . MET A 1 367 ? 4.382 -5.920 -24.271 1.00 92.56 367 MET A C 1
ATOM 2915 O O . MET A 1 367 ? 3.364 -5.232 -24.228 1.00 92.56 367 MET A O 1
ATOM 2919 N N . GLU A 1 368 ? 4.700 -6.799 -23.316 1.00 93.50 368 GLU A N 1
ATOM 2920 C CA . GLU A 1 368 ? 3.921 -7.095 -22.107 1.00 93.50 368 GLU A CA 1
ATOM 2921 C C . GLU A 1 368 ? 3.594 -5.841 -21.273 1.00 93.50 368 GLU A C 1
ATOM 2923 O O . GLU A 1 368 ? 2.483 -5.707 -20.762 1.00 93.50 368 GLU A O 1
ATOM 2928 N N . PHE A 1 369 ? 4.520 -4.881 -21.183 1.00 94.75 369 PHE A N 1
ATOM 2929 C CA . PHE A 1 369 ? 4.365 -3.694 -20.335 1.00 94.75 369 PHE A CA 1
ATOM 2930 C C . PHE A 1 369 ? 3.923 -2.438 -21.098 1.00 94.75 369 PHE A C 1
ATOM 2932 O O . PHE A 1 369 ? 3.762 -1.374 -20.494 1.00 94.75 369 PHE A O 1
ATOM 2939 N N . LEU A 1 370 ? 3.639 -2.542 -22.401 1.00 93.44 370 LEU A N 1
ATOM 2940 C CA . LEU A 1 370 ? 3.121 -1.427 -23.202 1.00 93.44 370 LEU A CA 1
ATOM 2941 C C . LEU A 1 370 ? 1.769 -0.849 -22.751 1.00 93.44 370 LEU A C 1
ATOM 2943 O O . LEU A 1 370 ? 1.573 0.353 -22.952 1.00 93.44 370 LEU A O 1
ATOM 2947 N N . PRO A 1 371 ? 0.854 -1.590 -22.086 1.00 96.69 371 PRO A N 1
ATOM 2948 C CA . PRO A 1 371 ? -0.317 -0.978 -21.450 1.00 96.69 371 PRO A CA 1
ATOM 2949 C C . PRO A 1 371 ? 0.039 0.128 -20.439 1.00 96.69 371 PRO A C 1
ATOM 2951 O O . PRO A 1 371 ? -0.789 0.989 -20.130 1.00 96.69 371 PRO A O 1
ATOM 2954 N N . PHE A 1 372 ? 1.283 0.142 -19.949 1.00 96.31 372 PHE A N 1
ATOM 2955 C CA . PHE A 1 372 ? 1.816 1.146 -19.032 1.00 96.31 372 PHE A CA 1
ATOM 2956 C C . PHE A 1 372 ? 2.637 2.242 -19.739 1.00 96.31 372 PHE A C 1
ATOM 2958 O O . PHE A 1 372 ? 3.458 2.910 -19.114 1.00 96.31 372 PHE A O 1
ATOM 2965 N N . LYS A 1 373 ? 2.428 2.466 -21.047 1.00 94.12 373 LYS A N 1
ATOM 2966 C CA . LYS A 1 373 ? 3.191 3.429 -21.866 1.00 94.12 373 LYS A CA 1
ATOM 2967 C C . LYS A 1 373 ? 3.283 4.831 -21.254 1.00 94.12 373 LYS A C 1
ATOM 2969 O O . LYS A 1 373 ? 4.349 5.436 -21.319 1.00 94.12 373 LYS A O 1
ATOM 2974 N N . LYS A 1 374 ? 2.213 5.342 -20.631 1.00 94.94 374 LYS A N 1
ATOM 2975 C CA . LYS A 1 374 ? 2.221 6.680 -20.013 1.00 94.94 374 LYS A CA 1
ATOM 2976 C C . LYS A 1 374 ? 3.228 6.745 -18.865 1.00 94.94 374 LYS A C 1
ATOM 2978 O O . LYS A 1 374 ? 3.978 7.715 -18.774 1.00 94.94 374 LYS A O 1
ATOM 2983 N N . LEU A 1 375 ? 3.270 5.708 -18.025 1.00 95.62 375 LEU A N 1
ATOM 2984 C CA . LEU A 1 375 ? 4.275 5.565 -16.971 1.00 95.62 375 LEU A CA 1
ATOM 2985 C C . LEU A 1 375 ? 5.682 5.512 -17.563 1.00 95.62 375 LEU A C 1
ATOM 2987 O O . LEU A 1 375 ? 6.536 6.303 -17.171 1.00 95.62 375 LEU A O 1
ATOM 2991 N N . LEU A 1 376 ? 5.900 4.626 -18.536 1.00 95.19 376 LEU A N 1
ATOM 2992 C CA . LEU A 1 376 ? 7.215 4.424 -19.142 1.00 95.19 376 LEU A CA 1
ATOM 2993 C C . LEU A 1 376 ? 7.766 5.723 -19.754 1.00 95.19 376 LEU A C 1
ATOM 2995 O O . LEU A 1 376 ? 8.903 6.095 -19.480 1.00 95.19 376 LEU A O 1
ATOM 2999 N N . GLN A 1 377 ? 6.948 6.448 -20.523 1.00 94.38 377 GLN A N 1
ATOM 3000 C CA . GLN A 1 377 ? 7.337 7.715 -21.154 1.00 94.38 377 GLN A CA 1
ATOM 3001 C C . GLN A 1 377 ? 7.599 8.825 -20.133 1.00 94.38 377 GLN A C 1
ATOM 3003 O O . GLN A 1 377 ? 8.568 9.564 -20.272 1.00 94.38 377 GLN A O 1
ATOM 3008 N N . THR A 1 378 ? 6.776 8.915 -19.081 1.00 93.81 378 THR A N 1
ATOM 3009 C CA . THR A 1 378 ? 6.957 9.915 -18.011 1.00 93.81 378 THR A CA 1
ATOM 3010 C C . THR A 1 378 ? 8.315 9.754 -17.327 1.00 93.81 378 THR A C 1
ATOM 3012 O O . THR A 1 378 ? 8.938 10.742 -16.953 1.00 93.81 378 THR A O 1
ATOM 3015 N N . PHE A 1 379 ? 8.800 8.515 -17.210 1.00 92.94 379 PHE A N 1
ATOM 3016 C CA . PHE A 1 379 ? 10.079 8.188 -16.579 1.00 92.94 379 PHE A CA 1
ATOM 3017 C C . PHE A 1 379 ? 11.214 7.905 -17.578 1.00 92.94 379 PHE A C 1
ATOM 3019 O O . PHE A 1 379 ? 12.218 7.289 -17.220 1.00 92.94 379 PHE A O 1
ATOM 3026 N N . GLY A 1 380 ? 11.093 8.413 -18.810 1.00 91.06 380 GLY A N 1
ATOM 3027 C CA . GLY A 1 380 ? 12.214 8.531 -19.744 1.00 91.06 380 GLY A CA 1
ATOM 3028 C C . GLY A 1 380 ? 12.285 7.494 -20.864 1.00 91.06 380 GLY A C 1
ATOM 3029 O O . GLY A 1 380 ? 13.284 7.483 -21.577 1.00 91.06 380 GLY A O 1
ATOM 3030 N N . LEU A 1 381 ? 11.258 6.659 -21.067 1.00 94.38 381 LEU A N 1
ATOM 3031 C CA . LEU A 1 381 ? 11.189 5.806 -22.258 1.00 94.38 381 LEU A CA 1
ATOM 3032 C C . LEU A 1 381 ? 11.016 6.662 -23.519 1.00 94.38 381 LEU A C 1
ATOM 3034 O O . LEU A 1 381 ? 9.990 7.328 -23.700 1.00 94.38 381 LEU A O 1
ATOM 3038 N N . ARG A 1 382 ? 11.991 6.579 -24.425 1.00 92.69 382 ARG A N 1
ATOM 3039 C CA . ARG A 1 382 ? 11.958 7.261 -25.724 1.00 92.69 382 ARG A CA 1
ATOM 3040 C C . ARG A 1 382 ? 11.009 6.553 -26.690 1.00 92.69 382 ARG A C 1
ATOM 3042 O O . ARG A 1 382 ? 10.967 5.326 -26.758 1.00 92.69 382 ARG A O 1
ATOM 3049 N N . THR A 1 383 ? 10.242 7.319 -27.467 1.00 90.75 383 THR A N 1
ATOM 3050 C CA . THR A 1 383 ? 9.338 6.764 -28.494 1.00 90.75 383 THR A CA 1
ATOM 3051 C C . THR A 1 383 ? 10.083 6.225 -29.706 1.00 90.75 383 THR A C 1
ATOM 3053 O O . THR A 1 383 ? 9.696 5.201 -30.260 1.00 90.75 383 THR A O 1
ATOM 3056 N N . SER A 1 384 ? 11.126 6.938 -30.105 1.00 88.69 384 SER A N 1
ATOM 3057 C CA . SER A 1 384 ? 12.055 6.612 -31.179 1.00 88.69 384 SER A CA 1
ATOM 3058 C C . SER A 1 384 ? 13.392 7.252 -30.824 1.00 88.69 384 SER A C 1
ATOM 3060 O O . SER A 1 384 ? 13.435 8.174 -30.004 1.00 88.69 384 SER A O 1
ATOM 3062 N N . LEU A 1 385 ? 14.464 6.767 -31.434 1.00 89.38 385 LEU A N 1
ATOM 3063 C CA . LEU A 1 385 ? 15.770 7.413 -31.369 1.00 89.38 385 LEU A CA 1
ATOM 3064 C C . LEU A 1 385 ? 15.773 8.660 -32.250 1.00 89.38 385 LEU A C 1
ATOM 3066 O O . LEU A 1 385 ? 15.085 8.690 -33.274 1.00 89.38 385 LEU A O 1
ATOM 3070 N N . THR A 1 386 ? 16.531 9.670 -31.830 1.00 89.69 386 THR A N 1
ATOM 3071 C CA . THR A 1 386 ? 16.860 10.813 -32.685 1.00 89.69 386 THR A CA 1
ATOM 3072 C C . THR A 1 386 ? 18.033 10.460 -33.602 1.00 89.69 386 THR A C 1
ATOM 3074 O O . THR A 1 386 ? 18.719 9.456 -33.388 1.00 89.69 386 THR A O 1
ATOM 3077 N N . ASN A 1 387 ? 18.293 11.288 -34.612 1.00 89.00 387 ASN A N 1
ATOM 3078 C CA . ASN A 1 387 ? 19.435 11.093 -35.507 1.00 89.00 387 ASN A CA 1
ATOM 3079 C C . ASN A 1 387 ? 20.758 11.105 -34.739 1.00 89.00 387 ASN A C 1
ATOM 3081 O O . ASN A 1 387 ? 21.619 10.262 -34.972 1.00 89.00 387 ASN A O 1
ATOM 3085 N N . GLU A 1 388 ? 20.889 12.005 -33.765 1.00 89.75 388 GLU A N 1
ATOM 3086 C CA . GLU A 1 388 ? 22.077 12.126 -32.921 1.00 89.75 388 GLU A CA 1
ATOM 3087 C C . GLU A 1 388 ? 22.279 10.879 -32.057 1.00 89.75 388 GLU A C 1
ATOM 3089 O O . GLU A 1 388 ? 23.412 10.472 -31.818 1.00 89.75 388 GLU A O 1
ATOM 3094 N N . ASP A 1 389 ? 21.196 10.252 -31.584 1.00 89.88 389 ASP A N 1
ATOM 3095 C CA . ASP A 1 389 ? 21.276 8.988 -30.848 1.00 89.88 389 ASP A CA 1
ATOM 3096 C C . ASP A 1 389 ? 21.776 7.846 -31.747 1.00 89.88 389 ASP A C 1
ATOM 3098 O O . ASP A 1 389 ? 22.599 7.046 -31.308 1.00 89.88 389 ASP A O 1
ATOM 3102 N N . ILE A 1 390 ? 21.319 7.783 -33.002 1.00 91.81 390 ILE A N 1
ATOM 3103 C CA . ILE A 1 390 ? 21.729 6.759 -33.978 1.00 91.81 390 ILE A CA 1
ATOM 3104 C C . ILE A 1 390 ? 23.194 6.951 -34.391 1.00 91.81 390 ILE A C 1
ATOM 3106 O O . ILE A 1 390 ? 23.967 5.995 -34.388 1.00 91.81 390 ILE A O 1
ATOM 3110 N N . VAL A 1 391 ? 23.611 8.188 -34.671 1.00 92.25 391 VAL A N 1
ATOM 3111 C CA . VAL A 1 391 ? 25.017 8.515 -34.967 1.00 92.25 391 VAL A CA 1
ATOM 3112 C C . VAL A 1 391 ? 25.914 8.202 -33.764 1.00 92.25 391 VAL A C 1
ATOM 3114 O O . VAL A 1 391 ? 27.012 7.672 -33.924 1.00 92.25 391 VAL A O 1
ATOM 3117 N N . ARG A 1 392 ? 25.436 8.421 -32.532 1.00 92.31 392 ARG A N 1
ATOM 3118 C CA . ARG A 1 392 ? 26.175 8.036 -31.319 1.00 92.31 392 ARG A CA 1
ATOM 3119 C C . ARG A 1 392 ? 26.379 6.524 -31.202 1.00 92.31 392 ARG A C 1
ATOM 3121 O O . ARG A 1 392 ? 27.408 6.109 -30.674 1.00 92.31 392 ARG A O 1
ATOM 3128 N N . ILE A 1 393 ? 25.448 5.705 -31.703 1.00 93.00 393 ILE A N 1
ATOM 3129 C CA . ILE A 1 393 ? 25.640 4.248 -31.783 1.00 93.00 393 ILE A CA 1
ATOM 3130 C C . ILE A 1 393 ? 26.819 3.930 -32.710 1.00 93.00 393 ILE A C 1
ATOM 3132 O O . ILE A 1 393 ? 27.692 3.176 -32.294 1.00 93.00 393 ILE A O 1
ATOM 3136 N N . LEU A 1 394 ? 26.920 4.555 -33.893 1.00 93.75 394 LEU A N 1
ATOM 3137 C CA . LEU A 1 394 ? 28.074 4.368 -34.792 1.00 93.75 394 LEU A CA 1
ATOM 3138 C C . LEU A 1 394 ? 29.408 4.703 -34.111 1.00 93.75 394 LEU A C 1
ATOM 3140 O O . LEU A 1 394 ? 30.349 3.913 -34.172 1.00 93.75 394 LEU A O 1
ATOM 3144 N N . HIS A 1 395 ? 29.486 5.836 -33.410 1.00 94.19 395 HIS A N 1
ATOM 3145 C CA . HIS A 1 395 ? 30.690 6.196 -32.652 1.00 94.19 395 HIS A CA 1
ATOM 3146 C C . HIS A 1 395 ? 30.985 5.217 -31.511 1.00 94.19 395 HIS A C 1
ATOM 3148 O O . HIS A 1 395 ? 32.145 4.903 -31.259 1.00 94.19 395 HIS A O 1
ATOM 3154 N N . SER A 1 396 ? 29.956 4.692 -30.839 1.00 93.44 396 SER A N 1
ATOM 3155 C CA . SER A 1 396 ? 30.144 3.658 -29.819 1.00 93.44 396 SER A CA 1
ATOM 3156 C C . SER A 1 396 ? 30.679 2.354 -30.414 1.00 93.44 396 SER A C 1
ATOM 3158 O O . SER A 1 396 ? 31.474 1.690 -29.756 1.00 93.44 396 SER A O 1
ATOM 3160 N N . ILE A 1 397 ? 30.263 1.984 -31.631 1.00 93.81 397 ILE A N 1
ATOM 3161 C CA . ILE A 1 397 ? 30.799 0.817 -32.345 1.00 93.81 397 ILE A CA 1
ATOM 3162 C C . ILE A 1 397 ? 32.283 1.022 -32.621 1.00 93.81 397 ILE A C 1
ATOM 3164 O O . ILE A 1 397 ? 33.081 0.165 -32.254 1.00 93.81 397 ILE A O 1
ATOM 3168 N N . GLN A 1 398 ? 32.651 2.163 -33.209 1.00 94.44 398 GLN A N 1
ATOM 3169 C CA . GLN A 1 398 ? 34.048 2.492 -33.486 1.00 94.44 398 GLN A CA 1
ATOM 3170 C C . GLN A 1 398 ? 34.900 2.424 -32.214 1.00 94.44 398 GLN A C 1
ATOM 3172 O O . GLN A 1 398 ? 35.895 1.710 -32.187 1.00 94.44 398 GLN A O 1
ATOM 3177 N N . LEU A 1 399 ? 34.459 3.069 -31.131 1.00 94.19 399 LEU A N 1
ATOM 3178 C CA . LEU A 1 399 ? 35.186 3.068 -29.862 1.00 94.19 399 LEU A CA 1
ATOM 3179 C C . LEU A 1 399 ? 35.386 1.645 -29.308 1.00 94.19 399 LEU A C 1
ATOM 3181 O O . LEU A 1 399 ? 36.489 1.291 -28.901 1.00 94.19 399 LEU A O 1
ATOM 3185 N N . ASN A 1 400 ? 34.353 0.797 -29.362 1.00 92.44 400 ASN A N 1
ATOM 3186 C CA . ASN A 1 400 ? 34.448 -0.602 -28.932 1.00 92.44 400 ASN A CA 1
ATOM 3187 C C . ASN A 1 400 ? 35.400 -1.441 -29.803 1.00 92.44 400 ASN A C 1
ATOM 3189 O O . ASN A 1 400 ? 35.946 -2.441 -29.328 1.00 92.44 400 ASN A O 1
ATOM 3193 N N . VAL A 1 401 ? 35.541 -1.095 -31.085 1.00 93.06 401 VAL A N 1
ATOM 3194 C CA . VAL A 1 401 ? 36.473 -1.743 -32.017 1.00 93.06 401 VAL A CA 1
ATOM 3195 C C . VAL A 1 401 ? 37.902 -1.278 -31.744 1.00 93.06 401 VAL A C 1
ATOM 3197 O O . VAL A 1 401 ? 38.790 -2.121 -31.630 1.00 93.06 401 VAL A O 1
ATOM 3200 N N . ASP A 1 402 ? 38.110 0.023 -31.551 1.00 91.94 402 ASP A N 1
ATOM 3201 C CA . ASP A 1 402 ? 39.420 0.637 -31.297 1.00 91.94 402 ASP A CA 1
ATOM 3202 C C . ASP A 1 402 ? 40.053 0.174 -29.975 1.00 91.94 402 ASP A C 1
ATOM 3204 O O . ASP A 1 402 ? 41.277 0.079 -29.861 1.00 91.94 402 ASP A O 1
ATOM 3208 N N . GLU A 1 403 ? 39.240 -0.172 -28.972 1.00 92.81 403 GLU A N 1
ATOM 3209 C CA . GLU A 1 403 ? 39.720 -0.742 -27.705 1.00 92.81 403 GLU A CA 1
ATOM 3210 C C . GLU A 1 403 ? 40.330 -2.153 -27.860 1.00 92.81 403 GLU A C 1
ATOM 3212 O O . GLU A 1 403 ? 41.055 -2.625 -26.973 1.00 92.81 403 GLU A O 1
ATOM 3217 N N . ARG A 1 404 ? 40.074 -2.848 -28.978 1.00 92.75 404 ARG A N 1
ATOM 3218 C CA . ARG A 1 404 ? 40.577 -4.209 -29.229 1.00 92.75 404 ARG A CA 1
ATOM 3219 C C . ARG A 1 404 ? 41.994 -4.187 -29.792 1.00 92.75 404 ARG A C 1
ATOM 3221 O O . ARG A 1 404 ? 42.418 -3.268 -30.484 1.00 92.75 404 ARG A O 1
ATOM 3228 N N . LYS A 1 405 ? 42.747 -5.260 -29.529 1.00 89.50 405 LYS A N 1
ATOM 3229 C CA . LYS A 1 405 ? 44.088 -5.479 -30.094 1.00 89.50 405 LYS A CA 1
ATOM 3230 C C . LYS A 1 405 ? 44.131 -6.833 -30.814 1.00 89.50 405 LYS A C 1
ATOM 3232 O O . LYS A 1 405 ? 44.225 -7.848 -30.122 1.00 89.50 405 LYS A O 1
ATOM 3237 N N . PRO A 1 406 ? 44.087 -6.880 -32.162 1.00 86.31 406 PRO A N 1
ATOM 3238 C CA . PRO A 1 406 ? 44.004 -5.752 -33.110 1.00 86.31 406 PRO A CA 1
ATOM 3239 C C . PRO A 1 406 ? 42.603 -5.093 -33.172 1.00 86.31 406 PRO A C 1
ATOM 3241 O O . PRO A 1 406 ? 41.631 -5.749 -32.785 1.00 86.31 406 PRO A O 1
ATOM 3244 N N . PRO A 1 407 ? 42.482 -3.840 -33.669 1.00 89.25 407 PRO A N 1
ATOM 3245 C CA . PRO A 1 407 ? 41.216 -3.104 -33.762 1.00 89.25 407 PRO A CA 1
ATOM 3246 C C . PRO A 1 407 ? 40.377 -3.612 -34.941 1.00 89.25 407 PRO A C 1
ATOM 3248 O O . PRO A 1 407 ? 40.331 -3.016 -36.015 1.00 89.25 407 PRO A O 1
ATOM 3251 N N . VAL A 1 408 ? 39.779 -4.789 -34.758 1.00 92.69 408 VAL A N 1
ATOM 3252 C CA . VAL A 1 408 ? 39.005 -5.491 -35.786 1.00 92.69 408 VAL A CA 1
ATOM 3253 C C . VAL A 1 408 ? 37.529 -5.530 -35.396 1.00 92.69 408 VAL A C 1
ATOM 3255 O O . VAL A 1 408 ? 37.158 -5.964 -34.296 1.00 92.69 408 VAL A O 1
ATOM 3258 N N . ALA A 1 409 ? 36.688 -5.079 -36.323 1.00 92.94 409 ALA A N 1
ATOM 3259 C CA . ALA A 1 409 ? 35.240 -5.141 -36.240 1.00 92.94 409 ALA A CA 1
ATOM 3260 C C . ALA A 1 409 ? 34.732 -6.551 -36.565 1.00 92.94 409 ALA A C 1
ATOM 3262 O O . ALA A 1 409 ? 35.234 -7.237 -37.460 1.00 92.94 409 ALA A O 1
ATOM 3263 N N . SER A 1 410 ? 33.713 -6.987 -35.832 1.00 92.94 410 SER A N 1
ATOM 3264 C CA . SER A 1 410 ? 32.986 -8.223 -36.122 1.00 92.94 410 SER A CA 1
ATOM 3265 C C . SER A 1 410 ? 32.036 -8.045 -37.311 1.00 92.94 410 SER A C 1
ATOM 3267 O O . SER A 1 410 ? 31.656 -6.928 -37.661 1.00 92.94 410 SER A O 1
ATOM 3269 N N . SER A 1 411 ? 31.599 -9.155 -37.914 1.00 91.00 411 SER A N 1
ATOM 3270 C CA . SER A 1 411 ? 30.640 -9.114 -39.029 1.00 91.00 411 SER A CA 1
ATOM 3271 C C . SER A 1 411 ? 29.329 -8.410 -38.655 1.00 91.00 411 SER A C 1
ATOM 3273 O O . SER A 1 411 ? 28.785 -7.678 -39.476 1.00 91.00 411 SER A O 1
ATOM 3275 N N . ASP A 1 412 ? 28.842 -8.579 -37.424 1.00 90.44 412 ASP A N 1
ATOM 3276 C CA . ASP A 1 412 ? 27.589 -7.958 -36.977 1.00 90.44 412 ASP A CA 1
ATOM 3277 C C . ASP A 1 412 ? 27.738 -6.441 -36.786 1.00 90.44 412 ASP A C 1
ATOM 3279 O O . ASP A 1 412 ? 26.848 -5.682 -37.164 1.00 90.44 412 ASP A O 1
ATOM 3283 N N . GLU A 1 413 ? 28.887 -5.980 -36.283 1.00 93.50 413 GLU A N 1
ATOM 3284 C CA . GLU A 1 413 ? 29.193 -4.547 -36.158 1.00 93.50 413 GLU A CA 1
ATOM 3285 C C . GLU A 1 413 ? 29.291 -3.862 -37.519 1.00 93.50 413 GLU A C 1
ATOM 3287 O O . GLU A 1 413 ? 28.764 -2.762 -37.699 1.00 93.50 413 GLU A O 1
ATOM 3292 N N . VAL A 1 414 ? 29.927 -4.524 -38.489 1.00 93.00 414 VAL A N 1
ATOM 3293 C CA . VAL A 1 414 ? 30.008 -4.039 -39.871 1.00 93.00 414 VAL A CA 1
ATOM 3294 C C . VAL A 1 414 ? 28.610 -3.951 -40.482 1.00 93.00 414 VAL A C 1
ATOM 3296 O O . VAL A 1 414 ? 28.239 -2.890 -40.983 1.00 93.00 414 VAL A O 1
ATOM 3299 N N . LYS A 1 415 ? 27.799 -5.011 -40.370 1.00 92.94 415 LYS A N 1
ATOM 3300 C CA . LYS A 1 415 ? 26.422 -5.040 -40.891 1.00 92.94 415 LYS A CA 1
ATOM 3301 C C . LYS A 1 415 ? 25.559 -3.923 -40.318 1.00 92.94 415 LYS A C 1
ATOM 3303 O O . LYS A 1 415 ? 24.962 -3.175 -41.087 1.00 92.94 415 LYS A O 1
ATOM 3308 N N . VAL A 1 416 ? 25.524 -3.762 -38.992 1.00 93.62 416 VAL A N 1
ATOM 3309 C CA . VAL A 1 416 ? 24.711 -2.704 -38.368 1.00 93.62 416 VAL A CA 1
ATOM 3310 C C . VAL A 1 416 ? 25.213 -1.319 -38.774 1.00 93.62 416 VAL A C 1
ATOM 3312 O O . VAL A 1 416 ? 24.405 -0.436 -39.053 1.00 93.62 416 VAL A O 1
ATOM 3315 N N . SER A 1 417 ? 26.530 -1.127 -38.890 1.00 95.12 417 SER A N 1
ATOM 3316 C CA . SER A 1 417 ? 27.087 0.144 -39.368 1.00 95.12 417 SER A CA 1
ATOM 3317 C C . SER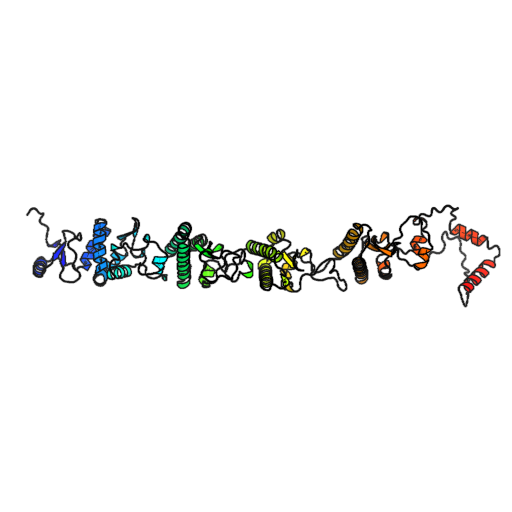 A 1 417 ? 26.622 0.459 -40.791 1.00 95.12 417 SER A C 1
ATOM 3319 O O . SER A 1 417 ? 26.136 1.558 -41.049 1.00 95.12 417 SER A O 1
ATOM 3321 N N . ILE A 1 418 ? 26.683 -0.515 -41.703 1.00 94.12 418 ILE A N 1
ATOM 3322 C CA . ILE A 1 418 ? 26.197 -0.372 -43.084 1.00 94.12 418 ILE A CA 1
ATOM 3323 C C . ILE A 1 418 ? 24.693 -0.075 -43.111 1.00 94.12 418 ILE A C 1
ATOM 3325 O O . ILE A 1 418 ? 24.253 0.810 -43.847 1.00 94.12 418 ILE A O 1
ATOM 3329 N N . GLU A 1 419 ? 23.893 -0.775 -42.305 1.00 94.62 419 GLU A N 1
ATOM 3330 C CA . GLU A 1 419 ? 22.450 -0.537 -42.210 1.00 94.62 419 GLU A CA 1
ATOM 3331 C C . GLU A 1 419 ? 22.123 0.878 -41.726 1.00 94.62 419 GLU A C 1
ATOM 3333 O O . GLU A 1 419 ? 21.250 1.523 -42.314 1.00 94.62 419 GLU A O 1
ATOM 3338 N N . ILE A 1 420 ? 22.844 1.385 -40.719 1.00 95.06 420 ILE A N 1
ATOM 3339 C CA . ILE A 1 420 ? 22.689 2.760 -40.231 1.00 95.06 420 ILE A CA 1
ATOM 3340 C C . ILE A 1 420 ? 23.043 3.764 -41.335 1.00 95.06 420 ILE A C 1
ATOM 3342 O O . ILE A 1 420 ? 22.252 4.668 -41.603 1.00 95.06 420 ILE A O 1
ATOM 3346 N N . LEU A 1 421 ? 24.189 3.608 -42.006 1.00 95.06 421 LEU A N 1
ATOM 3347 C CA . LEU A 1 421 ? 24.622 4.523 -43.074 1.00 95.06 421 LEU A CA 1
ATOM 3348 C C . LEU A 1 421 ? 23.631 4.534 -44.247 1.00 95.06 421 LEU A C 1
ATOM 3350 O O . LEU A 1 421 ? 23.253 5.595 -44.749 1.00 95.06 421 LEU A O 1
ATOM 3354 N N . ASN A 1 422 ? 23.140 3.359 -44.642 1.00 94.12 422 ASN A N 1
ATOM 3355 C CA . ASN A 1 422 ? 22.112 3.234 -45.669 1.00 94.12 422 ASN A CA 1
ATOM 3356 C C . ASN A 1 422 ? 20.779 3.845 -45.227 1.00 94.12 422 ASN A C 1
ATOM 3358 O O . ASN A 1 422 ? 20.082 4.448 -46.042 1.00 94.12 422 ASN A O 1
ATOM 3362 N N . TRP A 1 423 ? 20.409 3.708 -43.954 1.00 94.62 423 TRP A N 1
ATOM 3363 C CA . TRP A 1 423 ? 19.218 4.348 -43.407 1.00 94.62 423 TRP A CA 1
ATOM 3364 C C . TRP A 1 423 ? 19.332 5.879 -43.442 1.00 94.62 423 TRP A C 1
ATOM 3366 O O . TRP A 1 423 ? 18.406 6.527 -43.931 1.00 94.62 423 TRP A O 1
ATOM 3376 N N . LEU A 1 424 ? 20.479 6.448 -43.044 1.00 93.38 424 LEU A N 1
ATOM 3377 C CA . LEU A 1 424 ? 20.744 7.892 -43.130 1.00 93.38 424 LEU A CA 1
ATOM 3378 C C . LEU A 1 424 ? 20.564 8.411 -44.564 1.00 93.38 424 LEU A C 1
ATOM 3380 O O . LEU A 1 424 ? 19.915 9.437 -44.777 1.00 93.38 424 LEU A O 1
ATOM 3384 N N . TRP A 1 425 ? 21.072 7.669 -45.553 1.00 93.31 425 TRP A N 1
ATOM 3385 C CA . TRP A 1 425 ? 20.917 8.006 -46.968 1.00 93.31 425 TRP A CA 1
ATOM 3386 C C . TRP A 1 425 ? 19.474 7.891 -47.480 1.00 93.31 425 TRP A C 1
ATOM 3388 O O . TRP A 1 425 ? 19.015 8.777 -48.215 1.00 93.31 425 TRP A O 1
ATOM 3398 N N . ARG A 1 426 ? 18.758 6.811 -47.136 1.00 92.81 426 ARG A N 1
ATOM 3399 C CA . ARG A 1 426 ? 17.370 6.578 -47.582 1.00 92.81 426 ARG A CA 1
ATOM 3400 C C . ARG A 1 426 ? 16.424 7.642 -47.045 1.00 92.81 426 ARG A C 1
ATOM 3402 O O . ARG A 1 426 ? 15.625 8.181 -47.803 1.00 92.81 426 ARG A O 1
ATOM 3409 N N . GLU A 1 427 ? 16.567 7.969 -45.766 1.00 91.56 427 GLU A N 1
ATOM 3410 C CA . GLU A 1 427 ? 15.727 8.950 -45.082 1.00 91.56 427 GLU A CA 1
ATOM 3411 C C . GLU A 1 427 ? 16.242 10.392 -45.241 1.00 91.56 427 GLU A C 1
ATOM 3413 O O . GLU A 1 427 ? 15.639 11.306 -44.688 1.00 91.56 427 GLU A O 1
ATOM 3418 N N . LYS A 1 428 ? 17.339 10.611 -45.985 1.00 89.62 428 LYS A N 1
ATOM 3419 C CA . LYS A 1 428 ? 17.947 11.931 -46.252 1.00 89.62 428 LYS A CA 1
ATOM 3420 C C . LYS A 1 428 ? 18.233 12.737 -44.979 1.00 89.62 428 LYS A C 1
ATOM 3422 O O . LYS A 1 428 ? 17.962 13.933 -44.923 1.00 89.62 428 LYS A O 1
ATOM 3427 N N . GLN A 1 429 ? 18.772 12.073 -43.959 1.00 89.69 429 GLN A N 1
ATOM 3428 C CA . GLN A 1 429 ? 19.097 12.712 -42.683 1.00 89.69 429 GLN A CA 1
ATOM 3429 C C . GLN A 1 429 ? 20.355 13.580 -42.802 1.00 89.69 429 GLN A C 1
ATOM 3431 O O . GLN A 1 429 ? 21.312 13.197 -43.465 1.00 89.69 429 GLN A O 1
ATOM 3436 N N . GLU A 1 430 ? 20.388 14.743 -42.154 1.00 85.81 430 GLU A N 1
ATOM 3437 C CA . GLU A 1 430 ? 21.585 15.591 -42.170 1.00 85.81 430 GLU A CA 1
ATOM 3438 C C . GLU A 1 430 ? 22.739 14.936 -41.397 1.00 85.81 430 GLU A C 1
ATOM 3440 O O . GLU A 1 430 ? 22.578 14.513 -40.251 1.00 85.81 430 GLU A O 1
ATOM 3445 N N . VAL A 1 431 ? 23.916 14.870 -42.026 1.00 84.06 431 VAL A N 1
ATOM 3446 C CA . VAL A 1 431 ? 25.152 14.340 -41.434 1.00 84.06 431 VAL A CA 1
ATOM 3447 C C . VAL A 1 431 ? 26.209 15.441 -41.465 1.00 84.06 431 VAL A C 1
ATOM 3449 O O . VAL A 1 431 ? 26.899 15.633 -42.465 1.00 84.06 431 VAL A O 1
ATOM 3452 N N . ASN A 1 432 ? 26.320 16.184 -40.365 1.00 76.94 432 ASN A N 1
ATOM 3453 C CA . ASN A 1 432 ? 27.266 17.301 -40.249 1.00 76.94 432 ASN A CA 1
ATOM 3454 C C . ASN A 1 432 ? 28.625 16.876 -39.667 1.00 76.94 432 ASN A C 1
ATOM 3456 O O . ASN A 1 432 ? 29.627 17.544 -39.906 1.00 76.94 432 ASN A O 1
ATOM 3460 N N . ASP A 1 433 ? 28.672 15.741 -38.968 1.00 82.88 433 ASP A N 1
ATOM 3461 C CA . ASP A 1 433 ? 29.871 15.251 -38.287 1.00 82.88 433 ASP A CA 1
ATOM 3462 C C . ASP A 1 433 ? 30.734 14.341 -39.184 1.00 82.88 433 ASP A C 1
ATOM 3464 O O . ASP A 1 433 ? 30.300 13.820 -40.223 1.00 82.88 433 ASP A O 1
ATOM 3468 N N . ASP A 1 434 ? 31.991 14.147 -38.785 1.00 90.81 434 ASP A N 1
ATOM 3469 C CA . ASP A 1 434 ? 32.906 13.179 -39.397 1.00 90.81 434 ASP A CA 1
ATOM 3470 C C . ASP A 1 434 ? 32.616 11.772 -38.852 1.00 90.81 434 ASP A C 1
ATOM 3472 O O . ASP A 1 434 ? 33.298 11.255 -37.965 1.00 90.81 434 ASP A O 1
ATOM 3476 N N . ILE A 1 435 ? 31.506 11.199 -39.320 1.00 93.88 435 ILE A N 1
ATOM 3477 C CA . ILE A 1 435 ? 30.975 9.944 -38.788 1.00 93.88 435 ILE A CA 1
ATOM 3478 C C . ILE A 1 435 ? 31.854 8.734 -39.148 1.00 93.88 435 ILE A C 1
ATOM 3480 O O . ILE A 1 435 ? 32.511 8.745 -40.193 1.00 93.88 435 ILE A O 1
ATOM 3484 N N . PRO A 1 436 ? 31.835 7.659 -38.341 1.00 95.44 436 PRO A N 1
ATOM 3485 C CA . PRO A 1 436 ? 32.594 6.450 -38.622 1.00 95.44 436 PRO A CA 1
ATOM 3486 C C . PRO A 1 436 ? 31.959 5.660 -39.766 1.00 95.44 436 PRO A C 1
ATOM 3488 O O . PRO A 1 436 ? 30.742 5.457 -39.796 1.00 95.44 436 PRO A O 1
ATOM 3491 N N . VAL A 1 437 ? 32.791 5.161 -40.675 1.00 95.38 437 VAL A N 1
ATOM 3492 C CA . VAL A 1 437 ? 32.398 4.292 -41.784 1.00 95.38 437 VAL A CA 1
ATOM 3493 C C . VAL A 1 437 ? 33.250 3.022 -41.782 1.00 95.38 437 VAL A C 1
ATOM 3495 O O . VAL A 1 437 ? 34.437 3.083 -41.454 1.00 95.38 437 VAL A O 1
ATOM 3498 N N . PRO A 1 438 ? 32.673 1.855 -42.111 1.00 95.50 438 PRO A N 1
ATOM 3499 C CA . PRO A 1 438 ? 33.414 0.606 -42.142 1.00 95.50 438 PRO A CA 1
ATOM 3500 C C . PRO A 1 438 ? 34.352 0.566 -43.352 1.00 95.50 438 PRO A C 1
ATOM 3502 O O . PRO A 1 438 ? 33.950 0.855 -44.482 1.00 95.50 438 PRO A O 1
ATOM 3505 N N . VAL A 1 439 ? 35.598 0.174 -43.109 1.00 92.31 439 VAL A N 1
ATOM 3506 C CA . VAL A 1 439 ? 36.679 0.117 -44.095 1.00 92.31 439 VAL A CA 1
ATOM 3507 C C . VAL A 1 439 ? 37.415 -1.219 -44.035 1.00 92.31 439 VAL A C 1
ATOM 3509 O O . VAL A 1 439 ? 37.415 -1.907 -43.011 1.00 92.31 439 VAL A O 1
ATOM 3512 N N . ILE A 1 440 ? 38.040 -1.588 -45.149 1.00 88.56 440 ILE A N 1
ATOM 3513 C CA . ILE A 1 440 ? 38.779 -2.835 -45.342 1.00 88.56 440 ILE A CA 1
ATOM 3514 C C . ILE A 1 440 ? 40.266 -2.588 -45.072 1.00 88.56 440 ILE A C 1
ATOM 3516 O O . ILE A 1 440 ? 40.879 -1.699 -45.663 1.00 88.56 440 ILE A O 1
ATOM 3520 N N . LEU A 1 441 ? 40.856 -3.399 -44.196 1.00 82.69 441 LEU A N 1
ATOM 3521 C CA . LEU A 1 441 ? 42.290 -3.419 -43.916 1.00 82.69 441 LEU A CA 1
ATOM 3522 C C . LEU A 1 441 ? 43.032 -4.317 -44.920 1.00 82.69 441 LEU A C 1
ATOM 3524 O O . LEU A 1 441 ? 42.466 -5.249 -45.490 1.00 82.69 441 LEU A O 1
ATOM 3528 N N . LYS A 1 442 ? 44.349 -4.116 -45.072 1.00 72.19 442 LYS A N 1
ATOM 3529 C CA . LYS A 1 442 ? 45.211 -4.897 -45.994 1.00 72.19 442 LYS A CA 1
ATOM 3530 C C . LYS A 1 442 ? 45.175 -6.418 -45.766 1.00 72.19 442 LYS A C 1
ATOM 3532 O O . LYS A 1 442 ? 45.512 -7.182 -46.662 1.00 72.19 442 LYS A O 1
ATOM 3537 N N . ASN A 1 443 ? 44.793 -6.861 -44.570 1.00 72.69 443 ASN A N 1
ATOM 3538 C CA . ASN A 1 443 ? 44.667 -8.272 -44.196 1.00 72.69 443 ASN A CA 1
ATOM 3539 C C . ASN A 1 443 ? 43.253 -8.851 -44.424 1.00 72.69 443 ASN A C 1
ATOM 3541 O O . ASN A 1 443 ? 43.004 -9.981 -44.011 1.00 72.69 443 ASN A O 1
ATOM 3545 N N . GLY A 1 444 ? 42.338 -8.097 -45.045 1.00 76.75 444 GLY A N 1
ATOM 3546 C CA . GLY A 1 444 ? 40.952 -8.504 -45.301 1.00 76.75 444 GLY A CA 1
ATOM 3547 C C . GLY A 1 444 ? 40.020 -8.394 -44.089 1.00 76.75 444 GLY A C 1
ATOM 3548 O O . GLY A 1 444 ? 38.849 -8.744 -44.195 1.00 76.75 444 GLY A O 1
ATOM 3549 N N . HIS A 1 445 ? 40.514 -7.920 -42.941 1.00 86.81 445 HIS A N 1
ATOM 3550 C CA . HIS A 1 445 ? 39.673 -7.599 -41.791 1.00 86.81 445 HIS A CA 1
ATOM 3551 C C . HIS A 1 445 ? 39.043 -6.212 -41.936 1.00 86.81 445 HIS A C 1
ATOM 3553 O O . HIS A 1 445 ? 39.525 -5.375 -42.696 1.00 86.81 445 HIS A O 1
ATOM 3559 N N . PHE A 1 446 ? 37.992 -5.953 -41.164 1.00 91.62 446 PHE A N 1
ATOM 3560 C CA . PHE A 1 446 ? 37.280 -4.681 -41.192 1.00 91.62 446 PHE A CA 1
ATOM 3561 C C . PHE A 1 446 ? 37.540 -3.868 -39.929 1.00 91.62 446 PHE A C 1
ATOM 3563 O O . PHE A 1 446 ? 37.725 -4.428 -38.848 1.00 91.62 446 PHE A O 1
ATOM 3570 N N . THR A 1 447 ? 37.518 -2.548 -40.063 1.00 93.88 447 THR A N 1
ATOM 3571 C CA . THR A 1 447 ? 37.501 -1.597 -38.944 1.00 93.88 447 THR A CA 1
ATOM 3572 C C . THR A 1 447 ? 36.607 -0.406 -39.290 1.00 93.88 447 THR A C 1
ATOM 3574 O O . THR A 1 447 ? 36.043 -0.372 -40.383 1.00 93.88 447 THR A O 1
ATOM 3577 N N . LEU A 1 448 ? 36.426 0.545 -38.375 1.00 94.50 448 LEU A N 1
ATOM 3578 C CA . LEU A 1 448 ? 35.684 1.779 -38.629 1.00 94.50 448 LEU A CA 1
ATOM 3579 C C . LEU A 1 448 ? 36.623 2.982 -38.530 1.00 94.50 448 LEU A C 1
ATOM 3581 O O . LEU A 1 448 ? 37.261 3.195 -37.503 1.00 94.50 448 LEU A O 1
ATOM 3585 N N . THR A 1 449 ? 36.651 3.814 -39.566 1.00 92.12 449 THR A N 1
ATOM 3586 C CA . THR A 1 449 ? 37.419 5.069 -39.584 1.00 92.12 449 THR A CA 1
ATOM 3587 C C . THR A 1 449 ? 36.502 6.251 -39.865 1.00 92.12 449 THR A C 1
ATOM 3589 O O . THR A 1 449 ? 35.432 6.059 -40.443 1.00 92.12 449 THR A O 1
ATOM 3592 N N . PRO A 1 450 ? 36.878 7.484 -39.488 1.00 93.50 450 PRO A N 1
ATOM 3593 C CA . PRO A 1 450 ? 36.109 8.664 -39.872 1.00 93.50 450 PRO A CA 1
ATOM 3594 C C . PRO A 1 450 ? 35.942 8.754 -41.398 1.00 93.50 450 PRO A C 1
ATOM 3596 O O . PRO A 1 450 ? 36.862 8.405 -42.147 1.00 93.50 450 PRO A O 1
ATOM 3599 N N . ARG A 1 451 ? 34.779 9.221 -41.872 1.00 92.44 451 ARG A N 1
ATOM 3600 C CA . ARG A 1 451 ? 34.472 9.321 -43.311 1.00 92.44 451 ARG A CA 1
ATOM 3601 C C . ARG A 1 451 ? 35.467 10.190 -44.083 1.00 92.44 451 ARG A C 1
ATOM 3603 O O . ARG A 1 451 ? 35.674 9.944 -45.267 1.00 92.44 451 ARG A O 1
ATOM 3610 N N . SER A 1 452 ? 36.109 11.157 -43.427 1.00 90.56 452 SER A N 1
ATOM 3611 C CA . SER A 1 452 ? 37.157 12.005 -44.010 1.00 90.56 452 SER A CA 1
ATOM 3612 C C . SER A 1 452 ? 38.433 11.250 -44.405 1.00 90.56 452 SER A C 1
ATOM 3614 O O . SER A 1 452 ? 39.175 11.724 -45.265 1.00 90.56 452 SER A O 1
ATOM 3616 N N . GLN A 1 453 ? 38.683 10.088 -43.795 1.00 89.69 453 GLN A N 1
ATOM 3617 C CA . GLN A 1 453 ? 39.856 9.239 -44.042 1.00 89.69 453 GLN A CA 1
ATOM 3618 C C . GLN A 1 453 ? 39.546 8.050 -44.958 1.00 89.69 453 GLN A C 1
ATOM 3620 O O . GLN A 1 453 ? 40.465 7.406 -45.462 1.00 89.69 453 GLN A O 1
ATOM 3625 N N . ALA A 1 454 ? 38.265 7.744 -45.165 1.00 91.12 454 ALA A N 1
ATOM 3626 C CA . ALA A 1 454 ? 37.834 6.637 -46.002 1.00 91.12 454 ALA A CA 1
ATOM 3627 C C . ALA A 1 454 ? 37.827 7.020 -47.489 1.00 91.12 454 ALA A C 1
ATOM 3629 O O . ALA A 1 454 ? 37.485 8.144 -47.864 1.00 91.12 454 ALA A O 1
ATOM 3630 N N . LEU A 1 455 ? 38.155 6.053 -48.342 1.00 89.06 455 LEU A N 1
ATOM 3631 C CA . LEU A 1 455 ? 38.172 6.202 -49.793 1.00 89.06 455 LEU A CA 1
ATOM 3632 C C . LEU A 1 455 ? 37.221 5.201 -50.444 1.00 89.06 455 LEU A C 1
ATOM 3634 O O . LEU A 1 455 ? 37.274 4.003 -50.167 1.00 89.06 455 LEU A O 1
ATOM 3638 N N . LEU A 1 456 ? 36.378 5.672 -51.357 1.00 88.62 456 LEU A N 1
ATOM 3639 C CA . LEU A 1 456 ? 35.569 4.802 -52.203 1.00 88.62 456 LEU A CA 1
ATOM 3640 C C . LEU A 1 456 ? 36.433 4.262 -53.352 1.00 88.62 456 LEU A C 1
ATOM 3642 O O . LEU A 1 456 ? 36.975 5.032 -54.142 1.00 88.62 456 LEU A O 1
ATOM 3646 N N . CYS A 1 457 ? 36.548 2.939 -53.460 1.00 84.12 457 CYS A N 1
ATOM 3647 C CA . CYS A 1 457 ? 37.297 2.285 -54.530 1.00 84.12 457 CYS A CA 1
ATOM 3648 C C . CYS A 1 457 ? 36.476 2.227 -55.829 1.00 84.12 457 CYS A C 1
ATOM 3650 O O . CYS A 1 457 ? 35.655 1.333 -56.020 1.00 84.12 457 CYS A O 1
ATOM 3652 N N . ASP A 1 458 ? 36.739 3.154 -56.746 1.00 80.12 458 ASP A N 1
ATOM 3653 C CA . ASP A 1 458 ? 36.159 3.215 -58.095 1.00 80.12 458 ASP A CA 1
ATOM 3654 C C . ASP A 1 458 ? 37.057 2.603 -59.184 1.00 80.12 458 ASP A C 1
ATOM 3656 O O . ASP A 1 458 ? 36.617 2.331 -60.301 1.00 80.12 458 ASP A O 1
ATOM 3660 N N . VAL A 1 459 ? 38.313 2.320 -58.845 1.00 68.50 459 VAL A N 1
ATOM 3661 C CA . VAL A 1 459 ? 39.280 1.646 -59.710 1.00 68.50 459 VAL A CA 1
ATOM 3662 C C . VAL A 1 459 ? 39.371 0.197 -59.243 1.00 68.50 459 VAL A C 1
ATOM 3664 O O . VAL A 1 459 ? 39.892 -0.052 -58.166 1.00 68.50 459 VAL A O 1
ATOM 3667 N N . GLY A 1 460 ? 38.818 -0.752 -60.008 1.00 63.50 460 GLY A N 1
ATOM 3668 C CA . GLY A 1 460 ? 38.624 -2.145 -59.569 1.00 63.50 460 GLY A CA 1
ATOM 3669 C C . GLY A 1 460 ? 39.767 -2.726 -58.719 1.00 63.50 460 GLY A C 1
ATOM 3670 O O . GLY A 1 460 ? 40.934 -2.605 -59.087 1.00 63.50 460 GLY A O 1
ATOM 3671 N N . ILE A 1 461 ? 39.408 -3.387 -57.609 1.00 59.59 461 ILE A N 1
ATOM 3672 C CA . ILE A 1 461 ? 40.287 -3.799 -56.490 1.00 59.59 461 ILE A CA 1
ATOM 3673 C C . ILE A 1 461 ? 41.584 -4.498 -56.938 1.00 59.59 461 ILE A C 1
ATOM 3675 O O . ILE A 1 461 ? 42.635 -4.310 -56.335 1.00 59.59 461 ILE A O 1
ATOM 3679 N N . ASN A 1 462 ? 41.560 -5.238 -58.046 1.00 57.03 462 ASN A N 1
ATOM 3680 C CA . ASN A 1 462 ? 42.741 -5.926 -58.579 1.00 57.03 462 ASN A CA 1
ATOM 3681 C C . ASN A 1 462 ? 43.874 -4.963 -58.995 1.00 57.03 462 ASN A C 1
ATOM 3683 O O . ASN A 1 462 ? 45.044 -5.337 -58.947 1.00 57.03 462 ASN A O 1
ATOM 3687 N N . LYS A 1 463 ? 43.543 -3.718 -59.365 1.00 56.94 463 LYS A N 1
ATOM 3688 C CA . LYS A 1 463 ? 44.514 -2.675 -59.737 1.00 56.94 463 LYS A CA 1
ATOM 3689 C C . LYS A 1 463 ? 45.152 -1.990 -58.521 1.00 56.94 463 LYS A C 1
ATOM 3691 O O . LYS A 1 463 ? 46.217 -1.401 -58.653 1.00 56.94 463 LYS A O 1
ATOM 3696 N N . LEU A 1 464 ? 44.543 -2.086 -57.335 1.00 59.44 464 LEU A N 1
ATOM 3697 C CA . LEU A 1 464 ? 45.095 -1.546 -56.083 1.00 59.44 464 LEU A CA 1
ATOM 3698 C C . LEU A 1 464 ? 46.314 -2.341 -55.599 1.00 59.44 464 LEU A C 1
ATOM 3700 O O . LEU A 1 464 ? 47.253 -1.755 -55.073 1.00 59.44 464 LEU A O 1
ATOM 3704 N N . THR A 1 465 ? 46.331 -3.660 -55.811 1.00 54.38 465 THR A N 1
ATOM 3705 C CA . THR A 1 465 ? 47.461 -4.539 -55.455 1.00 54.38 465 THR A CA 1
ATOM 3706 C C . THR A 1 465 ? 48.746 -4.245 -56.234 1.00 54.38 465 THR A C 1
ATOM 3708 O O . THR A 1 465 ? 49.829 -4.589 -55.766 1.00 54.38 465 THR A O 1
ATOM 3711 N N . GLU A 1 466 ? 48.641 -3.606 -57.403 1.00 52.59 466 GLU A N 1
ATOM 3712 C CA . GLU A 1 466 ? 49.783 -3.218 -58.244 1.00 52.59 466 GLU A CA 1
ATOM 3713 C C . GLU A 1 466 ? 50.384 -1.862 -57.833 1.00 52.59 466 GLU A C 1
ATOM 3715 O O . GLU A 1 466 ? 51.542 -1.573 -58.139 1.00 52.59 466 GLU A O 1
ATOM 3720 N N . LEU A 1 467 ? 49.627 -1.041 -57.101 1.00 55.00 467 LEU A N 1
ATOM 3721 C CA . LEU A 1 467 ? 50.050 0.281 -56.654 1.00 55.00 467 LEU A CA 1
ATOM 3722 C C . LEU A 1 467 ? 50.787 0.158 -55.311 1.00 55.00 467 LEU A C 1
ATOM 3724 O O . LEU A 1 467 ? 50.184 0.062 -54.242 1.00 55.00 467 LEU A O 1
ATOM 3728 N N . GLN A 1 468 ? 52.121 0.150 -55.359 1.00 49.75 468 GLN A N 1
ATOM 3729 C CA . GLN A 1 468 ? 52.987 0.188 -54.175 1.00 49.75 468 GLN A CA 1
ATOM 3730 C C . GLN A 1 468 ? 52.949 1.578 -53.514 1.00 49.75 468 GLN A C 1
ATOM 3732 O O . GLN A 1 468 ? 53.899 2.350 -53.615 1.00 49.75 468 GLN A O 1
ATOM 3737 N N . PHE A 1 469 ? 51.845 1.920 -52.849 1.00 53.88 469 PHE A N 1
ATOM 3738 C CA . PHE A 1 469 ? 51.759 3.151 -52.063 1.00 53.88 469 PHE A CA 1
ATOM 3739 C C . PHE A 1 469 ? 52.726 3.102 -50.869 1.00 53.88 469 PHE A C 1
ATOM 3741 O O . PHE A 1 469 ? 52.763 2.129 -50.107 1.00 53.88 469 PHE A O 1
ATOM 3748 N N . SER A 1 470 ? 53.527 4.157 -50.712 1.00 48.88 470 SER A N 1
ATOM 3749 C CA . SER A 1 470 ? 54.489 4.326 -49.625 1.00 48.88 470 SER A CA 1
ATOM 3750 C C . SER A 1 470 ? 53.799 4.683 -48.305 1.00 48.88 470 SER A C 1
ATOM 3752 O O . SER A 1 470 ? 53.050 5.646 -48.248 1.00 48.88 470 SER A O 1
ATOM 3754 N N . GLN A 1 471 ? 54.116 3.922 -47.252 1.00 47.84 471 GLN A N 1
ATOM 3755 C CA . GLN A 1 471 ? 53.934 4.165 -45.804 1.00 47.84 471 GLN A CA 1
ATOM 3756 C C . GLN A 1 471 ? 52.552 4.553 -45.225 1.00 47.84 471 GLN A C 1
ATOM 3758 O O . GLN A 1 471 ? 52.361 4.295 -44.038 1.00 47.84 471 GLN A O 1
ATOM 3763 N N . GLU A 1 472 ? 51.578 5.053 -45.986 1.00 56.16 472 GLU A N 1
ATOM 3764 C CA . GLU A 1 472 ? 50.230 5.352 -45.473 1.00 56.16 472 GLU A CA 1
ATOM 3765 C C . GLU A 1 472 ? 49.272 4.151 -45.628 1.00 56.16 472 GLU A C 1
ATOM 3767 O O . GLU A 1 472 ? 49.245 3.443 -46.644 1.00 56.16 472 GLU A O 1
ATOM 3772 N N . GLU A 1 473 ? 48.504 3.857 -44.575 1.00 66.88 473 GLU A N 1
ATOM 3773 C CA . GLU A 1 473 ? 47.436 2.856 -44.615 1.00 66.88 473 GLU A CA 1
ATOM 3774 C C . GLU A 1 473 ? 46.212 3.457 -45.315 1.00 66.88 473 GLU A C 1
ATOM 3776 O O . GLU A 1 473 ? 45.525 4.308 -44.763 1.00 66.88 473 GLU A O 1
ATOM 3781 N N . LEU A 1 474 ? 45.947 3.025 -46.553 1.00 78.94 474 LEU A N 1
ATOM 3782 C CA . LEU A 1 474 ? 44.731 3.400 -47.273 1.00 78.94 474 LEU A CA 1
ATOM 3783 C C . LEU A 1 474 ? 43.520 2.676 -46.676 1.00 78.94 474 LEU A C 1
ATOM 3785 O O . LEU A 1 474 ? 43.487 1.443 -46.644 1.00 78.94 474 LEU A O 1
ATOM 3789 N N . TYR A 1 475 ? 42.511 3.442 -46.270 1.00 87.56 475 TYR A N 1
ATOM 3790 C CA . TYR A 1 475 ? 41.254 2.921 -45.741 1.00 87.56 475 TYR A CA 1
ATOM 3791 C C . TYR A 1 475 ? 40.190 2.878 -46.835 1.00 87.56 475 TYR A C 1
ATOM 3793 O O . TYR A 1 475 ? 39.538 3.877 -47.138 1.00 87.56 475 TYR A O 1
ATOM 3801 N N . ILE A 1 476 ? 40.020 1.711 -47.454 1.00 88.56 476 ILE A N 1
ATOM 3802 C CA . ILE A 1 476 ? 39.033 1.521 -48.521 1.00 88.56 476 ILE A CA 1
ATOM 3803 C C . ILE A 1 476 ? 37.660 1.237 -47.914 1.00 88.56 476 ILE A C 1
ATOM 3805 O O . ILE A 1 476 ? 37.534 0.350 -47.076 1.00 88.56 476 ILE A O 1
ATOM 3809 N N . LEU A 1 477 ? 36.630 1.965 -48.344 1.00 92.38 477 LEU A N 1
ATOM 3810 C CA . LEU A 1 477 ? 35.248 1.790 -47.902 1.00 92.38 477 LEU A CA 1
ATOM 3811 C C . LEU A 1 477 ? 34.754 0.360 -48.155 1.00 92.38 477 LEU A C 1
ATOM 3813 O O . LEU A 1 477 ? 35.041 -0.231 -49.196 1.00 92.38 477 LEU A O 1
ATOM 3817 N N . HIS A 1 478 ? 33.984 -0.180 -47.211 1.00 92.12 478 HIS A N 1
ATOM 3818 C CA . HIS A 1 478 ? 33.394 -1.508 -47.331 1.00 92.12 478 HIS A CA 1
ATOM 3819 C C . HIS A 1 478 ? 32.532 -1.650 -48.600 1.00 92.12 478 HIS A C 1
ATOM 3821 O O . HIS A 1 478 ? 31.670 -0.815 -48.870 1.00 92.12 478 HIS A O 1
ATOM 3827 N N . GLU A 1 479 ? 32.722 -2.745 -49.338 1.00 87.38 479 GLU A N 1
ATOM 3828 C CA . GLU A 1 479 ? 32.129 -2.972 -50.668 1.00 87.38 479 GLU A CA 1
ATOM 3829 C C . GLU A 1 479 ? 30.592 -3.044 -50.684 1.00 87.38 479 GLU A C 1
ATOM 3831 O O . GLU A 1 479 ? 29.960 -2.658 -51.662 1.00 87.38 479 GLU A O 1
ATOM 3836 N N . GLU A 1 480 ? 29.974 -3.498 -49.592 1.00 91.06 480 GLU A N 1
ATOM 3837 C CA . GLU A 1 480 ? 28.509 -3.528 -49.450 1.00 91.06 480 GLU A CA 1
ATOM 3838 C C . GLU A 1 480 ? 27.869 -2.139 -49.259 1.00 91.06 480 GLU A C 1
ATOM 3840 O O . GLU A 1 480 ? 26.640 -2.029 -49.285 1.00 91.06 480 GLU A O 1
ATOM 3845 N N . ILE A 1 481 ? 28.657 -1.071 -49.064 1.00 93.25 481 ILE A N 1
ATOM 3846 C CA . ILE A 1 481 ? 28.116 0.293 -49.033 1.00 93.25 481 ILE A CA 1
ATOM 3847 C C . ILE A 1 481 ? 27.840 0.743 -50.474 1.00 93.25 481 ILE A C 1
ATOM 3849 O O . ILE A 1 481 ? 28.776 0.875 -51.264 1.00 93.25 481 ILE A O 1
ATOM 3853 N N . PRO A 1 482 ? 26.578 1.039 -50.841 1.00 93.56 482 PRO A N 1
ATOM 3854 C CA . PRO A 1 482 ? 26.250 1.520 -52.175 1.00 93.56 482 PRO A CA 1
ATOM 3855 C C . PRO A 1 482 ? 26.959 2.837 -52.497 1.00 93.56 482 PRO A C 1
ATOM 3857 O O . PRO A 1 482 ? 27.052 3.723 -51.645 1.00 93.56 482 PRO A O 1
ATOM 3860 N N . ILE A 1 483 ? 27.342 3.017 -53.765 1.00 90.38 483 ILE A N 1
ATOM 3861 C CA . ILE A 1 483 ? 27.950 4.262 -54.267 1.00 90.38 483 ILE A CA 1
ATOM 3862 C C . ILE A 1 483 ? 27.083 5.476 -53.905 1.00 90.38 483 ILE A C 1
ATOM 3864 O O . ILE A 1 483 ? 27.594 6.462 -53.394 1.00 90.38 483 ILE A O 1
ATOM 3868 N N . ALA A 1 484 ? 25.759 5.365 -54.042 1.00 92.69 484 ALA A N 1
ATOM 3869 C CA . ALA A 1 484 ? 24.834 6.441 -53.689 1.00 92.69 484 ALA A CA 1
ATOM 3870 C C . ALA A 1 484 ? 24.872 6.829 -52.194 1.00 92.69 484 ALA A C 1
ATOM 3872 O O . ALA A 1 484 ? 24.652 7.993 -51.857 1.00 92.69 484 ALA A O 1
ATOM 3873 N N . THR A 1 485 ? 25.153 5.875 -51.296 1.00 94.31 485 THR A N 1
ATOM 3874 C CA . THR A 1 485 ? 25.362 6.144 -49.865 1.00 94.31 485 THR A CA 1
ATOM 3875 C C . THR A 1 485 ? 26.711 6.829 -49.652 1.00 94.31 485 THR A C 1
ATOM 3877 O O . THR A 1 485 ? 26.784 7.812 -48.921 1.00 94.31 485 THR A O 1
ATOM 3880 N N . ALA A 1 486 ? 27.770 6.362 -50.318 1.00 92.44 486 ALA A N 1
ATOM 3881 C CA . ALA A 1 486 ? 29.101 6.960 -50.229 1.00 92.44 486 ALA A CA 1
ATOM 3882 C C . ALA A 1 486 ? 29.135 8.411 -50.753 1.00 92.44 486 ALA A C 1
ATOM 3884 O O . ALA A 1 486 ? 29.682 9.289 -50.088 1.00 92.44 486 ALA A O 1
ATOM 3885 N N . GLU A 1 487 ? 28.488 8.682 -51.890 1.00 92.06 487 GLU A N 1
ATOM 3886 C CA . GLU A 1 487 ? 28.323 10.026 -52.460 1.00 92.06 487 GLU A CA 1
ATOM 3887 C C . GLU A 1 487 ? 27.526 10.942 -51.530 1.00 92.06 487 GLU A C 1
ATOM 3889 O O . GLU A 1 487 ? 27.917 12.084 -51.290 1.00 92.06 487 GLU A O 1
ATOM 3894 N N . PHE A 1 488 ? 26.429 10.436 -50.958 1.00 93.31 488 PHE A N 1
ATOM 3895 C CA . PHE A 1 488 ? 25.633 11.171 -49.976 1.00 93.31 488 PHE A CA 1
ATOM 3896 C C . PHE A 1 488 ? 26.445 11.553 -48.735 1.00 93.31 488 PHE A C 1
ATOM 3898 O O . PHE A 1 488 ? 26.316 12.667 -48.231 1.00 93.31 488 PHE A O 1
ATOM 3905 N N . LEU A 1 489 ? 27.319 10.654 -48.281 1.00 92.19 489 LEU A N 1
ATOM 3906 C CA . LEU A 1 489 ? 28.262 10.899 -47.192 1.00 92.19 489 LEU A CA 1
ATOM 3907 C C . LEU A 1 489 ? 29.493 11.709 -47.630 1.00 92.19 489 LEU A C 1
ATOM 3909 O O . LEU A 1 489 ? 30.360 11.966 -46.797 1.00 92.19 489 LEU A O 1
ATOM 3913 N N . GLN A 1 490 ? 29.577 12.135 -48.894 1.00 91.44 490 GLN A N 1
ATOM 3914 C CA . GLN A 1 490 ? 30.694 12.897 -49.465 1.00 91.44 490 GLN A CA 1
ATOM 3915 C C . GLN A 1 490 ? 32.053 12.200 -49.285 1.00 91.44 490 GLN A C 1
ATOM 3917 O O . GLN A 1 490 ? 33.076 12.850 -49.067 1.00 91.44 490 GLN A O 1
ATOM 3922 N N . ILE A 1 491 ? 32.065 10.866 -49.353 1.00 91.38 491 ILE A N 1
ATOM 3923 C CA . ILE A 1 491 ? 33.292 10.070 -49.271 1.00 91.38 491 ILE A CA 1
ATOM 3924 C C . ILE A 1 491 ? 34.090 10.268 -50.561 1.00 91.38 491 ILE A C 1
ATOM 3926 O O . ILE A 1 491 ? 33.547 10.217 -51.666 1.00 91.38 491 ILE A O 1
ATOM 3930 N N . ARG A 1 492 ? 35.395 10.514 -50.425 1.00 87.94 492 ARG A N 1
ATOM 3931 C CA . ARG A 1 492 ? 36.275 10.803 -51.560 1.00 87.94 492 ARG A CA 1
ATOM 3932 C C . ARG A 1 492 ? 36.518 9.543 -52.396 1.00 87.94 492 ARG A C 1
ATOM 3934 O O . ARG A 1 492 ? 36.779 8.471 -51.859 1.00 87.94 492 ARG A O 1
ATOM 3941 N N . PHE A 1 493 ? 36.493 9.691 -53.717 1.00 86.88 493 PHE A N 1
ATOM 3942 C CA . PHE A 1 493 ? 36.871 8.635 -54.658 1.00 86.88 493 PHE A CA 1
ATOM 3943 C C . PHE A 1 493 ? 38.385 8.402 -54.650 1.00 86.88 493 PHE A C 1
ATOM 3945 O O . PHE A 1 493 ? 39.170 9.354 -54.588 1.00 86.88 493 PHE A O 1
ATOM 3952 N N . LEU A 1 494 ? 38.796 7.140 -54.750 1.00 83.38 494 LEU A N 1
ATOM 3953 C CA . LEU A 1 494 ? 40.201 6.751 -54.802 1.00 83.38 494 LEU A CA 1
ATOM 3954 C C . LEU A 1 494 ? 40.913 7.370 -56.014 1.00 83.38 494 LEU A C 1
ATOM 3956 O O . LEU A 1 494 ? 42.023 7.877 -55.862 1.00 83.38 494 LEU A O 1
ATOM 3960 N N . SER A 1 495 ? 40.279 7.391 -57.189 1.00 79.44 495 SER A N 1
ATOM 3961 C CA . SER A 1 495 ? 40.822 8.060 -58.383 1.00 79.44 495 SER A CA 1
ATOM 3962 C C . SER A 1 495 ? 41.192 9.527 -58.126 1.00 79.44 495 SER A C 1
ATOM 3964 O O . SER A 1 495 ? 42.308 9.946 -58.430 1.00 79.44 495 SER A O 1
ATOM 3966 N N . ASN A 1 496 ? 40.303 10.286 -57.480 1.00 78.88 496 ASN A N 1
ATOM 3967 C CA . ASN A 1 496 ? 40.531 11.689 -57.123 1.00 78.88 496 ASN A CA 1
ATOM 3968 C C . ASN A 1 496 ? 41.648 11.859 -56.087 1.00 78.88 496 ASN A C 1
ATOM 3970 O O . ASN A 1 496 ? 42.362 12.857 -56.117 1.00 78.88 496 ASN A O 1
ATOM 3974 N N . TYR A 1 497 ? 41.801 10.904 -55.164 1.00 75.81 497 TYR A N 1
ATOM 3975 C CA . TYR A 1 497 ? 42.894 10.913 -54.192 1.00 75.81 497 TYR A CA 1
ATOM 3976 C C . TYR A 1 497 ? 44.253 10.674 -54.870 1.00 75.81 497 TYR A C 1
ATOM 3978 O O . TYR A 1 497 ? 45.198 11.409 -54.607 1.00 75.81 497 TYR A O 1
ATOM 3986 N N . ILE A 1 498 ? 44.336 9.715 -55.800 1.00 70.81 498 ILE A N 1
ATOM 3987 C CA . ILE A 1 498 ? 45.565 9.405 -56.555 1.00 70.81 498 ILE A CA 1
ATOM 3988 C C . ILE A 1 498 ? 45.989 10.577 -57.450 1.00 70.81 498 ILE A C 1
ATOM 3990 O O . ILE A 1 498 ? 47.180 10.842 -57.607 1.00 70.81 498 ILE A O 1
ATOM 3994 N N . LEU A 1 499 ? 45.023 11.290 -58.031 1.00 67.94 499 LEU A N 1
ATOM 3995 C CA . LEU A 1 499 ? 45.273 12.435 -58.908 1.00 67.94 499 LEU A CA 1
ATOM 3996 C C . LEU A 1 499 ? 45.678 13.714 -58.158 1.00 67.94 499 LEU A C 1
ATOM 3998 O O . LEU A 1 499 ? 45.999 14.702 -58.815 1.00 67.94 499 LEU A O 1
ATOM 4002 N N . ALA A 1 500 ? 45.681 13.713 -56.821 1.00 66.25 500 ALA A N 1
ATOM 4003 C CA . ALA A 1 500 ? 46.068 14.852 -55.994 1.00 66.25 500 ALA A CA 1
ATOM 4004 C C . ALA A 1 500 ? 47.521 14.690 -55.482 1.00 66.25 500 ALA A C 1
ATOM 4006 O O . ALA A 1 500 ? 47.738 14.030 -54.464 1.00 66.25 500 ALA A O 1
ATOM 4007 N N . PRO A 1 501 ? 48.534 15.305 -56.132 1.00 54.12 501 PRO A N 1
ATOM 4008 C CA . PRO A 1 501 ? 49.954 15.038 -55.853 1.00 54.12 501 PRO A CA 1
ATOM 4009 C C . PRO A 1 501 ? 50.364 15.369 -54.412 1.00 54.12 501 PRO A C 1
ATOM 4011 O O . PRO A 1 501 ? 51.203 14.693 -53.826 1.00 54.12 501 PRO A O 1
ATOM 4014 N N . GLU A 1 502 ? 49.722 16.386 -53.834 1.00 57.69 502 GLU A N 1
ATOM 4015 C CA . GLU A 1 502 ? 49.961 16.898 -52.480 1.00 57.69 502 GLU A CA 1
ATOM 4016 C C . GLU A 1 502 ? 49.581 15.896 -51.374 1.00 57.69 502 GLU A C 1
ATOM 4018 O O . GLU A 1 502 ? 50.141 15.949 -50.283 1.00 57.69 502 GLU A O 1
ATOM 4023 N N . LEU A 1 503 ? 48.640 14.984 -51.644 1.00 50.88 503 LEU A N 1
ATOM 4024 C CA . LEU A 1 503 ? 48.071 14.046 -50.664 1.00 50.88 503 LEU A CA 1
ATOM 4025 C C . LEU A 1 503 ? 48.725 12.660 -50.684 1.00 50.88 503 LEU A C 1
ATOM 4027 O O . LEU A 1 503 ? 48.574 11.917 -49.725 1.00 50.88 503 LEU A O 1
ATOM 4031 N N . VAL A 1 504 ? 49.443 12.315 -51.755 1.00 50.88 504 VAL A N 1
ATOM 4032 C CA . VAL A 1 504 ? 50.070 10.991 -51.949 1.00 50.88 504 VAL A CA 1
ATOM 4033 C C . VAL A 1 504 ? 51.543 10.995 -51.491 1.00 50.88 504 VAL A C 1
ATOM 4035 O O . VAL A 1 504 ? 52.286 10.047 -51.728 1.00 50.88 504 VAL A O 1
ATOM 4038 N N . GLY A 1 505 ? 52.006 12.077 -50.853 1.00 48.50 505 GLY A N 1
ATOM 4039 C CA . GLY A 1 505 ? 53.402 12.220 -50.417 1.00 48.50 505 GLY A CA 1
ATOM 4040 C C . GLY A 1 505 ? 54.405 12.275 -51.575 1.00 48.50 505 GLY A C 1
ATOM 4041 O O . GLY A 1 505 ? 55.605 12.094 -51.372 1.00 48.50 505 GLY A O 1
ATOM 4042 N N . ILE A 1 506 ? 53.925 12.520 -52.798 1.00 49.16 506 ILE A N 1
ATOM 4043 C CA . ILE A 1 506 ? 54.775 12.691 -53.969 1.00 49.16 506 ILE A CA 1
ATOM 4044 C C . ILE A 1 506 ? 55.238 14.148 -53.962 1.00 49.16 506 ILE A C 1
ATOM 4046 O O . ILE A 1 506 ? 54.545 15.035 -54.458 1.00 49.16 506 ILE A O 1
ATOM 4050 N N . GLU A 1 507 ? 56.432 14.410 -53.425 1.00 47.66 507 GLU A N 1
ATOM 4051 C CA . GLU A 1 507 ? 57.152 15.624 -53.809 1.00 47.66 507 GLU A CA 1
ATOM 4052 C C . GLU A 1 507 ? 57.301 15.586 -55.335 1.00 47.66 507 GLU A C 1
ATOM 4054 O O . GLU A 1 507 ? 57.981 14.710 -55.875 1.00 47.66 507 GLU A O 1
ATOM 4059 N N . GLN A 1 508 ? 56.655 16.513 -56.051 1.00 46.78 508 GLN A N 1
ATOM 4060 C CA . GLN A 1 508 ? 56.914 16.718 -57.476 1.00 46.78 508 GLN A CA 1
ATOM 4061 C C . GLN A 1 508 ? 58.348 17.241 -57.647 1.00 46.78 508 GLN A C 1
ATOM 4063 O O . GLN A 1 508 ? 58.594 18.428 -57.843 1.00 46.78 508 GLN A O 1
ATOM 4068 N N . CYS A 1 509 ? 59.326 16.345 -57.561 1.00 47.66 509 CYS A N 1
ATOM 4069 C CA . CYS A 1 509 ? 60.706 16.624 -57.909 1.00 47.66 509 CYS A CA 1
ATOM 4070 C C . CYS A 1 509 ? 60.854 16.514 -59.430 1.00 47.66 509 CYS A C 1
ATOM 4072 O O . CYS A 1 509 ? 61.151 15.457 -59.983 1.00 47.66 509 CYS A O 1
ATOM 4074 N N . GLY A 1 510 ? 60.615 17.637 -60.105 1.00 57.34 510 GLY A N 1
ATOM 4075 C CA . GLY A 1 510 ? 60.780 17.831 -61.544 1.00 57.34 510 GLY A CA 1
ATOM 4076 C C . GLY A 1 510 ? 60.477 19.283 -61.916 1.00 57.34 510 GLY A C 1
ATOM 4077 O O . GLY A 1 510 ? 59.822 19.993 -61.157 1.00 57.34 510 GLY A O 1
ATOM 4078 N N . GLN A 1 511 ? 60.971 19.764 -63.060 1.00 51.75 511 GLN A N 1
ATOM 4079 C CA . GLN A 1 511 ? 60.628 21.108 -63.537 1.00 51.75 511 GLN A CA 1
ATOM 4080 C C . GLN A 1 511 ? 59.107 21.210 -63.747 1.00 51.75 511 GLN A C 1
ATOM 4082 O O . GLN A 1 511 ? 58.561 20.605 -64.667 1.00 51.75 511 GLN A O 1
ATOM 4087 N N . SER A 1 512 ? 58.433 21.970 -62.882 1.00 57.00 512 SER A N 1
ATOM 4088 C CA . SER A 1 512 ? 57.021 22.323 -63.030 1.00 57.00 512 SER A CA 1
ATOM 4089 C C . SER A 1 512 ? 56.876 23.339 -64.161 1.00 57.00 512 SER A C 1
ATOM 4091 O O . SER A 1 512 ? 57.339 24.476 -64.051 1.00 57.00 512 SER A O 1
ATOM 4093 N N . GLU A 1 513 ? 56.197 22.939 -65.229 1.00 61.72 513 GLU A N 1
ATOM 4094 C CA . GLU A 1 513 ? 55.767 23.821 -66.304 1.00 61.72 513 GLU A CA 1
ATOM 4095 C C . GLU A 1 513 ? 54.250 24.065 -66.179 1.00 61.72 513 GLU A C 1
ATOM 4097 O O . GLU A 1 513 ? 53.499 23.093 -66.077 1.00 61.72 513 GLU A O 1
ATOM 4102 N N . PRO A 1 514 ? 53.764 25.323 -66.202 1.00 68.69 514 PRO A N 1
ATOM 4103 C CA . PRO A 1 514 ? 52.330 25.606 -66.229 1.00 68.69 514 PRO A CA 1
ATOM 4104 C C . PRO A 1 514 ? 51.637 24.855 -67.372 1.00 68.69 514 PRO A C 1
ATOM 4106 O O . PRO A 1 514 ? 52.152 24.842 -68.488 1.00 68.69 514 PRO A O 1
ATOM 4109 N N . ILE A 1 515 ? 50.450 24.284 -67.131 1.00 61.00 515 ILE A N 1
ATOM 4110 C CA . ILE A 1 515 ? 49.713 23.482 -68.130 1.00 61.00 515 ILE A CA 1
ATOM 4111 C C . ILE A 1 515 ? 49.545 24.222 -69.468 1.00 61.00 515 ILE A C 1
ATOM 4113 O O . ILE A 1 515 ? 49.694 23.636 -70.534 1.00 61.00 515 ILE A O 1
ATOM 4117 N N . THR A 1 516 ? 49.332 25.537 -69.422 1.00 68.88 516 THR A N 1
ATOM 4118 C CA . THR A 1 516 ? 49.221 26.402 -70.602 1.00 68.88 516 THR A CA 1
ATOM 4119 C C . THR A 1 516 ? 50.535 26.519 -71.374 1.00 68.88 516 THR A C 1
ATOM 4121 O O . THR A 1 516 ? 50.521 26.588 -72.602 1.00 68.88 516 THR A O 1
ATOM 4124 N N . LEU A 1 517 ? 51.675 26.505 -70.681 1.00 69.06 517 LEU A N 1
ATOM 4125 C CA . LEU A 1 517 ? 53.003 26.532 -71.286 1.00 69.06 517 LEU A CA 1
ATOM 4126 C C . LEU A 1 517 ? 53.364 25.158 -71.868 1.00 69.06 517 LEU A C 1
ATOM 4128 O O . LEU A 1 517 ? 53.830 25.096 -73.004 1.00 69.06 517 LEU A O 1
ATOM 4132 N N . ARG A 1 518 ? 53.013 24.072 -71.165 1.00 72.94 518 ARG A N 1
ATOM 4133 C CA . ARG A 1 518 ? 53.183 22.701 -71.658 1.00 72.94 518 ARG A CA 1
ATOM 4134 C C . ARG A 1 518 ? 52.366 22.460 -72.922 1.00 72.94 518 ARG A C 1
ATOM 4136 O O . ARG A 1 518 ? 52.916 21.989 -73.910 1.00 72.94 518 ARG A O 1
ATOM 4143 N N . ILE A 1 519 ? 51.086 22.836 -72.922 1.00 72.56 519 ILE A N 1
ATOM 4144 C CA . ILE A 1 519 ? 50.220 22.755 -74.108 1.00 72.56 519 ILE A CA 1
ATOM 4145 C C . ILE A 1 519 ? 50.802 23.605 -75.238 1.00 72.56 519 ILE A C 1
ATOM 4147 O O . ILE A 1 519 ? 50.909 23.132 -76.361 1.00 72.56 519 ILE A O 1
ATOM 4151 N N . LYS A 1 520 ? 51.242 24.836 -74.953 1.00 74.38 520 LYS A N 1
ATOM 4152 C CA . LYS A 1 520 ? 51.876 25.702 -75.955 1.00 74.38 520 LYS A CA 1
ATOM 4153 C C . LYS A 1 520 ? 53.139 25.083 -76.555 1.00 74.38 520 LYS A C 1
ATOM 4155 O O . LYS A 1 520 ? 53.372 25.259 -77.744 1.00 74.38 520 LYS A O 1
ATOM 4160 N N . ASN A 1 521 ? 53.962 24.419 -75.751 1.00 75.69 521 ASN A N 1
ATOM 4161 C CA . ASN A 1 521 ? 55.197 23.800 -76.219 1.00 75.69 521 ASN A CA 1
ATOM 4162 C C . ASN A 1 521 ? 54.922 22.516 -77.007 1.00 75.69 521 ASN A C 1
ATOM 4164 O O . ASN A 1 521 ? 55.478 22.374 -78.085 1.00 75.69 521 ASN A O 1
ATOM 4168 N N . ILE A 1 522 ? 53.979 21.677 -76.568 1.00 74.69 522 ILE A N 1
ATOM 4169 C CA . ILE A 1 522 ? 53.491 20.532 -77.355 1.00 74.69 522 ILE A CA 1
ATOM 4170 C C . ILE A 1 522 ? 52.947 21.015 -78.704 1.00 74.69 522 ILE A C 1
ATOM 4172 O O . ILE A 1 522 ? 53.335 20.502 -79.741 1.00 74.69 522 ILE A O 1
ATOM 4176 N N . LEU A 1 523 ? 52.107 22.056 -78.717 1.00 71.00 523 LEU A N 1
ATOM 4177 C CA . LEU A 1 523 ? 51.564 22.626 -79.956 1.00 71.00 523 LEU A CA 1
ATOM 4178 C C . LEU A 1 523 ? 52.637 23.234 -80.869 1.00 71.00 523 LEU A C 1
ATOM 4180 O O . LEU A 1 523 ? 52.415 23.320 -82.070 1.00 71.00 523 LEU A O 1
ATOM 4184 N N . LYS A 1 524 ? 53.781 23.660 -80.322 1.00 72.00 524 LYS A N 1
ATOM 4185 C CA . LYS A 1 524 ? 54.929 24.114 -81.115 1.00 72.00 524 LYS A CA 1
ATOM 4186 C C . LYS A 1 524 ? 55.730 22.974 -81.727 1.00 72.00 524 LYS A C 1
ATOM 4188 O O . LYS A 1 524 ? 56.447 23.253 -82.667 1.00 72.00 524 LYS A O 1
ATOM 4193 N N . GLU A 1 525 ? 55.661 21.762 -81.182 1.00 71.50 525 GLU A N 1
ATOM 4194 C CA . GLU A 1 525 ? 56.333 20.584 -81.752 1.00 71.50 525 GLU A CA 1
ATOM 4195 C C . GLU A 1 525 ? 55.585 20.043 -82.985 1.00 71.50 525 GLU A C 1
ATOM 4197 O O . GLU A 1 525 ? 56.143 19.267 -83.757 1.00 71.50 525 GLU A O 1
ATOM 4202 N N . TYR A 1 526 ? 54.344 20.489 -83.207 1.00 72.00 526 TYR A N 1
ATOM 4203 C CA . TYR A 1 526 ? 53.619 20.297 -84.462 1.00 72.00 526 TYR A CA 1
ATOM 4204 C C . TYR A 1 526 ? 54.017 21.401 -85.450 1.00 72.00 526 TYR A C 1
ATOM 4206 O O . TYR A 1 526 ? 53.344 22.424 -85.579 1.00 72.00 526 TYR A O 1
ATOM 4214 N N . ASP A 1 527 ? 55.155 21.199 -86.114 1.00 63.84 527 ASP A N 1
ATOM 4215 C CA . ASP A 1 527 ? 55.788 22.193 -86.990 1.00 63.84 527 ASP A CA 1
ATOM 4216 C C . ASP A 1 527 ? 55.050 22.403 -88.333 1.00 63.84 527 ASP A C 1
ATOM 4218 O O . ASP A 1 527 ? 55.267 23.416 -89.005 1.00 63.84 527 ASP A O 1
ATOM 4222 N N . GLU A 1 528 ? 54.164 21.483 -88.740 1.00 68.38 528 GLU A N 1
ATOM 4223 C CA . GLU A 1 528 ? 53.383 21.590 -89.978 1.00 68.38 528 GLU A CA 1
ATOM 4224 C C . GLU A 1 528 ? 51.908 21.938 -89.703 1.00 68.38 528 GLU A C 1
ATOM 4226 O O . GLU A 1 528 ? 51.221 21.266 -88.933 1.00 68.38 528 GLU A O 1
ATOM 4231 N N . GLU A 1 529 ? 51.367 22.943 -90.411 1.00 64.44 529 GLU A N 1
ATOM 4232 C CA . GLU A 1 529 ? 49.977 23.431 -90.261 1.00 64.44 529 GLU A CA 1
ATOM 4233 C C . GLU A 1 529 ? 48.895 22.335 -90.431 1.00 64.44 529 GLU A C 1
ATOM 4235 O O . GLU A 1 529 ? 47.744 22.526 -90.035 1.00 64.44 529 GLU A O 1
ATOM 4240 N N . GLY A 1 530 ? 49.245 21.180 -91.011 1.00 66.69 530 GLY A N 1
ATOM 4241 C CA . GLY A 1 530 ? 48.343 20.048 -91.238 1.00 66.69 530 GLY A CA 1
ATOM 4242 C C . GLY A 1 530 ? 48.395 18.929 -90.193 1.00 66.69 530 GLY A C 1
ATOM 4243 O O . GLY A 1 530 ? 47.503 18.079 -90.204 1.00 66.69 530 GLY A O 1
ATOM 4244 N N . ASP A 1 531 ? 49.389 18.893 -89.302 1.00 75.00 531 ASP A N 1
ATOM 4245 C CA . ASP A 1 531 ? 49.590 17.737 -88.413 1.00 75.00 531 ASP A CA 1
ATOM 4246 C C . ASP A 1 531 ? 48.549 17.663 -87.297 1.00 75.00 531 ASP A C 1
ATOM 4248 O O . ASP A 1 531 ? 48.051 16.585 -86.989 1.00 75.00 531 ASP A O 1
ATOM 4252 N N . ILE A 1 532 ? 48.089 18.812 -86.802 1.00 76.50 532 ILE A N 1
ATOM 4253 C CA . ILE A 1 532 ? 47.005 18.878 -85.812 1.00 76.50 532 ILE A CA 1
ATOM 4254 C C . ILE A 1 532 ? 45.725 18.218 -86.349 1.00 76.50 532 ILE A C 1
ATOM 4256 O O . ILE A 1 532 ? 45.032 17.509 -85.622 1.00 76.50 532 ILE A O 1
ATOM 4260 N N . PHE A 1 533 ? 45.400 18.415 -87.631 1.00 79.19 533 PHE A N 1
ATOM 4261 C CA . PHE A 1 533 ? 44.216 17.794 -88.230 1.00 79.19 533 PHE A CA 1
ATOM 4262 C C . PHE A 1 533 ? 44.377 16.283 -88.395 1.00 79.19 533 PHE A C 1
ATOM 4264 O O . PHE A 1 533 ? 43.408 15.557 -88.178 1.00 79.19 533 PHE A O 1
ATOM 4271 N N . LYS A 1 534 ? 45.577 15.806 -88.749 1.00 82.81 534 LYS A N 1
ATOM 4272 C CA . LYS A 1 534 ? 45.858 14.366 -88.845 1.00 82.81 534 LYS A CA 1
ATOM 4273 C C . LYS A 1 534 ? 45.722 13.701 -87.479 1.00 82.81 534 LYS A C 1
ATOM 4275 O O . LYS A 1 534 ? 45.018 12.706 -87.377 1.00 82.81 534 LYS A O 1
ATOM 4280 N N . GLU A 1 535 ? 46.287 14.307 -86.439 1.00 83.94 535 GLU A N 1
ATOM 4281 C CA . GLU A 1 535 ? 46.173 13.812 -85.066 1.00 83.94 535 GLU A CA 1
ATOM 4282 C C . GLU A 1 535 ? 44.724 13.803 -84.571 1.00 83.94 535 GLU A C 1
ATOM 4284 O O . GLU A 1 535 ? 44.280 12.835 -83.964 1.00 83.94 535 GLU A O 1
ATOM 4289 N N . LEU A 1 536 ? 43.933 14.846 -84.848 1.00 84.00 536 LEU A N 1
ATOM 4290 C CA . LEU A 1 536 ? 42.513 14.859 -84.469 1.00 84.00 536 LEU A CA 1
ATOM 4291 C C . LEU A 1 536 ? 41.709 13.761 -85.179 1.00 84.00 536 LEU A C 1
ATOM 4293 O O . LEU A 1 536 ? 40.789 13.199 -84.585 1.00 84.00 536 LEU A O 1
ATOM 4297 N N . ILE A 1 537 ? 42.044 13.447 -86.434 1.00 85.88 537 ILE A N 1
ATOM 4298 C CA . ILE A 1 537 ? 41.424 12.340 -87.173 1.00 85.88 537 ILE A CA 1
ATOM 4299 C C . ILE A 1 537 ? 41.872 10.996 -86.597 1.00 85.88 537 ILE A C 1
ATOM 4301 O O . ILE A 1 537 ? 41.020 10.149 -86.350 1.00 85.88 537 ILE A O 1
ATOM 4305 N N . GLN A 1 538 ? 43.167 10.821 -86.335 1.00 84.62 538 GLN A N 1
ATOM 4306 C CA . GLN A 1 538 ? 43.716 9.584 -85.786 1.00 84.62 538 GLN A CA 1
ATOM 4307 C C . GLN A 1 538 ? 43.157 9.292 -84.390 1.00 84.62 538 GLN A C 1
ATOM 4309 O O . GLN A 1 538 ? 42.688 8.191 -84.138 1.00 84.62 538 GLN A O 1
ATOM 4314 N N . ASN A 1 539 ? 43.070 10.301 -83.520 1.00 87.06 539 ASN A N 1
ATOM 4315 C CA . ASN A 1 539 ? 42.430 10.160 -82.212 1.00 87.06 539 ASN A CA 1
ATOM 4316 C C . ASN A 1 539 ? 40.941 9.790 -82.328 1.00 87.06 539 ASN A C 1
ATOM 4318 O O . ASN A 1 539 ? 40.430 9.027 -81.510 1.00 87.06 539 ASN A O 1
ATOM 4322 N N . ALA A 1 540 ? 40.230 10.322 -83.329 1.00 87.56 540 ALA A N 1
ATOM 4323 C CA . ALA A 1 540 ? 38.838 9.953 -83.575 1.00 87.56 540 ALA A CA 1
ATOM 4324 C C . ALA A 1 540 ? 38.713 8.500 -84.070 1.00 87.56 540 ALA A C 1
ATOM 4326 O O . ALA A 1 540 ? 37.808 7.789 -83.634 1.00 87.56 540 ALA A O 1
ATOM 4327 N N . GLU A 1 541 ? 39.622 8.053 -84.937 1.00 86.62 541 GLU A N 1
ATOM 4328 C CA . GLU A 1 541 ? 39.698 6.668 -85.414 1.00 86.62 541 GLU A CA 1
ATOM 4329 C C . GLU A 1 541 ? 40.030 5.691 -84.276 1.00 86.62 541 GLU A C 1
ATOM 4331 O O . GLU A 1 541 ? 39.302 4.717 -84.084 1.00 86.62 541 GLU A O 1
ATOM 4336 N N . ASP A 1 542 ? 41.047 5.989 -83.463 1.00 84.69 542 ASP A N 1
ATOM 4337 C CA . ASP A 1 542 ? 41.453 5.177 -82.308 1.00 84.69 542 ASP A CA 1
ATOM 4338 C C . ASP A 1 542 ? 40.342 5.085 -81.245 1.00 84.69 542 ASP A C 1
ATOM 4340 O O . ASP A 1 542 ? 40.185 4.060 -80.577 1.00 84.69 542 ASP A O 1
ATOM 4344 N N . ALA A 1 543 ? 39.521 6.133 -81.115 1.00 83.56 543 ALA A N 1
ATOM 4345 C CA . ALA A 1 543 ? 38.329 6.141 -80.266 1.00 83.56 543 ALA A CA 1
ATOM 4346 C C . ALA A 1 543 ? 37.120 5.398 -80.880 1.00 83.56 543 ALA A C 1
ATOM 4348 O O . ALA A 1 543 ? 36.074 5.295 -80.233 1.00 83.56 543 ALA A O 1
ATOM 4349 N N . GLY A 1 544 ? 37.244 4.876 -82.105 1.00 82.88 544 GLY A N 1
ATOM 4350 C CA . GLY A 1 544 ? 36.213 4.103 -82.800 1.00 82.88 544 GLY A CA 1
ATOM 4351 C C . GLY A 1 544 ? 35.108 4.945 -83.443 1.00 82.88 544 GLY A C 1
ATOM 4352 O O . GLY A 1 544 ? 33.980 4.470 -83.569 1.00 82.88 544 GLY A O 1
ATOM 4353 N N . ALA A 1 545 ? 35.381 6.201 -83.808 1.00 90.19 545 ALA A N 1
ATOM 4354 C CA . ALA A 1 545 ? 34.379 7.073 -84.412 1.00 90.19 545 ALA A CA 1
ATOM 4355 C C . ALA A 1 545 ? 34.127 6.736 -85.892 1.00 90.19 545 ALA A C 1
ATOM 4357 O O . ALA A 1 545 ? 35.033 6.777 -86.719 1.00 90.19 545 ALA A O 1
ATOM 4358 N N . ASP A 1 546 ? 32.858 6.537 -86.256 1.00 88.69 546 ASP A N 1
ATOM 4359 C CA . ASP A 1 546 ? 32.457 6.306 -87.654 1.00 88.69 546 ASP A CA 1
ATOM 4360 C C . ASP A 1 546 ? 32.477 7.588 -88.516 1.00 88.69 546 ASP A C 1
ATOM 4362 O O . ASP A 1 546 ? 32.418 7.530 -89.746 1.00 88.69 546 ASP A O 1
ATOM 4366 N N . ALA A 1 547 ? 32.503 8.770 -87.887 1.00 87.44 547 ALA A N 1
ATOM 4367 C CA . ALA A 1 547 ? 32.546 10.058 -88.577 1.00 87.44 547 ALA A CA 1
ATOM 4368 C C . ALA A 1 547 ? 33.195 11.155 -87.719 1.00 87.44 547 ALA A C 1
ATOM 4370 O O . ALA A 1 547 ? 32.803 11.369 -86.573 1.00 87.44 547 ALA A O 1
ATOM 4371 N N . CYS A 1 548 ? 34.100 11.934 -88.321 1.00 86.12 548 CYS A N 1
ATOM 4372 C CA . CYS A 1 548 ? 34.689 13.138 -87.731 1.00 86.12 548 CYS A CA 1
ATOM 4373 C C . CYS A 1 548 ? 34.218 14.386 -88.501 1.00 86.12 548 CYS A C 1
ATOM 4375 O O . CYS A 1 548 ? 34.277 14.425 -89.732 1.00 86.12 548 CYS A O 1
ATOM 4377 N N . LYS A 1 549 ? 33.694 15.399 -87.795 1.00 85.69 549 LYS A N 1
ATOM 4378 C CA . LYS A 1 549 ? 33.157 16.637 -88.390 1.00 85.69 549 LYS A CA 1
ATOM 4379 C C . LYS A 1 549 ? 33.856 17.850 -87.788 1.00 85.69 549 LYS A C 1
ATOM 4381 O O . LYS A 1 549 ? 33.836 18.025 -86.575 1.00 85.69 549 LYS A O 1
ATOM 4386 N N . PHE A 1 550 ? 34.393 18.719 -88.639 1.00 83.75 550 PHE A N 1
ATOM 4387 C CA . PHE A 1 550 ? 35.056 19.954 -88.224 1.00 83.75 550 PHE A CA 1
ATOM 4388 C C . PHE A 1 550 ? 34.137 21.159 -88.428 1.00 83.75 550 PHE A C 1
ATOM 4390 O O . PHE A 1 550 ? 33.552 21.330 -89.500 1.00 83.75 550 PHE A O 1
ATOM 4397 N N . LEU A 1 551 ? 34.024 22.004 -87.403 1.00 83.19 551 LEU A N 1
ATOM 4398 C CA . LEU A 1 551 ? 33.358 23.299 -87.490 1.00 83.19 551 LEU A CA 1
ATOM 4399 C C . LEU A 1 551 ? 34.427 24.389 -87.569 1.00 83.19 551 LEU A C 1
ATOM 4401 O O . LEU A 1 551 ? 35.222 24.545 -86.647 1.00 83.19 551 LEU A O 1
ATOM 4405 N N . VAL A 1 552 ? 34.435 25.148 -88.663 1.00 79.56 552 VAL A N 1
ATOM 4406 C CA . VAL A 1 552 ? 35.338 26.292 -88.818 1.00 79.56 552 VAL A CA 1
ATOM 4407 C C . VAL A 1 552 ? 34.680 27.523 -88.213 1.00 79.56 552 VAL A C 1
ATOM 4409 O O . VAL A 1 552 ? 33.614 27.954 -88.658 1.00 79.56 552 VAL A O 1
ATOM 4412 N N . ASP A 1 553 ? 35.324 28.088 -87.199 1.00 77.25 553 ASP A N 1
ATOM 4413 C CA . ASP A 1 553 ? 34.914 29.340 -86.583 1.00 77.25 553 ASP A CA 1
ATOM 4414 C C . ASP A 1 553 ? 35.657 30.518 -87.225 1.00 77.25 553 ASP A C 1
ATOM 4416 O O . ASP A 1 553 ? 36.882 30.594 -87.187 1.00 77.25 553 ASP A O 1
ATOM 4420 N N . PHE A 1 554 ? 34.909 31.449 -87.818 1.00 80.50 554 PHE A N 1
ATOM 4421 C CA . PHE A 1 554 ? 35.454 32.651 -88.459 1.00 80.50 554 PHE A CA 1
ATOM 4422 C C . PHE A 1 554 ? 35.502 33.868 -87.519 1.00 80.50 554 PHE A C 1
ATOM 4424 O O . PHE A 1 554 ? 35.818 34.979 -87.957 1.00 80.50 554 PHE A O 1
ATOM 4431 N N . ARG A 1 555 ? 35.151 33.710 -86.235 1.00 79.81 555 ARG A N 1
ATOM 4432 C CA . ARG A 1 555 ? 35.246 34.794 -85.249 1.00 79.81 555 ARG A CA 1
ATOM 4433 C C . ARG A 1 555 ? 36.715 35.174 -85.024 1.00 79.81 555 ARG A C 1
ATOM 4435 O O . ARG A 1 555 ? 37.575 34.330 -84.815 1.00 79.81 555 ARG A O 1
ATOM 4442 N N . VAL A 1 556 ? 37.007 36.476 -85.033 1.00 71.38 556 VAL A N 1
ATOM 4443 C CA . VAL A 1 556 ? 38.359 37.005 -84.786 1.00 71.38 556 VAL A CA 1
ATOM 4444 C C . VAL A 1 556 ? 38.528 37.295 -83.294 1.00 71.38 556 VAL A C 1
ATOM 4446 O O . VAL A 1 556 ? 37.956 38.259 -82.777 1.00 71.38 556 VAL A O 1
ATOM 4449 N N . HIS A 1 557 ? 39.326 36.485 -82.597 1.00 67.81 557 HIS A N 1
ATOM 4450 C CA . HIS A 1 557 ? 39.645 36.689 -81.182 1.00 67.81 557 HIS A CA 1
ATOM 4451 C C . HIS A 1 557 ? 40.680 37.817 -81.024 1.00 67.81 557 HIS A C 1
ATOM 4453 O O . HIS A 1 557 ? 41.846 37.662 -81.372 1.00 67.81 557 HIS A O 1
ATOM 4459 N N . ARG A 1 558 ? 40.256 38.985 -80.516 1.00 57.88 558 ARG A N 1
ATOM 4460 C CA . ARG A 1 558 ? 41.100 40.198 -80.401 1.00 57.88 558 ARG A CA 1
ATOM 4461 C C . ARG A 1 558 ? 42.045 40.222 -79.183 1.00 57.88 558 ARG A C 1
ATOM 4463 O O . ARG A 1 558 ? 42.608 41.269 -78.883 1.00 57.88 558 ARG A O 1
ATOM 4470 N N . GLY A 1 559 ? 42.246 39.095 -78.503 1.00 61.31 559 GLY A N 1
ATOM 4471 C CA . GLY A 1 559 ? 43.212 38.947 -77.411 1.00 61.31 559 GLY A CA 1
ATOM 4472 C C . GLY A 1 559 ? 43.353 37.480 -76.986 1.00 61.31 559 GLY A C 1
ATOM 4473 O O . GLY A 1 559 ? 42.382 36.733 -77.127 1.00 61.31 559 GLY A O 1
ATOM 4474 N N . PRO A 1 560 ? 44.535 37.045 -76.511 1.00 56.72 560 PRO A N 1
ATOM 4475 C CA . PRO A 1 560 ? 44.710 35.697 -75.986 1.00 56.72 560 PRO A CA 1
ATOM 4476 C C . PRO A 1 560 ? 43.912 35.561 -74.678 1.00 56.72 560 PRO A C 1
ATOM 4478 O O . PRO A 1 560 ? 44.110 36.376 -73.777 1.00 56.72 560 PRO A O 1
ATOM 4481 N N . PRO A 1 561 ? 42.998 34.587 -74.548 1.00 57.00 561 PRO A N 1
ATOM 4482 C CA . PRO A 1 561 ? 42.368 34.315 -73.263 1.00 57.00 561 PRO A CA 1
ATOM 4483 C C . PRO A 1 561 ? 43.425 33.786 -72.277 1.00 57.00 561 PRO A C 1
ATOM 4485 O O . PRO A 1 561 ? 44.244 32.941 -72.634 1.00 57.00 561 PRO A O 1
ATOM 4488 N N . GLU A 1 562 ? 43.429 34.300 -71.044 1.00 53.22 562 GLU A N 1
ATOM 4489 C CA . GLU A 1 562 ? 44.362 33.879 -69.978 1.00 53.22 562 GLU A CA 1
ATOM 4490 C C . GLU A 1 562 ? 44.007 32.509 -69.368 1.00 53.22 562 GLU A C 1
ATOM 4492 O O . GLU A 1 562 ? 44.767 31.969 -68.566 1.00 53.22 562 GLU A O 1
ATOM 4497 N N . SER A 1 563 ? 42.884 31.917 -69.776 1.00 54.53 563 SER A N 1
ATOM 4498 C CA . SER A 1 563 ? 42.454 30.579 -69.382 1.00 54.53 563 SER A CA 1
ATOM 4499 C C . SER A 1 563 ? 41.965 29.783 -70.592 1.00 54.53 563 SER A C 1
ATOM 4501 O O . SER A 1 563 ? 41.435 30.334 -71.560 1.00 54.53 563 SER A O 1
ATOM 4503 N N . LEU A 1 564 ? 42.148 28.463 -70.538 1.00 52.09 564 LEU A N 1
ATOM 4504 C CA . LEU A 1 564 ? 41.441 27.542 -71.426 1.00 52.09 564 LEU A CA 1
ATOM 4505 C C . LEU A 1 564 ? 39.971 27.487 -70.982 1.00 52.09 564 LEU A C 1
ATOM 4507 O O . LEU A 1 564 ? 39.677 27.727 -69.813 1.00 52.09 564 LEU A O 1
ATOM 4511 N N . ILE A 1 565 ? 39.057 27.245 -71.923 1.00 49.81 565 ILE A N 1
ATOM 4512 C CA . ILE A 1 565 ? 37.613 27.181 -71.659 1.00 49.81 565 ILE A CA 1
ATOM 4513 C C . ILE A 1 565 ? 37.357 26.137 -70.563 1.00 49.81 565 ILE A C 1
ATOM 4515 O O . ILE A 1 565 ? 37.637 24.959 -70.768 1.00 49.81 565 ILE A O 1
ATOM 4519 N N . ASP A 1 566 ? 36.849 26.596 -69.423 1.00 37.91 566 ASP A N 1
ATOM 4520 C CA . ASP A 1 566 ? 36.326 25.766 -68.338 1.00 37.91 566 ASP A CA 1
ATOM 4521 C C . ASP A 1 566 ? 34.851 25.439 -68.666 1.00 37.91 566 ASP A C 1
ATOM 4523 O O . ASP A 1 566 ? 34.104 26.382 -68.966 1.00 37.91 566 ASP A O 1
ATOM 4527 N N . PRO A 1 567 ? 34.432 24.160 -68.730 1.00 35.78 567 PRO A N 1
ATOM 4528 C CA . PRO A 1 567 ? 33.023 23.774 -68.832 1.00 35.78 567 PRO A CA 1
ATOM 4529 C C . PRO A 1 567 ? 32.193 24.116 -67.589 1.00 35.78 567 PRO A C 1
ATOM 4531 O O . PRO A 1 567 ? 32.686 23.896 -66.461 1.00 35.78 567 PRO A O 1
#

Organism: Nothobranchius furzeri (NCBI:txid105023)